Protein AF-A0A927CQB0-F1 (afdb_monomer_lite)

Radius of gyration: 54.29 Å; chains: 1; bounding box: 134×133×123 Å

Organism: NCBI:txid2772299

Structure (mmCIF, N/CA/C/O backbone):
data_AF-A0A927CQB0-F1
#
_entry.id   AF-A0A927CQB0-F1
#
loop_
_atom_site.group_PDB
_atom_site.id
_atom_site.type_symbol
_atom_site.label_atom_id
_atom_site.label_alt_id
_atom_site.label_comp_id
_atom_site.label_asym_id
_atom_site.label_entity_id
_atom_site.label_seq_id
_atom_site.pdbx_PDB_ins_code
_atom_site.Cartn_x
_atom_site.Cartn_y
_atom_site.Cartn_z
_atom_site.occupancy
_atom_site.B_iso_or_equiv
_atom_site.auth_seq_id
_atom_site.auth_comp_id
_atom_site.auth_asym_id
_atom_site.auth_atom_id
_atom_site.pdbx_PDB_model_num
ATOM 1 N N . MET A 1 1 ? -50.117 -0.043 -27.859 1.00 41.81 1 MET A N 1
ATOM 2 C CA . MET A 1 1 ? -50.189 -1.495 -27.556 1.00 41.81 1 MET A CA 1
ATOM 3 C C . MET A 1 1 ? -50.686 -1.580 -26.110 1.00 41.81 1 MET A C 1
ATOM 5 O O . MET A 1 1 ? -50.114 -0.863 -25.306 1.00 41.81 1 MET A O 1
ATOM 9 N N . LYS A 1 2 ? -51.873 -2.127 -25.770 1.00 30.69 2 LYS A N 1
ATOM 10 C CA . LYS A 1 2 ? -52.299 -3.558 -25.808 1.00 30.69 2 LYS A CA 1
ATOM 11 C C . LYS A 1 2 ? -51.261 -4.463 -25.104 1.00 30.69 2 LYS A C 1
ATOM 13 O O . LYS A 1 2 ? -50.102 -4.316 -25.465 1.00 30.69 2 LYS A O 1
ATOM 18 N N . SER A 1 3 ? -51.530 -5.424 -24.207 1.00 32.34 3 SER A N 1
ATOM 19 C CA . SER A 1 3 ? -52.736 -6.012 -23.545 1.00 32.34 3 SER A CA 1
ATOM 20 C C . SER A 1 3 ? -52.228 -7.163 -22.624 1.00 32.34 3 SER A C 1
ATOM 22 O O . SER A 1 3 ? -51.207 -7.735 -22.996 1.00 32.34 3 SER A O 1
ATOM 24 N N . ASN A 1 4 ? -52.801 -7.633 -21.500 1.00 30.69 4 ASN A N 1
ATOM 25 C CA . ASN A 1 4 ? -54.017 -7.365 -20.691 1.00 30.69 4 ASN A CA 1
ATOM 26 C C . ASN A 1 4 ? -53.744 -7.838 -19.212 1.00 30.69 4 ASN A C 1
ATOM 28 O O . ASN A 1 4 ? -52.660 -8.356 -18.957 1.00 30.69 4 ASN A O 1
ATOM 32 N N . ASP A 1 5 ? -54.532 -7.501 -18.173 1.00 34.25 5 ASP A N 1
ATOM 33 C CA . ASP A 1 5 ? -55.672 -8.247 -17.551 1.00 34.25 5 ASP A CA 1
ATOM 34 C C . ASP A 1 5 ? -55.641 -9.800 -17.632 1.00 34.25 5 ASP A C 1
ATOM 36 O O . ASP A 1 5 ? -55.231 -10.333 -18.658 1.00 34.25 5 ASP A O 1
ATOM 40 N N . ALA A 1 6 ? -56.155 -10.618 -16.690 1.00 37.09 6 ALA A N 1
ATOM 41 C CA . ALA A 1 6 ? -56.610 -10.472 -15.289 1.00 37.09 6 ALA A CA 1
ATOM 42 C C . ALA A 1 6 ? -56.985 -11.885 -14.714 1.00 37.09 6 ALA A C 1
ATOM 44 O O . ALA A 1 6 ? -56.812 -12.894 -15.390 1.00 37.09 6 ALA A O 1
ATOM 45 N N . ASP A 1 7 ? -57.582 -11.918 -13.511 1.00 33.53 7 ASP A N 1
ATOM 46 C CA . ASP A 1 7 ? -58.619 -12.872 -13.032 1.00 33.53 7 ASP A CA 1
ATOM 47 C C . ASP A 1 7 ? -58.328 -14.279 -12.417 1.00 33.53 7 ASP A C 1
ATOM 49 O O . ASP A 1 7 ? -58.134 -15.284 -13.087 1.00 33.53 7 ASP A O 1
ATOM 53 N N . THR A 1 8 ? -58.430 -14.317 -11.076 1.00 31.67 8 THR A N 1
ATOM 54 C CA . THR A 1 8 ? -59.401 -15.027 -10.184 1.00 31.67 8 THR A CA 1
ATOM 55 C C . THR A 1 8 ? -59.867 -16.514 -10.308 1.00 31.67 8 THR A C 1
ATOM 57 O O . THR A 1 8 ? -60.021 -17.097 -11.370 1.00 31.67 8 THR A O 1
ATOM 60 N N . LYS A 1 9 ? -60.291 -17.028 -9.122 1.00 31.08 9 LYS A N 1
ATOM 61 C CA . LYS A 1 9 ? -61.339 -18.052 -8.790 1.00 31.08 9 LYS A CA 1
ATOM 62 C C . LYS A 1 9 ? -61.014 -19.562 -8.667 1.00 31.08 9 LYS A C 1
ATOM 64 O O . LYS A 1 9 ? -61.158 -20.344 -9.594 1.00 31.08 9 LYS A O 1
ATOM 69 N N . ARG A 1 10 ? -60.842 -19.989 -7.404 1.00 35.50 10 ARG A N 1
ATOM 70 C CA . ARG A 1 10 ? -61.830 -20.728 -6.559 1.00 35.50 10 ARG A CA 1
ATOM 71 C C . ARG A 1 10 ? -62.835 -21.706 -7.230 1.00 35.50 10 ARG A C 1
ATOM 73 O O . ARG A 1 10 ? -63.804 -21.246 -7.829 1.00 35.50 10 ARG A O 1
ATOM 80 N N . LYS A 1 11 ? -62.705 -23.010 -6.919 1.00 29.75 11 LYS A N 1
ATOM 81 C CA . LYS A 1 11 ? -63.731 -24.080 -6.688 1.00 29.75 11 LYS A CA 1
ATOM 82 C C . LYS A 1 11 ? -62.970 -25.372 -6.298 1.00 29.75 11 LYS A C 1
ATOM 84 O O . LYS A 1 11 ? -61.846 -25.524 -6.754 1.00 29.75 11 LYS A O 1
ATOM 89 N N . GLU A 1 12 ? -63.378 -26.307 -5.435 1.00 30.95 12 GLU A N 1
ATOM 90 C CA . GLU A 1 12 ? -64.671 -26.731 -4.856 1.00 30.95 12 GLU A CA 1
ATOM 91 C C . GLU A 1 12 ? -65.643 -27.474 -5.808 1.00 30.95 12 GLU A C 1
ATOM 93 O O . GLU A 1 12 ? -66.454 -26.843 -6.483 1.00 30.95 12 GLU A O 1
ATOM 98 N N . SER A 1 13 ? -65.568 -28.819 -5.820 1.00 33.28 13 SER A N 1
ATOM 99 C CA . SER A 1 13 ? -66.705 -29.779 -5.733 1.00 33.28 13 SER A CA 1
ATOM 100 C C . SER A 1 13 ? -66.165 -31.232 -5.709 1.00 33.28 13 SER A C 1
ATOM 102 O O . SER A 1 13 ? -65.287 -31.527 -6.512 1.00 33.28 13 SER A O 1
ATOM 104 N N . THR A 1 14 ? -66.471 -32.150 -4.779 1.00 33.56 14 THR A N 1
ATOM 105 C CA . THR A 1 14 ? -67.750 -32.800 -4.373 1.00 33.56 14 THR A CA 1
ATOM 106 C C . THR A 1 14 ? -68.280 -33.880 -5.337 1.00 33.56 14 THR A C 1
ATOM 108 O O . THR A 1 14 ? -68.618 -33.559 -6.469 1.00 33.56 14 THR A O 1
ATOM 111 N N . ALA A 1 15 ? -68.437 -35.116 -4.832 1.00 32.91 15 ALA A N 1
ATOM 112 C CA . ALA A 1 15 ? -69.449 -36.139 -5.183 1.00 32.91 15 ALA A CA 1
ATOM 113 C C . ALA A 1 15 ? -69.378 -37.251 -4.095 1.00 32.91 15 ALA A C 1
ATOM 115 O O . ALA A 1 15 ? -68.298 -37.782 -3.866 1.00 32.91 15 ALA A O 1
ATOM 116 N N . GLU A 1 16 ? -70.354 -37.419 -3.188 1.00 33.06 16 GLU A N 1
ATOM 117 C CA . GLU A 1 16 ? -71.618 -38.196 -3.317 1.00 33.06 16 GLU A CA 1
ATOM 118 C C . GLU A 1 16 ? -71.406 -39.733 -3.224 1.00 33.06 16 GLU A C 1
ATOM 120 O O . GLU A 1 16 ? -70.414 -40.242 -3.722 1.00 33.06 16 GLU A O 1
ATOM 125 N N . SER A 1 17 ? -72.240 -40.559 -2.565 1.00 30.92 17 SER A N 1
ATOM 126 C CA . SER A 1 17 ? -73.660 -40.434 -2.178 1.00 30.92 17 SER A CA 1
ATOM 127 C C . SER A 1 17 ? -74.035 -41.253 -0.908 1.00 30.92 17 SER A C 1
ATOM 129 O O . SER A 1 17 ? -73.490 -42.328 -0.689 1.00 30.92 17 SER A O 1
ATOM 131 N N . ARG A 1 18 ? -75.009 -40.722 -0.131 1.00 31.36 18 ARG A N 1
ATOM 132 C CA . ARG A 1 18 ? -76.170 -41.335 0.602 1.00 31.36 18 ARG A CA 1
ATOM 133 C C . ARG A 1 18 ? -76.279 -42.880 0.717 1.00 31.36 18 ARG A C 1
ATOM 135 O O . ARG A 1 18 ? -75.943 -43.587 -0.219 1.00 31.36 18 ARG A O 1
ATOM 142 N N . VAL A 1 19 ? -76.877 -43.454 1.783 1.00 31.48 19 VAL A N 1
ATOM 143 C CA . VAL A 1 19 ? -78.317 -43.352 2.186 1.00 31.48 19 VAL A CA 1
ATOM 144 C C . VAL A 1 19 ? -78.573 -43.448 3.719 1.00 31.48 19 VAL A C 1
ATOM 146 O O . VAL A 1 19 ? -77.764 -43.963 4.478 1.00 31.48 19 VAL A O 1
ATOM 149 N N . GLN A 1 20 ? -79.729 -42.908 4.135 1.00 31.00 20 GLN A N 1
ATOM 150 C CA . GLN A 1 20 ? -80.322 -42.732 5.481 1.00 31.00 20 GLN A CA 1
ATOM 151 C C . GLN A 1 20 ? -80.580 -43.996 6.342 1.00 31.00 20 GLN A C 1
ATOM 153 O O . GLN A 1 20 ? -80.820 -45.079 5.818 1.00 31.00 20 GLN A O 1
ATOM 158 N N . GLY A 1 21 ? -80.732 -43.792 7.664 1.00 27.66 21 GLY A N 1
ATOM 159 C CA . GLY A 1 21 ? -81.397 -44.705 8.616 1.00 27.66 21 GLY A CA 1
ATOM 160 C C . GLY A 1 21 ? -81.596 -44.061 10.007 1.00 27.66 21 GLY A C 1
ATOM 161 O O . GLY A 1 21 ? -80.714 -43.346 10.471 1.00 27.66 21 GLY A O 1
ATOM 162 N N . ASN A 1 22 ? -82.756 -44.255 10.652 1.00 30.95 22 ASN A N 1
ATOM 163 C CA . ASN A 1 22 ? -83.163 -43.555 11.891 1.00 30.95 22 ASN A CA 1
ATOM 164 C C . ASN A 1 22 ? -82.718 -44.233 13.217 1.00 30.95 22 ASN A C 1
ATOM 166 O O . ASN A 1 22 ? -82.369 -45.407 13.246 1.00 30.95 22 ASN A O 1
ATOM 170 N N . GLN A 1 23 ? -82.803 -43.442 14.301 1.00 36.69 23 GLN A N 1
ATOM 171 C CA . GLN A 1 23 ? -82.763 -43.734 15.760 1.00 36.69 23 GLN A CA 1
ATOM 172 C C . GLN A 1 23 ? -83.275 -45.126 16.237 1.00 36.69 23 GLN A C 1
ATOM 174 O O . GLN A 1 23 ? -84.132 -45.683 15.552 1.00 36.69 23 GLN A O 1
ATOM 179 N N . PRO A 1 24 ? -82.879 -45.652 17.440 1.00 35.91 24 PRO A N 1
ATOM 180 C CA . PRO A 1 24 ? -82.713 -44.893 18.703 1.00 35.91 24 PRO A CA 1
ATOM 181 C C . PRO A 1 24 ? -81.568 -45.301 19.674 1.00 35.91 24 PRO A C 1
ATOM 183 O O . PRO A 1 24 ? -80.769 -46.196 19.419 1.00 35.91 24 PRO A O 1
ATOM 186 N N . ARG A 1 25 ? -81.514 -44.620 20.837 1.00 44.75 25 ARG A N 1
ATOM 187 C CA . ARG A 1 25 ? -80.695 -44.972 22.023 1.00 44.75 25 ARG A CA 1
ATOM 188 C C . ARG A 1 25 ? -80.995 -46.392 22.539 1.00 44.75 25 ARG A C 1
ATOM 190 O O . ARG A 1 25 ? -82.167 -46.754 22.622 1.00 44.75 25 ARG A O 1
ATOM 197 N N . PRO A 1 26 ? -79.988 -47.063 23.123 1.00 36.75 26 PRO A N 1
ATOM 198 C CA . PRO A 1 26 ? -80.207 -47.841 24.344 1.00 36.75 26 PRO A CA 1
ATOM 199 C C . PRO A 1 26 ? -79.287 -47.411 25.503 1.00 36.75 26 PRO A C 1
ATOM 201 O O . PRO A 1 26 ? -78.286 -46.718 25.324 1.00 36.75 26 PRO A O 1
ATOM 204 N N . ALA A 1 27 ? -79.675 -47.800 26.717 1.00 33.16 27 ALA A N 1
ATOM 205 C CA . ALA A 1 27 ? -78.996 -47.464 27.967 1.00 33.16 27 ALA A CA 1
ATOM 206 C C . ALA A 1 27 ? -77.934 -48.505 28.377 1.00 33.16 27 ALA A C 1
ATOM 208 O O . ALA A 1 27 ? -77.798 -49.558 27.758 1.00 33.16 27 ALA A O 1
ATOM 209 N N . ARG A 1 28 ? -77.229 -48.209 29.482 1.00 49.00 28 ARG A N 1
ATOM 210 C CA . ARG A 1 28 ? -76.448 -49.161 30.296 1.00 49.00 28 ARG A CA 1
ATOM 211 C C . ARG A 1 28 ? -77.087 -50.561 30.332 1.00 49.00 28 ARG A C 1
ATOM 213 O O . ARG A 1 28 ? -78.189 -50.707 30.853 1.00 49.00 28 ARG A O 1
ATOM 220 N N . ALA A 1 29 ? -76.330 -51.578 29.928 1.00 36.75 29 ALA A N 1
ATOM 221 C CA . ALA A 1 29 ? -76.554 -52.969 30.312 1.00 36.75 29 ALA A CA 1
ATOM 222 C C . ALA A 1 29 ? -75.372 -53.422 31.184 1.00 36.75 29 ALA A C 1
ATOM 224 O O . ALA A 1 29 ? -74.215 -53.241 30.807 1.00 36.75 29 ALA A O 1
ATOM 225 N N . GLY A 1 30 ? -75.653 -53.934 32.384 1.00 39.25 30 GLY A N 1
ATOM 226 C CA . GLY A 1 30 ? -74.619 -54.332 33.341 1.00 39.25 30 GLY A CA 1
ATOM 227 C C . GLY A 1 30 ? -74.041 -55.715 33.040 1.00 39.25 30 GLY A C 1
ATOM 228 O O . GLY A 1 30 ? -74.791 -56.656 32.788 1.00 39.25 30 GLY A O 1
ATOM 229 N N . LEU A 1 31 ? -72.718 -55.857 33.157 1.00 47.88 31 LEU A N 1
ATOM 230 C CA . LEU A 1 31 ? -71.977 -57.129 33.097 1.00 47.88 31 LEU A CA 1
ATOM 231 C C . LEU A 1 31 ? -72.183 -57.983 34.370 1.00 47.88 31 LEU A C 1
ATOM 233 O O . LEU A 1 31 ? -71.231 -58.400 35.018 1.00 47.88 31 LEU A O 1
ATOM 237 N N . GLY A 1 32 ? -73.443 -58.203 34.752 1.00 54.78 32 GLY A N 1
ATOM 238 C CA . GLY A 1 32 ? -73.833 -58.926 35.968 1.00 54.78 32 GLY A CA 1
ATOM 239 C C . GLY A 1 32 ? -75.016 -59.884 35.797 1.00 54.78 32 GLY A C 1
ATOM 240 O O . GLY A 1 32 ? -75.487 -60.431 36.790 1.00 54.78 32 GLY A O 1
ATOM 241 N N . SER A 1 33 ? -75.523 -60.090 34.574 1.00 53.56 33 SER A N 1
ATOM 242 C CA . SER A 1 33 ? -76.602 -61.050 34.309 1.00 53.56 33 SER A CA 1
ATOM 243 C C . SER A 1 33 ? -76.069 -62.437 33.925 1.00 53.56 33 SER A C 1
ATOM 245 O O . SER A 1 33 ? -75.049 -62.589 33.249 1.00 53.56 33 SER A O 1
ATOM 247 N N . TYR A 1 34 ? -76.808 -63.467 34.344 1.00 54.09 34 TYR A N 1
ATOM 248 C CA . TYR A 1 34 ? -76.459 -64.888 34.204 1.00 54.09 34 TYR A CA 1
ATOM 249 C C . TYR A 1 34 ? -76.246 -65.336 32.736 1.00 54.09 34 TYR A C 1
ATOM 251 O O . TYR A 1 34 ? -75.474 -66.255 32.463 1.00 54.09 34 TYR A O 1
ATOM 259 N N . GLU A 1 35 ? -76.874 -64.654 31.771 1.00 54.66 35 GLU A N 1
ATOM 260 C CA . GLU A 1 35 ? -76.739 -64.933 30.331 1.00 54.66 35 GLU A CA 1
ATOM 261 C C . GLU A 1 35 ? -75.366 -64.543 29.753 1.00 54.66 35 GLU A C 1
ATOM 263 O O . GLU A 1 35 ? -74.865 -65.206 28.838 1.00 54.66 35 GLU A O 1
ATOM 268 N N . GLY A 1 36 ? -74.703 -63.521 30.309 1.00 57.56 36 GLY A N 1
ATOM 269 C CA . GLY A 1 36 ? -73.346 -63.146 29.891 1.00 57.56 36 GLY A CA 1
ATOM 270 C C . GLY A 1 36 ? -72.320 -64.240 30.206 1.00 57.56 36 GLY A C 1
ATOM 271 O O . GLY A 1 36 ? -71.431 -64.524 29.401 1.00 57.56 36 GLY A O 1
ATOM 272 N N . ILE A 1 37 ? -72.498 -64.920 31.343 1.00 56.91 37 ILE A N 1
ATOM 273 C CA . ILE A 1 37 ? -71.632 -66.014 31.807 1.00 56.91 37 ILE A CA 1
ATOM 274 C C . ILE A 1 37 ? -71.811 -67.259 30.923 1.00 56.91 37 ILE A C 1
ATOM 276 O O . ILE A 1 37 ? -70.822 -67.833 30.462 1.00 56.91 37 ILE A O 1
ATOM 280 N N . MET A 1 38 ? -73.058 -67.617 30.595 1.00 57.53 38 MET A N 1
ATOM 281 C CA . MET A 1 38 ? -73.372 -68.702 29.650 1.00 57.53 38 MET A CA 1
ATOM 282 C C . MET A 1 38 ? -72.767 -68.467 28.256 1.00 57.53 38 MET A C 1
ATOM 284 O O . MET A 1 38 ? -72.274 -69.400 27.618 1.00 57.53 38 MET A O 1
ATOM 288 N N . THR A 1 39 ? -72.763 -67.217 27.786 1.00 57.56 39 THR A N 1
ATOM 289 C CA . THR A 1 39 ? -72.202 -66.857 26.474 1.00 57.56 39 THR A CA 1
ATOM 290 C C . THR A 1 39 ? -70.673 -66.998 26.454 1.00 57.56 39 THR A C 1
ATOM 292 O O . THR A 1 39 ? -70.114 -67.518 25.487 1.00 57.56 39 THR A O 1
ATOM 295 N N . LEU A 1 40 ? -69.992 -66.636 27.549 1.00 55.19 40 LEU A N 1
ATOM 296 C CA . LEU A 1 40 ? -68.546 -66.840 27.720 1.00 55.19 40 LEU A CA 1
ATOM 297 C C . LEU A 1 40 ? -68.156 -68.323 27.844 1.00 55.19 40 LEU A C 1
ATOM 299 O O . LEU A 1 40 ? -67.171 -68.744 27.230 1.00 55.19 40 LEU A O 1
ATOM 303 N N . GLN A 1 41 ? -68.941 -69.141 28.555 1.00 55.84 41 GLN A N 1
ATOM 304 C CA . GLN A 1 41 ? -68.707 -70.593 28.629 1.00 55.84 41 GLN A CA 1
ATOM 305 C C . GLN A 1 41 ? -68.802 -71.282 27.259 1.00 55.84 41 GLN A C 1
ATOM 307 O O . GLN A 1 41 ? -68.068 -72.240 27.012 1.00 55.84 41 GLN A O 1
ATOM 312 N N . ARG A 1 42 ? -69.647 -70.777 26.349 1.00 57.03 42 ARG A N 1
ATOM 313 C CA . ARG A 1 42 ? -69.805 -71.320 24.987 1.00 57.03 42 ARG A CA 1
ATOM 314 C C . ARG A 1 42 ? -68.654 -70.993 24.030 1.00 57.03 42 ARG A C 1
ATOM 316 O O . ARG A 1 42 ? -68.492 -71.713 23.051 1.00 57.03 42 ARG A O 1
ATOM 323 N N . LEU A 1 43 ? -67.890 -69.926 24.287 1.00 55.06 43 LEU A N 1
ATOM 324 C CA . LEU A 1 43 ? -66.869 -69.401 23.364 1.00 55.06 43 LEU A CA 1
ATOM 325 C C . LEU A 1 43 ? -65.419 -69.607 23.829 1.00 55.06 43 LEU A C 1
ATOM 327 O O . LEU A 1 43 ? -64.548 -69.785 22.983 1.00 55.06 43 LEU A O 1
ATOM 331 N N . ALA A 1 44 ? -65.143 -69.594 25.139 1.00 59.88 44 ALA A N 1
ATOM 332 C CA . ALA A 1 44 ? -63.770 -69.641 25.672 1.00 59.88 44 ALA A CA 1
ATOM 333 C C . ALA A 1 44 ? -63.415 -70.938 26.431 1.00 59.88 44 ALA A C 1
ATOM 335 O O . ALA A 1 44 ? -62.250 -71.173 26.752 1.00 59.88 44 ALA A O 1
ATOM 336 N N . GLY A 1 45 ? -64.406 -71.790 26.717 1.00 57.91 45 GLY A N 1
ATOM 337 C CA . GLY A 1 45 ? -64.226 -73.041 27.457 1.00 57.91 45 GLY A CA 1
ATOM 338 C C . GLY A 1 45 ? -63.927 -72.859 28.955 1.00 57.91 45 GLY A C 1
ATOM 339 O O . GLY A 1 45 ? -63.461 -71.821 29.426 1.00 57.91 45 GLY A O 1
ATOM 340 N N . ASN A 1 46 ? -64.177 -73.914 29.736 1.00 58.66 46 ASN A N 1
ATOM 341 C CA . ASN A 1 46 ? -64.186 -73.849 31.207 1.00 58.66 46 ASN A CA 1
ATOM 342 C C . ASN A 1 46 ? -62.842 -73.453 31.859 1.00 58.66 46 ASN A C 1
ATOM 344 O O . ASN A 1 46 ? -62.825 -73.058 33.023 1.00 58.66 46 ASN A O 1
ATOM 348 N N . ARG A 1 47 ? -61.715 -73.519 31.133 1.00 55.00 47 ARG A N 1
ATOM 349 C CA . ARG A 1 47 ? -60.389 -73.135 31.654 1.00 55.00 47 ARG A CA 1
ATOM 350 C C . ARG A 1 47 ? -60.202 -71.618 31.782 1.00 55.00 47 ARG A C 1
ATOM 352 O O . ARG A 1 47 ? -59.542 -71.186 32.722 1.00 55.00 47 ARG A O 1
ATOM 359 N N . ALA A 1 48 ? -60.804 -70.823 30.893 1.00 57.22 48 ALA A N 1
ATOM 360 C CA . ALA A 1 48 ? -60.691 -69.361 30.927 1.00 57.22 48 ALA A CA 1
ATOM 361 C C . ALA A 1 48 ? -61.501 -68.746 32.084 1.00 57.22 48 ALA A C 1
ATOM 363 O O . ALA A 1 48 ? -61.023 -67.849 32.777 1.00 57.22 48 ALA A O 1
ATOM 364 N N . VAL A 1 49 ? -62.699 -69.280 32.350 1.00 57.03 49 VAL A N 1
ATOM 365 C CA . VAL A 1 49 ? -63.567 -68.821 33.450 1.00 57.03 49 VAL A CA 1
ATOM 366 C C . VAL A 1 49 ? -62.914 -69.071 34.817 1.00 57.03 49 VAL A C 1
ATOM 368 O O . VAL A 1 49 ? -62.940 -68.193 35.676 1.00 57.03 49 VAL A O 1
ATOM 371 N N . ALA A 1 50 ? -62.246 -70.216 35.002 1.00 55.66 50 ALA A N 1
ATOM 372 C CA . ALA A 1 50 ? -61.534 -70.530 36.243 1.00 55.66 50 ALA A CA 1
ATOM 373 C C . ALA A 1 50 ? -60.373 -69.557 36.543 1.00 55.66 50 ALA A C 1
ATOM 375 O O . ALA A 1 50 ? -60.166 -69.182 37.696 1.00 55.66 50 ALA A O 1
ATOM 376 N N . GLN A 1 51 ? -59.639 -69.103 35.519 1.00 57.94 51 GLN A N 1
ATOM 377 C CA . GLN A 1 51 ? -58.566 -68.114 35.698 1.00 57.94 51 GLN A CA 1
ATOM 378 C C . GLN A 1 51 ? -59.111 -66.720 36.041 1.00 57.94 51 GLN A C 1
ATOM 380 O O . GLN A 1 51 ? -58.536 -66.032 36.883 1.00 57.94 51 GLN A O 1
ATOM 385 N N . LEU A 1 52 ? -60.250 -66.331 35.459 1.00 54.91 52 LEU A N 1
ATOM 386 C CA . LEU A 1 52 ? -60.914 -65.057 35.752 1.00 54.91 52 LEU A CA 1
ATOM 387 C C . LEU A 1 52 ? -61.511 -65.011 37.169 1.00 54.91 52 LEU A C 1
ATOM 389 O O . LEU A 1 52 ? -61.420 -63.978 37.827 1.00 54.91 52 LEU A O 1
ATOM 393 N N . MET A 1 53 ? -62.054 -66.123 37.679 1.00 54.25 53 MET A N 1
ATOM 394 C CA . MET A 1 53 ? -62.535 -66.181 39.068 1.00 54.25 53 MET A CA 1
ATOM 395 C C . MET A 1 53 ? -61.392 -66.219 40.094 1.00 54.25 53 MET A C 1
ATOM 397 O O . MET A 1 53 ? -61.499 -65.554 41.122 1.00 54.25 53 MET A O 1
ATOM 401 N N . ASN A 1 54 ? -60.267 -66.885 39.797 1.00 52.78 54 ASN A N 1
ATOM 402 C CA . ASN A 1 54 ? -59.065 -66.807 40.643 1.00 52.78 54 ASN A CA 1
ATOM 403 C C . ASN A 1 54 ? -58.489 -65.380 40.719 1.00 52.78 54 ASN A C 1
ATOM 405 O O . ASN A 1 54 ? -58.024 -64.972 41.779 1.00 52.78 54 ASN A O 1
ATOM 409 N N . ALA A 1 55 ? -58.548 -64.604 39.631 1.00 53.91 55 ALA A N 1
ATOM 410 C CA . ALA A 1 55 ? -58.097 -63.209 39.621 1.00 53.91 55 ALA A CA 1
ATOM 411 C C . ALA A 1 55 ? -59.021 -62.253 40.408 1.00 53.91 55 ALA A C 1
ATOM 413 O O . ALA A 1 55 ? -58.585 -61.177 40.810 1.00 53.91 55 ALA A O 1
ATOM 414 N N . ALA A 1 56 ? -60.281 -62.635 40.643 1.00 48.31 56 ALA A N 1
ATOM 415 C CA . ALA A 1 56 ? -61.252 -61.840 41.397 1.00 48.31 56 ALA A CA 1
ATOM 416 C C . ALA A 1 56 ? -61.275 -62.149 42.909 1.00 48.31 56 ALA A C 1
ATOM 418 O O . ALA A 1 56 ? -61.846 -61.377 43.674 1.00 48.31 56 ALA A O 1
ATOM 419 N N . GLN A 1 57 ? -60.671 -63.257 43.360 1.00 44.91 57 GLN A N 1
ATOM 420 C CA . GLN A 1 57 ? -60.740 -63.713 44.760 1.00 44.91 57 GLN A CA 1
ATOM 421 C C . GLN A 1 57 ? -59.600 -63.225 45.675 1.00 44.91 57 GLN A C 1
ATOM 423 O O . GLN A 1 57 ? -59.623 -63.510 46.868 1.00 44.91 57 GLN A O 1
ATOM 428 N N . THR A 1 58 ? -58.628 -62.458 45.172 1.00 43.88 58 THR A N 1
ATOM 429 C CA . THR A 1 58 ? -57.522 -61.901 45.983 1.00 43.88 58 THR A CA 1
ATOM 430 C C . THR A 1 58 ? -57.740 -60.451 46.433 1.00 43.88 58 THR A C 1
ATOM 432 O O . THR A 1 58 ? -56.791 -59.790 46.850 1.00 43.88 58 THR A O 1
ATOM 435 N N . ALA A 1 59 ? -58.971 -59.941 46.350 1.00 46.44 59 ALA A N 1
ATOM 436 C CA . ALA A 1 59 ? -59.321 -58.561 46.684 1.00 46.44 59 ALA A CA 1
ATOM 437 C C . ALA A 1 59 ? -60.408 -58.466 47.773 1.00 46.44 59 ALA A C 1
ATOM 439 O O . ALA A 1 59 ? -61.424 -57.823 47.548 1.00 46.44 59 ALA A O 1
ATOM 440 N N . ASP A 1 60 ? -60.191 -59.101 48.935 1.00 44.00 60 ASP A N 1
ATOM 441 C CA . ASP A 1 60 ? -60.692 -58.599 50.232 1.00 44.00 60 ASP A CA 1
ATOM 442 C C . ASP A 1 60 ? -60.130 -59.388 51.437 1.00 44.00 60 ASP A C 1
ATOM 444 O O . ASP A 1 60 ? -60.648 -60.432 51.832 1.00 44.00 60 ASP A O 1
ATOM 448 N N . ALA A 1 61 ? -59.072 -58.856 52.059 1.00 33.41 61 ALA A N 1
ATOM 449 C CA . ALA A 1 61 ? -58.721 -59.094 53.464 1.00 33.41 61 ALA A CA 1
ATOM 450 C C . ALA A 1 61 ? -57.829 -57.936 53.978 1.00 33.41 61 ALA A C 1
ATOM 452 O O . ALA A 1 61 ? -56.912 -57.522 53.265 1.00 33.41 61 ALA A O 1
ATOM 453 N N . PRO A 1 62 ? -58.078 -57.372 55.177 1.00 54.38 62 PRO A N 1
ATOM 454 C CA . PRO A 1 62 ? -57.336 -56.217 55.697 1.00 54.38 62 PRO A CA 1
ATOM 455 C C . PRO A 1 62 ? -56.018 -56.606 56.401 1.00 54.38 62 PRO A C 1
ATOM 457 O O . PRO A 1 62 ? -55.777 -57.783 56.646 1.00 54.38 62 PRO A O 1
ATOM 460 N N . ILE A 1 63 ? -55.250 -55.583 56.836 1.00 35.81 63 ILE A N 1
ATOM 461 C CA . ILE A 1 63 ? -53.909 -55.612 57.489 1.00 35.81 63 ILE A CA 1
ATOM 462 C C . ILE A 1 63 ? -52.783 -55.618 56.426 1.00 35.81 63 ILE A C 1
ATOM 464 O O . ILE A 1 63 ? -52.567 -56.613 55.760 1.00 35.81 63 ILE A O 1
ATOM 468 N N . GLN A 1 64 ? -52.024 -54.540 56.170 1.00 34.44 64 GLN A N 1
ATOM 469 C CA . GLN A 1 64 ? -51.197 -53.808 57.140 1.00 34.44 64 GLN A CA 1
ATOM 470 C C . GLN A 1 64 ? -50.794 -52.408 56.602 1.00 34.44 64 GLN A C 1
ATOM 472 O O . GLN A 1 64 ? -50.025 -52.285 55.648 1.00 34.44 64 GLN A O 1
ATOM 477 N N . ARG A 1 65 ? -51.261 -51.316 57.229 1.00 42.50 65 ARG A N 1
ATOM 478 C CA . ARG A 1 65 ? -50.758 -49.951 56.950 1.00 42.50 65 ARG A CA 1
ATOM 479 C C . ARG A 1 65 ? -49.427 -49.708 57.678 1.00 42.50 65 ARG A C 1
ATOM 481 O O . ARG A 1 65 ? -49.426 -49.004 58.680 1.00 42.50 65 ARG A O 1
ATOM 488 N N . GLN A 1 66 ? -48.319 -50.278 57.198 1.00 39.56 66 GLN A N 1
ATOM 489 C CA . GLN A 1 66 ? -46.946 -49.916 57.609 1.00 39.56 66 GLN A CA 1
ATOM 490 C C . GLN A 1 66 ? -45.903 -50.643 56.734 1.00 39.56 66 GLN A C 1
ATOM 492 O O . GLN A 1 66 ? -45.672 -51.828 56.947 1.00 39.56 66 GLN A O 1
ATOM 497 N N . SER A 1 67 ? -45.306 -49.946 55.746 1.00 43.56 67 SER A N 1
ATOM 498 C CA . SER A 1 67 ? -43.943 -50.172 55.169 1.00 43.56 67 SER A CA 1
ATOM 499 C C . SER A 1 67 ? -43.743 -49.629 53.736 1.00 43.56 67 SER A C 1
ATOM 501 O O . SER A 1 67 ? -42.611 -49.361 53.346 1.00 43.56 67 SER A O 1
ATOM 503 N N . GLY A 1 68 ? -44.805 -49.408 52.949 1.00 40.75 68 GLY A N 1
ATOM 504 C CA . GLY A 1 68 ? -44.691 -49.107 51.504 1.00 40.75 68 GLY A CA 1
ATOM 505 C C . GLY A 1 68 ? -44.144 -47.725 51.088 1.00 40.75 68 GLY A C 1
ATOM 506 O O . GLY A 1 68 ? -43.830 -47.526 49.915 1.00 40.75 68 GLY A O 1
ATOM 507 N N . LEU A 1 69 ? -44.005 -46.769 52.016 1.00 46.50 69 LEU A N 1
ATOM 508 C CA . LEU A 1 69 ? -43.630 -45.371 51.715 1.00 46.50 69 LEU A CA 1
ATOM 509 C C . LEU A 1 69 ? -42.167 -45.167 51.270 1.00 46.50 69 LEU A C 1
ATOM 511 O O . LEU A 1 69 ? -41.812 -44.068 50.859 1.00 46.50 69 LEU A O 1
ATOM 515 N N . ASN A 1 70 ? -41.340 -46.216 51.295 1.00 52.78 70 ASN A N 1
ATOM 516 C CA . ASN A 1 70 ? -39.933 -46.162 50.881 1.00 52.78 70 ASN A CA 1
ATOM 517 C C . ASN A 1 70 ? -39.679 -46.693 49.456 1.00 52.78 70 ASN A C 1
ATOM 519 O O . ASN A 1 70 ? -38.524 -46.878 49.074 1.00 52.78 70 ASN A O 1
ATOM 523 N N . SER A 1 71 ? -40.716 -46.959 48.650 1.00 71.25 71 SER A N 1
ATOM 524 C CA . SER A 1 71 ? -40.485 -47.296 47.238 1.00 71.25 71 SER A CA 1
ATOM 525 C C . SER A 1 71 ? -40.011 -46.059 46.462 1.00 71.25 71 SER A C 1
ATOM 527 O O . SER A 1 71 ? -40.631 -44.995 46.517 1.00 71.25 71 SER A O 1
ATOM 529 N N . LEU A 1 72 ? -38.918 -46.201 45.706 1.00 70.44 72 LEU A N 1
ATOM 530 C CA . LEU A 1 72 ? -38.332 -45.114 44.908 1.00 70.44 72 LEU A CA 1
ATOM 531 C C . LEU A 1 72 ? -39.331 -44.508 43.907 1.00 70.44 72 LEU A C 1
ATOM 533 O O . LEU A 1 72 ? -39.271 -43.313 43.628 1.00 70.44 72 LEU A O 1
ATOM 537 N N . GLY A 1 73 ? -40.283 -45.308 43.413 1.00 73.75 73 GLY A N 1
ATOM 538 C CA . GLY A 1 73 ? -41.382 -44.847 42.559 1.00 73.75 73 GLY A CA 1
ATOM 539 C C . GLY A 1 73 ? -42.368 -43.914 43.272 1.00 73.75 73 GLY A C 1
ATOM 540 O O . GLY A 1 73 ? -42.762 -42.905 42.700 1.00 73.75 73 GLY A O 1
ATOM 541 N N . ALA A 1 74 ? -42.725 -44.191 44.532 1.00 78.50 74 ALA A N 1
ATOM 542 C CA . ALA A 1 74 ? -43.598 -43.301 45.301 1.00 78.50 74 ALA A CA 1
ATOM 543 C C . ALA A 1 74 ? -42.907 -41.964 45.618 1.00 78.50 74 ALA A C 1
ATOM 545 O O . ALA A 1 74 ? -43.513 -40.910 45.457 1.00 78.50 74 ALA A O 1
ATOM 546 N N . ILE A 1 75 ? -41.626 -42.004 46.004 1.00 80.56 75 ILE A N 1
ATOM 547 C CA . ILE A 1 75 ? -40.837 -40.802 46.329 1.00 80.56 75 ILE A CA 1
ATOM 548 C C . ILE A 1 75 ? -40.618 -39.924 45.086 1.00 80.56 75 ILE A C 1
ATOM 550 O O . ILE A 1 75 ? -40.737 -38.705 45.164 1.00 80.56 75 ILE A O 1
ATOM 554 N N . SER A 1 76 ? -40.311 -40.524 43.933 1.00 83.50 76 SER A N 1
ATOM 555 C CA . SER A 1 76 ? -40.099 -39.767 42.690 1.00 83.50 76 SER A CA 1
ATOM 556 C C . SER A 1 76 ? -41.390 -39.170 42.121 1.00 83.50 76 SER A C 1
ATOM 558 O O . SER A 1 76 ? -41.350 -38.048 41.625 1.00 83.50 76 SER A O 1
ATOM 560 N N . LEU A 1 77 ? -42.532 -39.858 42.241 1.00 84.69 77 LEU A N 1
ATOM 561 C CA . LEU A 1 77 ? -43.833 -39.332 41.809 1.00 84.69 77 LEU A CA 1
ATOM 562 C C . LEU A 1 77 ? -44.342 -38.189 42.708 1.00 84.69 77 LEU A C 1
ATOM 564 O O . LEU A 1 77 ? -44.909 -37.224 42.198 1.00 84.69 77 LEU A O 1
ATOM 568 N N . ASP A 1 78 ? -44.094 -38.276 44.019 1.00 85.81 78 ASP A N 1
ATOM 569 C CA . ASP A 1 78 ? -44.361 -37.213 45.002 1.00 85.81 78 ASP A CA 1
ATOM 570 C C . ASP A 1 78 ? -43.550 -35.944 44.674 1.00 85.81 78 ASP A C 1
ATOM 572 O O . ASP A 1 78 ? -44.117 -34.872 44.463 1.00 85.81 78 ASP A O 1
ATOM 576 N N . LEU A 1 79 ? -42.231 -36.083 44.486 1.00 85.81 79 LEU A N 1
ATOM 577 C CA . LEU A 1 79 ? -41.338 -34.974 44.108 1.00 85.81 79 LEU A CA 1
ATOM 578 C C . LEU A 1 79 ? -41.608 -34.405 42.705 1.00 85.81 79 LEU A C 1
ATOM 580 O O . LEU A 1 79 ? -41.283 -33.251 42.427 1.00 85.81 79 LEU A O 1
ATOM 584 N N . ALA A 1 80 ? -42.211 -35.191 41.815 1.00 85.19 80 ALA A N 1
ATOM 585 C CA . ALA A 1 80 ? -42.643 -34.728 40.502 1.00 85.19 80 ALA A CA 1
ATOM 586 C C . ALA A 1 80 ? -43.987 -33.978 40.520 1.00 85.19 80 ALA A C 1
ATOM 588 O O . ALA A 1 80 ? -44.397 -33.463 39.480 1.00 85.19 80 ALA A O 1
ATOM 589 N N . GLY A 1 81 ? -44.696 -33.929 41.655 1.00 86.06 81 GLY A N 1
ATOM 590 C CA . GLY A 1 81 ? -46.047 -33.363 41.729 1.00 86.06 81 GLY A CA 1
ATOM 591 C C . GLY A 1 81 ? -47.090 -34.169 40.944 1.00 86.06 81 GLY A C 1
ATOM 592 O O . GLY A 1 81 ? -48.088 -33.610 40.496 1.00 86.06 81 GLY A O 1
ATOM 593 N N . GLY A 1 82 ? -46.853 -35.471 40.740 1.00 83.06 82 GLY A N 1
ATOM 594 C CA . GLY A 1 82 ? -47.712 -36.357 39.947 1.00 83.06 82 GLY A CA 1
ATOM 595 C C . GLY A 1 82 ? -47.392 -36.430 38.446 1.00 83.06 82 GLY A C 1
ATOM 596 O O . GLY A 1 82 ? -48.020 -37.224 37.746 1.00 83.06 82 GLY A O 1
ATOM 597 N N . ASP A 1 83 ? -46.416 -35.669 37.939 1.00 87.88 83 ASP A N 1
ATOM 598 C CA . ASP A 1 83 ? -45.940 -35.802 36.555 1.00 87.88 83 ASP A CA 1
ATOM 599 C C . ASP A 1 83 ? -45.101 -37.084 36.390 1.00 87.88 83 ASP A C 1
ATOM 601 O O . ASP A 1 83 ? -44.031 -37.239 36.976 1.00 87.88 83 ASP A O 1
ATOM 605 N N . VAL A 1 84 ? -45.587 -38.018 35.569 1.00 85.94 84 VAL A N 1
ATOM 606 C CA . VAL A 1 84 ? -44.955 -39.329 35.351 1.00 85.94 84 VAL A CA 1
ATOM 607 C C . VAL A 1 84 ? -43.619 -39.222 34.601 1.00 85.94 84 VAL A C 1
ATOM 609 O O . VAL A 1 84 ? -42.690 -39.970 34.905 1.00 85.94 84 VAL A O 1
ATOM 612 N N . ALA A 1 85 ? -43.486 -38.293 33.650 1.00 85.50 85 ALA A N 1
ATOM 613 C CA . ALA A 1 85 ? -42.254 -38.125 32.878 1.00 85.50 85 ALA A CA 1
ATOM 614 C C . ALA A 1 85 ? -41.147 -37.509 33.746 1.00 85.50 85 ALA A C 1
ATOM 616 O O . ALA A 1 85 ? -40.008 -37.983 33.751 1.00 85.50 85 ALA A O 1
ATOM 617 N N . LYS A 1 86 ? -41.509 -36.507 34.553 1.00 88.50 86 LYS A N 1
ATOM 618 C CA . LYS A 1 86 ? -40.623 -35.904 35.554 1.00 88.50 86 LYS A CA 1
ATOM 619 C C . LYS A 1 86 ? -40.266 -36.887 36.676 1.00 88.50 86 LYS A C 1
ATOM 621 O O . LYS A 1 86 ? -39.119 -36.908 37.119 1.00 88.50 86 LYS A O 1
ATOM 626 N N . ALA A 1 87 ? -41.197 -37.748 37.095 1.00 88.69 87 ALA A N 1
ATOM 627 C CA . ALA A 1 87 ? -40.926 -38.801 38.074 1.00 88.69 87 ALA A CA 1
ATOM 628 C C . ALA A 1 87 ? -39.849 -39.778 37.579 1.00 88.69 87 ALA A C 1
ATOM 630 O O . ALA A 1 87 ? -38.927 -40.098 38.327 1.00 88.69 87 ALA A O 1
ATOM 631 N N . ASP A 1 88 ? -39.894 -40.196 36.311 1.00 90.19 88 ASP A N 1
ATOM 632 C CA . ASP A 1 88 ? -38.855 -41.055 35.730 1.00 90.19 88 ASP A CA 1
ATOM 633 C C . ASP A 1 88 ? -37.478 -40.365 35.666 1.00 90.19 88 ASP A C 1
ATOM 635 O O . ASP A 1 88 ? -36.457 -41.018 35.905 1.00 90.19 88 ASP A O 1
ATOM 639 N N . VAL A 1 89 ? -37.423 -39.050 35.410 1.00 91.38 89 VAL A N 1
ATOM 640 C CA . VAL A 1 89 ? -36.181 -38.256 35.499 1.00 91.38 89 VAL A CA 1
ATOM 641 C C . VAL A 1 89 ? -35.654 -38.224 36.936 1.00 91.38 89 VAL A C 1
ATOM 643 O O . VAL A 1 89 ? -34.497 -38.579 37.175 1.00 91.38 89 VAL A O 1
ATOM 646 N N . ILE A 1 90 ? -36.501 -37.870 37.908 1.00 90.62 90 ILE A N 1
ATOM 647 C CA . ILE A 1 90 ? -36.138 -37.828 39.332 1.00 90.62 90 ILE A CA 1
ATOM 648 C C . ILE A 1 90 ? -35.666 -39.206 39.810 1.00 90.62 90 ILE A C 1
ATOM 650 O O . ILE A 1 90 ? -34.648 -39.292 40.493 1.00 90.62 90 ILE A O 1
ATOM 654 N N . ARG A 1 91 ? -36.334 -40.297 39.412 1.00 90.19 91 ARG A N 1
ATOM 655 C CA . ARG A 1 91 ? -35.941 -41.665 39.781 1.00 90.19 91 ARG A CA 1
ATOM 656 C C . ARG A 1 91 ? -34.538 -42.006 39.279 1.00 90.19 91 ARG A C 1
ATOM 658 O O . ARG A 1 91 ? -33.706 -42.426 40.076 1.00 90.19 91 ARG A O 1
ATOM 665 N N . ARG A 1 92 ? -34.245 -41.739 37.998 1.00 91.00 92 ARG A N 1
ATOM 666 C CA . ARG A 1 92 ? -32.902 -41.936 37.417 1.00 91.00 92 ARG A CA 1
ATOM 667 C C . ARG A 1 92 ? -31.836 -41.114 38.141 1.00 91.00 92 ARG A C 1
ATOM 669 O O . ARG A 1 92 ? -30.713 -41.582 38.300 1.00 91.00 92 ARG A O 1
ATOM 676 N N . MET A 1 93 ? -32.173 -39.903 38.589 1.00 93.25 93 MET A N 1
ATOM 677 C CA . MET A 1 93 ? -31.244 -39.083 39.368 1.00 93.25 93 MET A CA 1
ATOM 678 C C . MET A 1 93 ? -31.030 -39.646 40.772 1.00 93.25 93 MET A C 1
ATOM 680 O O . MET A 1 93 ? -29.888 -39.682 41.225 1.00 93.25 93 MET A O 1
ATOM 684 N N . ILE A 1 94 ? -32.081 -40.126 41.446 1.00 91.25 94 ILE A N 1
ATOM 685 C CA . ILE A 1 94 ? -31.967 -40.786 42.756 1.00 91.25 94 ILE A CA 1
ATOM 686 C C . ILE A 1 94 ? -31.062 -42.023 42.660 1.00 91.25 94 ILE A C 1
ATOM 688 O O . ILE A 1 94 ? -30.187 -42.189 43.510 1.00 91.25 94 ILE A O 1
ATOM 692 N N . ASP A 1 95 ? -31.226 -42.838 41.615 1.00 88.31 95 ASP A N 1
ATOM 693 C CA . ASP A 1 95 ? -30.404 -44.031 41.370 1.00 88.31 95 ASP A CA 1
ATOM 694 C C . ASP A 1 95 ? -28.908 -43.683 41.171 1.00 88.31 95 ASP A C 1
ATOM 696 O O . ASP A 1 95 ? -28.038 -44.488 41.503 1.00 88.31 95 ASP A O 1
ATOM 700 N N . LYS A 1 96 ? -28.599 -42.479 40.660 1.00 91.56 96 LYS A N 1
ATOM 701 C CA . LYS A 1 96 ? -27.239 -42.019 40.309 1.00 91.56 96 LYS A CA 1
ATOM 702 C C . LYS A 1 96 ? -26.539 -41.205 41.408 1.00 91.56 96 LYS A C 1
ATOM 704 O O . LYS A 1 96 ? -25.357 -41.420 41.658 1.00 91.56 96 LYS A O 1
ATOM 709 N N . TYR A 1 97 ? -27.251 -40.283 42.061 1.00 89.81 97 TYR A N 1
ATOM 710 C CA . TYR A 1 97 ? -26.702 -39.314 43.031 1.00 89.81 97 TYR A CA 1
ATOM 711 C C . TYR A 1 97 ? -27.204 -39.518 44.473 1.00 89.81 97 TYR A C 1
ATOM 713 O O . TYR A 1 97 ? -26.773 -38.820 45.396 1.00 89.81 97 TYR A O 1
ATOM 721 N N . GLY A 1 98 ? -28.107 -40.477 44.685 1.00 90.00 98 GLY A N 1
ATOM 722 C CA . GLY A 1 98 ? -28.668 -40.830 45.985 1.00 90.00 98 GLY A CA 1
ATOM 723 C C . GLY A 1 98 ? -29.922 -40.025 46.369 1.00 90.00 98 GLY A C 1
ATOM 724 O O . GLY A 1 98 ? -30.067 -38.851 46.012 1.00 90.00 98 GLY A O 1
ATOM 725 N N . PRO A 1 99 ? -30.841 -40.628 47.152 1.00 86.88 99 PRO A N 1
ATOM 726 C CA . PRO A 1 99 ? -32.171 -40.069 47.398 1.00 86.88 99 PRO A CA 1
ATOM 727 C C . PRO A 1 99 ? -32.159 -38.751 48.173 1.00 86.88 99 PRO A C 1
ATOM 729 O O . PRO A 1 99 ? -33.000 -37.899 47.916 1.00 86.88 99 PRO A O 1
ATOM 732 N N . ILE A 1 100 ? -31.220 -38.556 49.104 1.00 85.94 100 ILE A N 1
ATOM 733 C CA . ILE A 1 100 ? -31.191 -37.360 49.962 1.00 85.94 100 ILE A CA 1
ATOM 734 C C . ILE A 1 100 ? -30.829 -36.108 49.151 1.00 85.94 100 ILE A C 1
ATOM 736 O O . ILE A 1 100 ? -31.553 -35.116 49.220 1.00 85.94 100 ILE A O 1
ATOM 740 N N . LYS A 1 101 ? -29.752 -36.163 48.348 1.00 86.50 101 LYS A N 1
ATOM 741 C CA . LYS A 1 101 ? -29.309 -35.029 47.518 1.00 86.50 101 LYS A CA 1
ATOM 742 C C . LYS A 1 101 ? -30.392 -34.620 46.522 1.00 86.50 101 LYS A C 1
ATOM 744 O O . LYS A 1 101 ? -30.764 -33.452 46.453 1.00 86.50 101 LYS A O 1
ATOM 749 N N . VAL A 1 102 ? -30.919 -35.599 45.785 1.00 88.75 102 VAL A N 1
ATOM 750 C CA . VAL A 1 102 ? -31.923 -35.363 44.740 1.00 88.75 102 VAL A CA 1
ATOM 751 C C . VAL A 1 102 ? -33.245 -34.892 45.333 1.00 88.75 102 VAL A C 1
ATOM 753 O O . VAL A 1 102 ? -33.895 -34.044 44.737 1.00 88.75 102 VAL A O 1
ATOM 756 N N . ARG A 1 103 ? -33.626 -35.365 46.529 1.00 87.62 103 ARG A N 1
ATOM 757 C CA . ARG A 1 103 ? -34.818 -34.866 47.222 1.00 87.62 103 ARG A CA 1
ATOM 758 C C . ARG A 1 103 ? -34.707 -33.385 47.578 1.00 87.62 103 ARG A C 1
ATOM 760 O O . ARG A 1 103 ? -35.679 -32.678 47.352 1.00 87.62 103 ARG A O 1
ATOM 767 N N . SER A 1 104 ? -33.562 -32.918 48.089 1.00 87.06 104 SER A N 1
ATOM 768 C CA . SER A 1 104 ? -33.359 -31.477 48.326 1.00 87.06 104 SER A CA 1
ATOM 769 C C . SER A 1 104 ? -33.429 -30.715 47.006 1.00 87.06 104 SER A C 1
ATOM 771 O O . SER A 1 104 ? -34.302 -29.876 46.828 1.00 87.06 104 SER A O 1
ATOM 773 N N . ALA A 1 105 ? -32.609 -31.104 46.023 1.00 88.12 105 ALA A N 1
ATOM 774 C CA . ALA A 1 105 ? -32.553 -30.423 44.734 1.00 88.12 105 ALA A CA 1
ATOM 775 C C . ALA A 1 105 ? -33.916 -30.370 44.016 1.00 88.12 105 ALA A C 1
ATOM 777 O O . ALA A 1 105 ? -34.245 -29.346 43.437 1.00 88.12 105 ALA A O 1
ATOM 778 N N . ALA A 1 106 ? -34.734 -31.426 44.065 1.00 87.12 106 ALA A N 1
ATOM 779 C CA . ALA A 1 106 ? -36.053 -31.441 43.425 1.00 87.12 106 ALA A CA 1
ATOM 780 C C . ALA A 1 106 ? -37.108 -30.588 44.156 1.00 87.12 106 ALA A C 1
ATOM 782 O O . ALA A 1 106 ? -38.055 -30.130 43.517 1.00 87.12 106 ALA A O 1
ATOM 783 N N . ILE A 1 107 ? -36.948 -30.365 45.466 1.00 87.19 107 ILE A N 1
ATOM 784 C CA . ILE A 1 107 ? -37.776 -29.436 46.252 1.00 87.19 107 ILE A CA 1
ATOM 785 C C . ILE A 1 107 ? -37.348 -27.989 45.976 1.00 87.19 107 ILE A C 1
ATOM 787 O O . ILE A 1 107 ? -38.196 -27.139 45.713 1.00 87.19 107 ILE A O 1
ATOM 791 N N . ASP A 1 108 ? -36.041 -27.726 46.004 1.00 85.31 108 ASP A N 1
ATOM 792 C CA . ASP A 1 108 ? -35.465 -26.382 45.884 1.00 85.31 108 ASP A CA 1
ATOM 793 C C . ASP A 1 108 ? -35.469 -25.868 44.425 1.00 85.31 108 ASP A C 1
ATOM 795 O O . ASP A 1 108 ? -35.551 -24.664 44.179 1.00 85.31 108 ASP A O 1
ATOM 799 N N . LEU A 1 109 ? -35.389 -26.778 43.444 1.00 87.81 109 LEU A N 1
ATOM 800 C CA . LEU A 1 109 ? -35.243 -26.505 42.007 1.00 87.81 109 LEU A CA 1
ATOM 801 C C . LEU A 1 109 ? -36.196 -27.381 41.168 1.00 87.81 109 LEU A C 1
ATOM 803 O O . LEU A 1 109 ? -35.748 -28.221 40.382 1.00 87.81 109 LEU A O 1
ATOM 807 N N . PRO A 1 110 ? -37.525 -27.220 41.288 1.00 82.81 110 PRO A N 1
ATOM 808 C CA . PRO A 1 110 ? -38.474 -28.132 40.656 1.00 82.81 110 PRO A CA 1
ATOM 809 C C . PRO A 1 110 ? -38.322 -28.218 39.129 1.00 82.81 110 PRO A C 1
ATOM 811 O O . PRO A 1 110 ? -38.452 -29.316 38.587 1.00 82.81 110 PRO A O 1
ATOM 814 N N . ASP A 1 111 ? -38.025 -27.125 38.419 1.00 84.25 111 ASP A N 1
ATOM 815 C CA . ASP A 1 111 ? -37.911 -27.145 36.948 1.00 84.25 111 ASP A CA 1
ATOM 816 C C . ASP A 1 111 ? -36.529 -27.596 36.452 1.00 84.25 111 ASP A C 1
ATOM 818 O O . ASP A 1 111 ? -36.379 -27.904 35.271 1.00 84.25 111 ASP A O 1
ATOM 822 N N . ALA A 1 112 ? -35.525 -27.720 37.330 1.00 84.81 112 ALA A N 1
ATOM 823 C CA . ALA A 1 112 ? -34.257 -28.362 36.976 1.00 84.81 112 ALA A CA 1
ATOM 824 C C . ALA A 1 112 ? -34.455 -29.823 36.532 1.00 84.81 112 ALA A C 1
ATOM 826 O O . ALA A 1 112 ? -33.689 -30.333 35.723 1.00 84.81 112 ALA A O 1
ATOM 827 N N . PHE A 1 113 ? -35.526 -30.472 37.000 1.00 88.75 113 PHE A N 1
ATOM 828 C CA . PHE A 1 113 ? -35.885 -31.850 36.659 1.00 88.75 113 PHE A CA 1
ATOM 829 C C . PHE A 1 113 ? -36.859 -31.961 35.470 1.00 88.75 113 PHE A C 1
ATOM 831 O O . PHE A 1 113 ? -37.412 -33.032 35.236 1.00 88.75 113 PHE A O 1
ATOM 838 N N . ALA A 1 114 ? -37.083 -30.877 34.713 1.00 85.44 114 ALA A N 1
ATOM 839 C CA . ALA A 1 114 ? -37.969 -30.877 33.543 1.00 85.44 114 ALA A CA 1
ATOM 840 C C . ALA A 1 114 ? -37.449 -31.733 32.368 1.00 85.44 114 ALA A C 1
ATOM 842 O O . ALA A 1 114 ? -38.244 -32.237 31.576 1.00 85.44 114 ALA A O 1
ATOM 843 N N . SER A 1 115 ? -36.131 -31.928 32.262 1.00 87.69 115 SER A N 1
ATOM 844 C CA . SER A 1 115 ? -35.500 -32.840 31.302 1.00 87.69 115 SER A CA 1
ATOM 845 C C . SER A 1 115 ? -34.415 -33.669 31.997 1.00 87.69 115 SER A C 1
ATOM 847 O O . SER A 1 115 ? -33.882 -33.272 33.036 1.00 87.69 115 SER A O 1
ATOM 849 N N . LEU A 1 116 ? -34.087 -34.843 31.441 1.00 86.38 116 LEU A N 1
ATOM 850 C CA . LEU A 1 116 ? -33.036 -35.703 31.997 1.00 86.38 116 LEU A CA 1
ATOM 851 C C . LEU A 1 116 ? -31.669 -35.013 31.963 1.00 86.38 116 LEU A C 1
ATOM 853 O O . LEU A 1 116 ? -30.923 -35.076 32.934 1.00 86.38 116 LEU A O 1
ATOM 857 N N . GLU A 1 117 ? -31.374 -34.343 30.852 1.00 85.62 117 GLU A N 1
ATOM 858 C CA . GLU A 1 117 ? -30.133 -33.607 30.634 1.00 85.62 117 GLU A CA 1
ATOM 859 C C . GLU A 1 117 ? -30.005 -32.457 31.636 1.00 85.62 117 GLU A C 1
ATOM 861 O O . GLU A 1 117 ? -29.005 -32.369 32.346 1.00 85.62 117 GLU A O 1
ATOM 866 N N . ARG A 1 118 ? -31.058 -31.647 31.806 1.00 87.19 118 ARG A N 1
ATOM 867 C CA . ARG A 1 118 ? -31.082 -30.564 32.796 1.00 87.19 118 ARG A CA 1
ATOM 868 C C . ARG A 1 118 ? -30.885 -31.071 34.218 1.00 87.19 118 ARG A C 1
ATOM 870 O O . ARG A 1 118 ? -30.061 -30.514 34.940 1.00 87.19 118 ARG A O 1
ATOM 877 N N . ALA A 1 119 ? -31.548 -32.167 34.582 1.00 88.56 119 ALA A N 1
ATOM 878 C CA . ALA A 1 119 ? -31.401 -32.776 35.896 1.00 88.56 119 ALA A CA 1
ATOM 879 C C . ALA A 1 119 ? -29.964 -33.268 36.134 1.00 88.56 119 ALA A C 1
ATOM 881 O O . ALA A 1 119 ? -29.388 -33.017 37.193 1.00 88.56 119 ALA A O 1
ATOM 882 N N . GLU A 1 120 ? -29.347 -33.916 35.140 1.00 88.06 120 GLU A N 1
ATOM 883 C CA . GLU A 1 120 ? -27.949 -34.339 35.227 1.00 88.06 120 GLU A CA 1
ATOM 884 C C . GLU A 1 120 ? -26.989 -33.154 35.353 1.00 88.06 120 GLU A C 1
ATOM 886 O O . GLU A 1 120 ? -26.081 -33.219 36.182 1.00 88.06 120 GLU A O 1
ATOM 891 N N . MET A 1 121 ? -27.206 -32.074 34.598 1.00 85.88 121 MET A N 1
ATOM 892 C CA . MET A 1 121 ? -26.393 -30.855 34.657 1.00 85.88 121 MET A CA 1
ATOM 893 C C . MET A 1 121 ? -26.508 -30.152 36.014 1.00 85.88 121 MET A C 1
ATOM 895 O O . MET A 1 121 ? -25.488 -29.788 36.598 1.00 85.88 121 MET A O 1
ATOM 899 N N . THR A 1 122 ? -27.719 -30.010 36.564 1.00 89.19 122 THR A N 1
ATOM 900 C CA . THR A 1 122 ? -27.927 -29.440 37.904 1.00 89.19 122 THR A CA 1
ATOM 901 C C . THR A 1 122 ? -27.265 -30.294 38.979 1.00 89.19 122 THR A C 1
ATOM 903 O O . THR A 1 122 ? -26.579 -29.753 39.842 1.00 89.19 122 THR A O 1
ATOM 906 N N . MET A 1 123 ? -27.411 -31.621 38.925 1.00 90.19 123 MET A N 1
ATOM 907 C CA . MET A 1 123 ? -26.782 -32.502 39.911 1.00 90.19 123 MET A CA 1
ATOM 908 C C . MET A 1 123 ? -25.248 -32.474 39.816 1.00 90.19 123 MET A C 1
ATOM 910 O O . MET A 1 123 ? -24.596 -32.376 40.851 1.00 90.19 123 MET A O 1
ATOM 914 N N . GLN A 1 124 ? -24.666 -32.465 38.609 1.00 85.94 124 GLN A N 1
ATOM 915 C CA . GLN A 1 124 ? -23.214 -32.299 38.419 1.00 85.94 124 GLN A CA 1
ATOM 916 C C . GLN A 1 124 ? -22.708 -30.939 38.910 1.00 85.94 124 GLN A C 1
ATOM 918 O O . GLN A 1 124 ? -21.621 -30.860 39.483 1.00 85.94 124 GLN A O 1
ATOM 923 N N . PHE A 1 125 ? -23.485 -29.872 38.696 1.00 87.38 125 PHE A N 1
ATOM 924 C CA . PHE A 1 125 ? -23.175 -28.540 39.206 1.00 87.38 125 PHE A CA 1
ATOM 925 C C . PHE A 1 125 ? -23.175 -28.524 40.736 1.00 87.38 125 PHE A C 1
ATOM 927 O O . PHE A 1 125 ? -22.196 -28.081 41.320 1.00 87.38 125 PHE A O 1
ATOM 934 N N . LEU A 1 126 ? -24.207 -29.069 41.390 1.00 88.69 126 LEU A N 1
ATOM 935 C CA . LEU A 1 126 ? -24.321 -29.119 42.856 1.00 88.69 126 LEU A CA 1
ATOM 936 C C . LEU A 1 126 ? -23.245 -29.982 43.546 1.00 88.69 126 LEU A C 1
ATOM 938 O O . LEU A 1 126 ? -23.095 -29.905 44.764 1.00 88.69 126 LEU A O 1
ATOM 942 N N . GLU A 1 127 ? -22.488 -30.792 42.802 1.00 86.12 127 GLU A N 1
ATOM 943 C CA . GLU A 1 127 ? -21.311 -31.506 43.317 1.00 86.12 127 GLU A CA 1
ATOM 944 C C . GLU A 1 127 ? -20.003 -30.696 43.220 1.00 86.12 127 GLU A C 1
ATOM 946 O O . GLU A 1 127 ? -18.989 -31.113 43.782 1.00 86.12 127 GLU A O 1
ATOM 951 N N . GLN A 1 128 ? -20.007 -29.529 42.565 1.00 81.25 128 GLN A N 1
ATOM 952 C CA . GLN A 1 128 ? -18.835 -28.655 42.478 1.00 81.25 128 GLN A CA 1
ATOM 953 C C . GLN A 1 128 ? -18.604 -27.871 43.783 1.00 81.25 128 GLN A C 1
ATOM 955 O O . GLN A 1 128 ? -19.556 -27.359 44.379 1.00 81.25 128 GLN A O 1
ATOM 960 N N . PRO A 1 129 ? -17.344 -27.687 44.226 1.00 75.94 129 PRO A N 1
ATOM 961 C CA . PRO A 1 129 ? -17.032 -26.851 45.381 1.00 75.94 129 PRO A CA 1
ATOM 962 C C . PRO A 1 129 ? -17.567 -25.422 45.220 1.00 75.94 129 PRO A C 1
ATOM 964 O O . PRO A 1 129 ? -17.233 -24.720 44.269 1.00 75.94 129 PRO A O 1
ATOM 967 N N . GLY A 1 130 ? -18.390 -24.983 46.174 1.00 73.62 130 GLY A N 1
ATOM 968 C CA . GLY A 1 130 ? -19.003 -23.653 46.163 1.00 73.62 130 GLY A CA 1
ATOM 969 C C . GLY A 1 130 ? -20.287 -23.535 45.335 1.00 73.62 130 GLY A C 1
ATOM 970 O O . GLY A 1 130 ? -20.925 -22.484 45.401 1.00 73.62 130 GLY A O 1
ATOM 971 N N . ALA A 1 131 ? -20.715 -24.573 44.614 1.00 81.12 131 ALA A N 1
ATOM 972 C CA . ALA A 1 131 ? -22.061 -24.610 44.054 1.00 81.12 131 ALA A CA 1
ATOM 973 C C . ALA A 1 131 ? -23.125 -24.749 45.156 1.00 81.12 131 ALA A C 1
ATOM 975 O O . ALA A 1 131 ? -22.853 -25.263 46.242 1.00 81.12 131 ALA A O 1
ATOM 976 N N . GLY A 1 132 ? -24.344 -24.302 44.862 1.00 84.75 132 GLY A N 1
ATOM 977 C CA . GLY A 1 132 ? -25.479 -24.382 45.777 1.00 84.75 132 GLY A CA 1
ATOM 978 C C . GLY A 1 132 ? -26.814 -24.179 45.051 1.00 84.75 132 GLY A C 1
ATOM 979 O O . GLY A 1 132 ? -26.816 -23.674 43.916 1.00 84.75 132 GLY A O 1
ATOM 980 N N . PRO A 1 133 ? -27.948 -24.594 45.653 1.00 84.44 133 PRO A N 1
ATOM 981 C CA . PRO A 1 133 ? -29.269 -24.462 45.040 1.00 84.44 133 PRO A CA 1
ATOM 982 C C . PRO A 1 133 ? -29.602 -23.016 44.661 1.00 84.44 133 PRO A C 1
ATOM 984 O O . PRO A 1 133 ? -30.201 -22.774 43.618 1.00 84.44 133 PRO A O 1
ATOM 987 N N . GLU A 1 134 ? -29.142 -22.043 45.446 1.00 83.19 134 GLU A N 1
ATOM 988 C CA . GLU A 1 134 ? -29.356 -20.617 45.211 1.00 83.19 134 GLU A CA 1
ATOM 989 C C . GLU A 1 134 ? -28.813 -20.147 43.851 1.00 83.19 134 GLU A C 1
ATOM 991 O O . GLU A 1 134 ? -29.501 -19.426 43.128 1.00 83.19 134 GLU A O 1
ATOM 996 N N . LEU A 1 135 ? -27.631 -20.621 43.441 1.00 83.50 135 LEU A N 1
ATOM 997 C CA . LEU A 1 135 ? -27.044 -20.290 42.138 1.00 83.50 135 LEU A CA 1
ATOM 998 C C . LEU A 1 135 ? -27.835 -20.944 40.999 1.00 83.50 135 LEU A C 1
ATOM 1000 O O . LEU A 1 135 ? -28.184 -20.302 40.007 1.00 83.50 135 LEU A O 1
ATOM 1004 N N . ALA A 1 136 ? -28.172 -22.224 41.164 1.00 86.50 136 ALA A N 1
ATOM 1005 C CA . ALA A 1 136 ? -28.927 -22.974 40.169 1.00 86.50 136 ALA A CA 1
ATOM 1006 C C . ALA A 1 136 ? -30.349 -22.412 39.964 1.00 86.50 136 ALA A C 1
ATOM 1008 O O . ALA A 1 136 ? -30.848 -22.438 38.836 1.00 86.50 136 ALA A O 1
ATOM 1009 N N . ALA A 1 137 ? -30.962 -21.829 41.002 1.00 86.56 137 ALA A N 1
ATOM 1010 C CA . ALA A 1 137 ? -32.242 -21.127 40.919 1.00 86.56 137 ALA A CA 1
ATOM 1011 C C . ALA A 1 137 ? -32.140 -19.834 40.090 1.00 86.56 137 ALA A C 1
ATOM 1013 O O . ALA A 1 137 ? -32.999 -19.568 39.244 1.00 86.56 137 ALA A O 1
ATOM 1014 N N . VAL A 1 138 ? -31.066 -19.047 40.264 1.00 86.44 138 VAL A 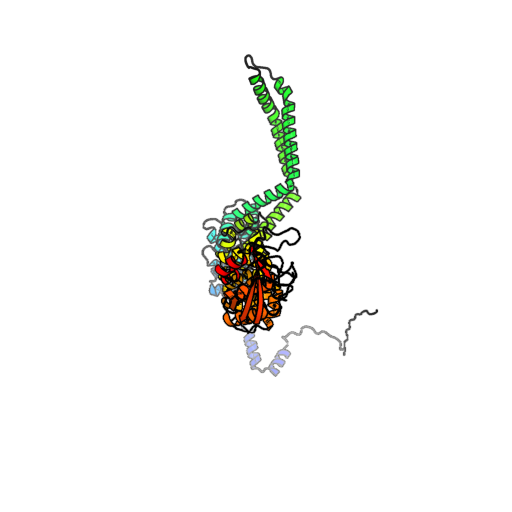N 1
ATOM 1015 C CA . VAL A 1 138 ? -30.804 -17.868 39.416 1.00 86.44 138 VAL A CA 1
ATOM 1016 C C . VAL A 1 138 ? -30.622 -18.300 37.958 1.00 86.44 138 VAL A C 1
ATOM 1018 O O . VAL A 1 138 ? -31.245 -17.712 37.073 1.00 86.44 138 VAL A O 1
ATOM 1021 N N . ALA A 1 139 ? -29.856 -19.365 37.696 1.00 88.00 139 ALA A N 1
ATOM 1022 C CA . ALA A 1 139 ? -29.652 -19.874 36.338 1.00 88.00 139 ALA A CA 1
ATOM 1023 C C . ALA A 1 139 ? -30.963 -20.373 35.707 1.00 88.00 139 ALA A C 1
ATOM 1025 O O . ALA A 1 139 ? -31.220 -20.108 34.534 1.00 88.00 139 ALA A O 1
ATOM 1026 N N . GLN A 1 140 ? -31.823 -21.046 36.479 1.00 86.00 140 GLN A N 1
ATOM 1027 C CA . GLN A 1 140 ? -33.114 -21.575 36.022 1.00 86.00 140 GLN A CA 1
ATOM 1028 C C . GLN A 1 140 ? -34.058 -20.439 35.614 1.00 86.00 140 GLN A C 1
ATOM 1030 O O . GLN A 1 140 ? -34.614 -20.467 34.515 1.00 86.00 140 GLN A O 1
ATOM 1035 N N . ARG A 1 141 ? -34.158 -19.402 36.454 1.00 87.06 141 ARG A N 1
ATOM 1036 C CA . ARG A 1 141 ? -34.949 -18.189 36.206 1.00 87.06 141 ARG A CA 1
ATOM 1037 C C . ARG A 1 141 ? -34.480 -17.411 34.970 1.00 87.06 141 ARG A C 1
ATOM 1039 O O . ARG A 1 141 ? -35.318 -16.909 34.229 1.00 87.06 141 ARG A O 1
ATOM 1046 N N . LEU A 1 142 ? -33.169 -17.320 34.731 1.00 86.25 142 LEU A N 1
ATOM 1047 C CA . LEU A 1 142 ? -32.598 -16.564 33.604 1.00 86.25 142 LEU A CA 1
ATOM 1048 C C . LEU A 1 142 ? -32.544 -17.353 32.282 1.00 86.25 142 LEU A C 1
ATOM 1050 O O . LEU A 1 142 ? -32.640 -16.760 31.206 1.00 86.25 142 LEU A O 1
ATOM 1054 N N . ALA A 1 143 ? -32.400 -18.680 32.337 1.00 85.88 143 ALA A N 1
ATOM 1055 C CA . ALA A 1 143 ? -32.410 -19.535 31.150 1.00 85.88 143 ALA A CA 1
ATOM 1056 C C . ALA A 1 143 ? -33.826 -19.857 30.645 1.00 85.88 143 ALA A C 1
ATOM 1058 O O . ALA A 1 143 ? -34.012 -20.109 29.452 1.00 85.88 143 ALA A O 1
ATOM 1059 N N . GLY A 1 144 ? -34.821 -19.876 31.539 1.00 82.38 144 GLY A N 1
ATOM 1060 C CA . GLY A 1 144 ? -36.165 -20.355 31.224 1.00 82.38 144 GLY A CA 1
ATOM 1061 C C . GLY A 1 144 ? -36.136 -21.821 30.778 1.00 82.38 144 GLY A C 1
ATOM 1062 O O . GLY A 1 144 ? -35.484 -22.659 31.405 1.00 82.38 144 GLY A O 1
ATOM 1063 N N . ALA A 1 145 ? -36.811 -22.132 29.671 1.00 79.06 145 ALA A N 1
ATOM 1064 C CA . ALA A 1 145 ? -36.906 -23.486 29.116 1.00 79.06 145 ALA A CA 1
ATOM 1065 C C . ALA A 1 145 ? -35.722 -23.907 28.209 1.00 79.06 145 ALA A C 1
ATOM 1067 O O . ALA A 1 145 ? -35.764 -24.991 27.639 1.00 79.06 145 ALA A O 1
ATOM 1068 N N . ALA A 1 146 ? -34.689 -23.072 28.035 1.00 83.06 146 ALA A N 1
ATOM 1069 C CA . ALA A 1 146 ? -33.569 -23.364 27.133 1.00 83.06 146 ALA A CA 1
ATOM 1070 C C . ALA A 1 146 ? -32.395 -24.041 27.866 1.00 83.06 146 ALA A C 1
ATOM 1072 O O . ALA A 1 146 ? -31.602 -23.369 28.532 1.00 83.06 146 ALA A O 1
ATOM 1073 N N . ASP A 1 147 ? -32.259 -25.360 27.710 1.00 81.81 147 ASP A N 1
ATOM 1074 C CA . ASP A 1 147 ? -31.270 -26.169 28.439 1.00 81.81 147 ASP A CA 1
ATOM 1075 C C . ASP A 1 147 ? -29.805 -25.804 28.086 1.00 81.81 147 ASP A C 1
ATOM 1077 O O . ASP A 1 147 ? -28.984 -25.654 28.993 1.00 81.81 147 ASP A O 1
ATOM 1081 N N . ASP A 1 148 ? -29.490 -25.488 26.820 1.00 83.62 148 ASP A N 1
ATOM 1082 C CA . ASP A 1 148 ? -28.167 -24.966 26.405 1.00 83.62 148 ASP A CA 1
ATOM 1083 C C . ASP A 1 148 ? -27.773 -23.677 27.148 1.00 83.62 148 ASP A C 1
ATOM 1085 O O . ASP A 1 148 ? -26.621 -23.475 27.549 1.00 83.62 148 ASP A O 1
ATOM 1089 N N . ARG A 1 149 ? -28.741 -22.765 27.327 1.00 85.81 149 ARG A N 1
ATOM 1090 C CA . ARG A 1 149 ? -28.521 -21.498 28.037 1.00 85.81 149 ARG A CA 1
ATOM 1091 C C . ARG A 1 149 ? -28.344 -21.752 29.529 1.00 85.81 149 ARG A C 1
ATOM 1093 O O . ARG A 1 149 ? -27.510 -21.105 30.156 1.00 85.81 149 ARG A O 1
ATOM 1100 N N . TYR A 1 150 ? -29.084 -22.711 30.080 1.00 88.06 150 TYR A N 1
ATOM 1101 C CA . TYR A 1 150 ? -28.965 -23.117 31.475 1.00 88.06 150 TYR A CA 1
ATOM 1102 C C . TYR A 1 150 ? -27.562 -23.659 31.792 1.00 88.06 150 TYR A C 1
ATOM 1104 O O . TYR A 1 150 ? -26.943 -23.177 32.740 1.00 88.06 150 TYR A O 1
ATOM 1112 N N . LEU A 1 151 ? -27.001 -24.545 30.957 1.00 82.81 151 LEU A N 1
ATOM 1113 C CA . LEU A 1 151 ? -25.619 -25.028 31.115 1.00 82.81 151 LEU A CA 1
ATOM 1114 C C . LEU A 1 151 ? -24.592 -23.888 31.073 1.00 82.81 151 LEU A C 1
ATOM 1116 O O . LEU A 1 151 ? -23.726 -23.803 31.948 1.00 82.81 151 LEU A O 1
ATOM 1120 N N . LYS A 1 152 ? -24.694 -22.990 30.081 1.00 87.38 152 LYS A N 1
ATOM 1121 C CA . LYS A 1 152 ? -23.792 -21.831 29.967 1.00 87.38 152 LYS A CA 1
ATOM 1122 C C . LYS A 1 152 ? -23.824 -20.962 31.225 1.00 87.38 152 LYS A C 1
ATOM 1124 O O . LYS A 1 152 ? -22.765 -20.586 31.722 1.00 87.38 152 LYS A O 1
ATOM 1129 N N . LEU A 1 153 ? -25.016 -20.683 31.759 1.00 91.00 153 LEU A N 1
ATOM 1130 C CA . LEU A 1 153 ? -25.175 -19.884 32.975 1.00 91.00 153 LEU A CA 1
ATOM 1131 C C . LEU A 1 153 ? -24.643 -20.598 34.224 1.00 91.00 153 LEU A C 1
ATOM 1133 O O . LEU A 1 153 ? -23.943 -19.962 35.005 1.00 91.00 153 LEU A O 1
ATOM 1137 N N . LEU A 1 154 ? -24.890 -21.902 34.400 1.00 89.06 154 LEU A N 1
ATOM 1138 C CA . LEU A 1 154 ? -24.325 -22.665 35.523 1.00 89.06 154 LEU A CA 1
ATOM 1139 C C . LEU A 1 154 ? -22.787 -22.625 35.528 1.00 89.06 154 LEU A C 1
ATOM 1141 O O . LEU A 1 154 ? -22.182 -22.339 36.563 1.00 89.06 154 LEU A O 1
ATOM 1145 N N . LYS A 1 155 ? -22.150 -22.851 34.369 1.00 87.44 155 LYS A N 1
ATOM 1146 C CA . LYS A 1 155 ? -20.686 -22.760 34.219 1.00 87.44 155 LYS A CA 1
ATOM 1147 C C . LYS A 1 155 ? -20.184 -21.347 34.543 1.00 87.44 155 LYS A C 1
ATOM 1149 O O . LYS A 1 155 ? -19.288 -21.194 35.368 1.00 87.44 155 LYS A O 1
ATOM 1154 N N . LEU A 1 156 ? -20.815 -20.322 33.961 1.00 91.00 156 LEU A N 1
ATOM 1155 C CA . LEU A 1 156 ? -20.472 -18.915 34.191 1.00 91.00 156 LEU A CA 1
ATOM 1156 C C . LEU A 1 156 ? -20.586 -18.518 35.670 1.00 91.00 156 LEU A C 1
ATOM 1158 O O . LEU A 1 156 ? -19.714 -17.818 36.172 1.00 91.00 156 LEU A O 1
ATOM 1162 N N . MET A 1 157 ? -21.627 -18.964 36.380 1.00 90.19 157 MET A N 1
ATOM 1163 C CA . MET A 1 157 ? -21.812 -18.674 37.807 1.00 90.19 157 MET A CA 1
ATOM 1164 C C . MET A 1 157 ? -20.761 -19.350 38.688 1.00 90.19 157 MET A C 1
ATOM 1166 O O . MET A 1 157 ? -20.307 -18.744 39.660 1.00 90.19 157 MET A O 1
ATOM 1170 N N . LEU A 1 158 ? -20.348 -20.577 38.353 1.00 86.88 158 LEU A N 1
ATOM 1171 C CA . LEU A 1 158 ? -19.269 -21.264 39.063 1.00 86.88 158 LEU A CA 1
ATOM 1172 C C . LEU A 1 158 ? -17.938 -20.520 38.885 1.00 86.88 158 LEU A C 1
ATOM 1174 O O . LEU A 1 158 ? -17.269 -20.201 39.870 1.00 86.88 158 LEU A O 1
ATOM 1178 N N . ASP A 1 159 ? -17.603 -20.171 37.640 1.00 89.44 159 ASP A N 1
ATOM 1179 C CA . ASP A 1 159 ? -16.407 -19.391 37.316 1.00 89.44 159 ASP A CA 1
ATOM 1180 C C . ASP A 1 159 ? -16.468 -17.981 37.949 1.00 89.44 159 ASP A C 1
ATOM 1182 O O . ASP A 1 159 ? -15.454 -17.470 38.430 1.00 89.44 159 ASP A O 1
ATOM 1186 N N . ALA A 1 160 ? -17.653 -17.361 38.025 1.00 90.00 160 ALA A N 1
ATOM 1187 C CA . ALA A 1 160 ? -17.866 -16.069 38.678 1.00 90.00 160 ALA A CA 1
ATOM 1188 C C . ALA A 1 160 ? -17.630 -16.136 40.194 1.00 90.00 160 ALA A C 1
ATOM 1190 O O . ALA A 1 160 ? -16.950 -15.270 40.748 1.00 90.00 160 ALA A O 1
ATOM 1191 N N . LYS A 1 161 ? -18.134 -17.180 40.864 1.00 86.56 161 LYS A N 1
ATOM 1192 C CA . LYS A 1 161 ? -17.913 -17.407 42.301 1.00 86.56 161 LYS A CA 1
ATOM 1193 C C . LYS A 1 161 ? -16.441 -17.686 42.603 1.00 86.56 161 LYS A C 1
ATOM 1195 O O . LYS A 1 161 ? -15.892 -17.113 43.541 1.00 86.56 161 LYS A O 1
ATOM 1200 N N . ALA A 1 162 ? -15.764 -18.454 41.748 1.00 87.19 162 ALA A N 1
ATOM 1201 C CA . ALA A 1 162 ? -14.315 -18.628 41.821 1.00 87.19 162 ALA A CA 1
ATOM 1202 C C . ALA A 1 162 ? -13.549 -17.299 41.630 1.00 87.19 162 ALA A C 1
ATOM 1204 O O . ALA A 1 162 ? -12.568 -17.054 42.332 1.00 87.19 162 ALA A O 1
ATOM 1205 N N . ALA A 1 163 ? -14.005 -16.419 40.730 1.00 88.56 163 ALA A N 1
ATOM 1206 C CA . ALA A 1 163 ? -13.399 -15.106 40.490 1.00 88.56 163 ALA A CA 1
ATOM 1207 C C . ALA A 1 163 ? -13.654 -14.077 41.614 1.00 88.56 1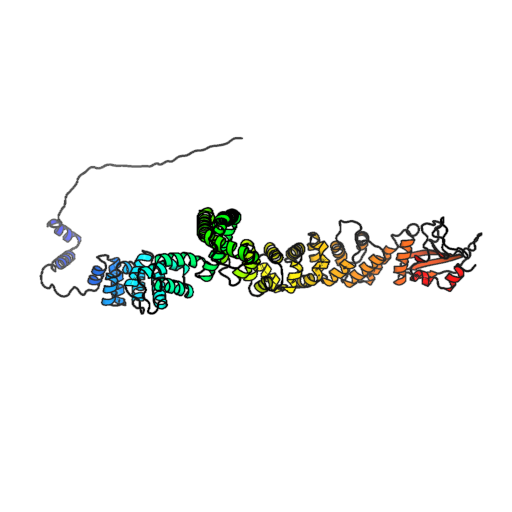63 ALA A C 1
ATOM 1209 O O . ALA A 1 163 ? -12.813 -13.202 41.832 1.00 88.56 163 ALA A O 1
ATOM 1210 N N . ALA A 1 164 ? -14.776 -14.178 42.338 1.00 87.25 164 ALA A N 1
ATOM 1211 C CA . ALA A 1 164 ? -15.075 -13.354 43.516 1.00 87.25 164 ALA A CA 1
ATOM 1212 C C . ALA A 1 164 ? -14.265 -13.774 44.758 1.00 87.25 164 ALA A C 1
ATOM 1214 O O . ALA A 1 164 ? -13.972 -12.949 45.630 1.00 87.25 164 ALA A O 1
ATOM 1215 N N . GLY A 1 165 ? -13.863 -15.046 44.834 1.00 85.06 165 GLY A N 1
ATOM 1216 C CA . GLY A 1 165 ? -13.048 -15.581 45.921 1.00 85.06 165 GLY A CA 1
ATOM 1217 C C . GLY A 1 165 ? -13.816 -15.619 47.243 1.00 85.06 165 GLY A C 1
ATOM 1218 O O . GLY A 1 165 ? -14.755 -16.391 47.394 1.00 85.06 165 GLY A O 1
ATOM 1219 N N . SER A 1 166 ? -13.398 -14.807 48.218 1.00 82.06 166 SER A N 1
ATOM 1220 C CA . SER A 1 166 ? -14.053 -14.703 49.532 1.00 82.06 166 SER A CA 1
ATOM 1221 C C . SER A 1 166 ? -15.120 -13.605 49.611 1.00 82.06 166 SER A C 1
ATOM 1223 O O . SER A 1 166 ? -15.619 -13.327 50.698 1.00 82.06 166 SER A O 1
ATOM 1225 N N . MET A 1 167 ? -15.394 -12.909 48.507 1.00 83.00 167 MET A N 1
ATOM 1226 C CA . MET A 1 167 ? -16.395 -11.847 48.449 1.00 83.00 167 MET A CA 1
ATOM 1227 C C . MET A 1 167 ? -17.747 -12.427 48.024 1.00 83.00 167 MET A C 1
ATOM 1229 O O . MET A 1 167 ? -17.792 -13.323 47.182 1.00 83.00 167 MET A O 1
ATOM 1233 N N . ASP A 1 168 ? -18.837 -11.920 48.597 1.00 79.94 168 ASP A N 1
ATOM 1234 C CA . ASP A 1 168 ? -20.165 -12.485 48.361 1.00 79.94 168 ASP A CA 1
ATOM 1235 C C . ASP A 1 168 ? -20.748 -12.083 46.992 1.00 79.94 168 ASP A C 1
ATOM 1237 O O . ASP A 1 168 ? -20.539 -10.972 46.495 1.00 79.94 168 ASP A O 1
ATOM 1241 N N . LEU A 1 169 ? -21.490 -13.010 46.388 1.00 84.94 169 LEU A N 1
ATOM 1242 C CA . LEU A 1 169 ? -22.172 -12.866 45.103 1.00 84.94 169 LEU A CA 1
ATOM 1243 C C . LEU A 1 169 ? -23.641 -13.243 45.302 1.00 84.94 169 LEU A C 1
ATOM 1245 O O . LEU A 1 169 ? -24.056 -14.373 45.046 1.00 84.94 169 LEU A O 1
ATOM 1249 N N . ASP A 1 170 ? -24.424 -12.273 45.769 1.00 86.06 170 ASP A N 1
ATOM 1250 C CA . ASP A 1 170 ? -25.873 -12.416 45.875 1.00 86.06 170 ASP A CA 1
ATOM 1251 C C . ASP A 1 170 ? -26.556 -12.561 44.499 1.00 86.06 170 ASP A C 1
ATOM 1253 O O . ASP A 1 170 ? -25.967 -12.348 43.432 1.00 86.06 170 ASP A O 1
ATOM 1257 N N . ALA A 1 171 ? -27.843 -12.911 44.528 1.00 83.88 171 ALA A N 1
ATOM 1258 C CA . ALA A 1 171 ? -28.639 -13.130 43.326 1.00 83.88 171 ALA A CA 1
ATOM 1259 C C . ALA A 1 171 ? -28.705 -11.902 42.394 1.00 83.88 171 ALA A C 1
ATOM 1261 O O . ALA A 1 171 ? -28.682 -12.082 41.178 1.00 83.88 171 ALA A O 1
ATOM 1262 N N . ALA A 1 172 ? -28.742 -10.676 42.927 1.00 86.62 172 ALA A N 1
ATOM 1263 C CA . ALA A 1 172 ? -28.838 -9.455 42.124 1.00 86.62 172 ALA A CA 1
ATOM 1264 C C . ALA A 1 172 ? -27.508 -9.131 41.421 1.00 86.62 172 ALA A C 1
ATOM 1266 O O . ALA A 1 172 ? -27.490 -8.737 40.253 1.00 86.62 172 ALA A O 1
ATOM 1267 N N . ARG A 1 173 ? -26.375 -9.366 42.092 1.00 90.50 173 ARG A N 1
ATOM 1268 C CA . ARG A 1 173 ? -25.041 -9.271 41.482 1.00 90.50 173 ARG A CA 1
ATOM 1269 C C . ARG A 1 173 ? -24.857 -10.328 40.394 1.00 90.50 173 ARG A C 1
ATOM 1271 O O . ARG A 1 173 ? -24.382 -10.001 39.307 1.00 90.50 173 ARG A O 1
ATOM 1278 N N . LEU A 1 174 ? -25.285 -11.567 40.644 1.00 89.50 174 LEU A N 1
ATOM 1279 C CA . LEU A 1 174 ? -25.236 -12.660 39.664 1.00 89.50 174 LEU A CA 1
ATOM 1280 C C . LEU A 1 174 ? -26.130 -12.414 38.443 1.00 89.50 174 LEU A C 1
ATOM 1282 O O . LEU A 1 174 ? -25.722 -12.756 37.334 1.00 89.50 174 LEU A O 1
ATOM 1286 N N . GLU A 1 175 ? -27.301 -11.794 38.613 1.00 89.94 175 GLU A N 1
ATOM 1287 C CA . GLU A 1 175 ? -28.151 -11.362 37.495 1.00 89.94 175 GLU A CA 1
ATOM 1288 C C . GLU A 1 175 ? -27.393 -10.441 36.529 1.00 89.94 175 GLU A C 1
ATOM 1290 O O . GLU A 1 175 ? -27.446 -10.665 35.321 1.00 89.94 175 GLU A O 1
ATOM 1295 N N . ILE A 1 176 ? -26.615 -9.477 37.038 1.00 92.06 176 ILE A N 1
ATOM 1296 C CA . ILE A 1 176 ? -25.807 -8.570 36.202 1.00 92.06 176 ILE A CA 1
ATOM 1297 C C . ILE A 1 176 ? -24.677 -9.322 35.482 1.00 92.06 176 ILE A C 1
ATOM 1299 O O . ILE A 1 176 ? -24.460 -9.091 34.293 1.00 92.06 176 ILE A O 1
ATOM 1303 N N . VAL A 1 177 ? -23.979 -10.250 36.155 1.00 93.06 177 VAL A N 1
ATOM 1304 C CA . VAL A 1 177 ? -22.948 -11.087 35.501 1.00 93.06 177 VAL A CA 1
ATOM 1305 C C . VAL A 1 177 ? -23.565 -11.907 34.361 1.00 93.06 177 VAL A C 1
ATOM 1307 O O . VAL A 1 177 ? -23.008 -11.987 33.269 1.00 93.06 177 VAL A O 1
ATOM 1310 N N . CYS A 1 178 ? -24.740 -12.491 34.597 1.00 91.56 178 CYS A N 1
ATOM 1311 C CA . CYS A 1 178 ? -25.412 -13.381 33.652 1.00 91.56 178 CYS A CA 1
ATOM 1312 C C . CYS A 1 178 ? -26.138 -12.648 32.518 1.00 91.56 178 CYS A C 1
ATOM 1314 O O . CYS A 1 178 ? -26.325 -13.224 31.446 1.00 91.56 178 CYS A O 1
ATOM 1316 N N . ALA A 1 179 ? -26.504 -11.380 32.714 1.00 91.12 179 ALA A N 1
ATOM 1317 C CA . ALA A 1 179 ? -26.995 -10.506 31.650 1.00 91.12 179 ALA A CA 1
ATOM 1318 C C . ALA A 1 179 ? -25.921 -10.195 30.589 1.00 91.12 179 ALA A C 1
ATOM 1320 O O . ALA A 1 179 ? -26.273 -9.824 29.475 1.00 91.12 179 ALA A O 1
ATOM 1321 N N . LEU A 1 180 ? -24.637 -10.379 30.927 1.00 92.94 180 LEU A N 1
ATOM 1322 C CA . LEU A 1 180 ? -23.471 -10.156 30.063 1.00 92.94 180 LEU A CA 1
ATOM 1323 C C . LEU A 1 180 ? -22.800 -11.473 29.623 1.00 92.94 180 LEU A C 1
ATOM 1325 O O . LEU A 1 180 ? -21.635 -11.483 29.223 1.00 92.94 180 LEU A O 1
ATOM 1329 N N . ALA A 1 181 ? -23.500 -12.606 29.750 1.00 90.38 181 ALA A N 1
ATOM 1330 C CA . ALA A 1 181 ? -22.933 -13.937 29.528 1.00 90.38 181 ALA A CA 1
ATOM 1331 C C . ALA A 1 181 ? -22.358 -14.128 28.113 1.00 90.38 181 ALA A C 1
ATOM 1333 O O . ALA A 1 181 ? -21.298 -14.740 27.961 1.00 90.38 181 ALA A O 1
ATOM 1334 N N . ASP A 1 182 ? -23.033 -13.595 27.093 1.00 89.50 182 ASP A N 1
ATOM 1335 C CA . ASP A 1 182 ? -22.616 -13.739 25.697 1.00 89.50 182 ASP A CA 1
ATOM 1336 C C . ASP A 1 182 ? -21.410 -12.832 25.366 1.00 89.50 182 ASP A C 1
ATOM 1338 O O . ASP A 1 182 ? -20.522 -13.248 24.622 1.00 89.50 182 ASP A O 1
ATOM 1342 N N . GLU A 1 183 ? -21.310 -11.637 25.966 1.00 90.94 183 GLU A N 1
ATOM 1343 C CA . GLU A 1 183 ? -20.158 -10.730 25.816 1.00 90.94 183 GLU A CA 1
ATOM 1344 C C . GLU A 1 183 ? -18.927 -11.149 26.650 1.00 90.94 183 GLU A C 1
ATOM 1346 O O . GLU A 1 183 ? -17.781 -10.865 26.279 1.00 90.94 183 GLU A O 1
ATOM 1351 N N . ILE A 1 184 ? -19.132 -11.827 27.785 1.00 91.81 184 ILE A N 1
ATOM 1352 C CA . ILE A 1 184 ? -18.049 -12.441 28.570 1.00 91.81 184 ILE A CA 1
ATOM 1353 C C . ILE A 1 184 ? -17.488 -13.661 27.826 1.00 91.81 184 ILE A C 1
ATOM 1355 O O . ILE A 1 184 ? -16.265 -13.800 27.699 1.00 91.81 184 ILE A O 1
ATOM 1359 N N . GLY A 1 185 ? -18.367 -14.538 27.328 1.00 88.69 185 GLY A N 1
ATOM 1360 C CA . GLY A 1 185 ? -17.990 -15.784 26.664 1.00 88.69 185 GLY A CA 1
ATOM 1361 C C . GLY A 1 185 ? -17.066 -16.640 27.535 1.00 88.69 185 GLY A C 1
ATOM 1362 O O . GLY A 1 185 ? -17.340 -16.883 28.707 1.00 88.69 185 GLY A O 1
ATOM 1363 N N . GLU A 1 186 ? -15.937 -17.079 26.974 1.00 87.31 186 GLU A N 1
ATOM 1364 C CA . GLU A 1 186 ? -14.898 -17.821 27.711 1.00 87.31 186 GLU A CA 1
ATOM 1365 C C . GLU A 1 186 ? -13.731 -16.927 28.189 1.00 87.31 186 GLU A C 1
ATOM 1367 O O . GLU A 1 186 ? -12.706 -17.420 28.673 1.00 87.31 186 GLU A O 1
ATOM 1372 N N . ASN A 1 187 ? -13.847 -15.598 28.063 1.00 90.50 187 ASN A N 1
ATOM 1373 C CA . ASN A 1 187 ? -12.765 -14.682 28.411 1.00 90.50 187 ASN A CA 1
ATOM 1374 C C . ASN A 1 187 ? -12.710 -14.428 29.927 1.00 90.50 187 ASN A C 1
ATOM 1376 O O . ASN A 1 187 ? -13.405 -13.569 30.474 1.00 90.50 187 ASN A O 1
ATOM 1380 N N . LYS A 1 188 ? -11.793 -15.132 30.603 1.00 91.25 188 LYS A N 1
ATOM 1381 C CA . LYS A 1 188 ? -11.538 -14.990 32.048 1.00 91.25 188 LYS A CA 1
ATOM 1382 C C . LYS A 1 188 ? -11.237 -13.551 32.489 1.00 91.25 188 LYS A C 1
ATOM 1384 O O . LYS A 1 188 ? -11.589 -13.185 33.605 1.00 91.25 188 LYS A O 1
ATOM 1389 N N . GLY A 1 189 ? -10.622 -12.733 31.631 1.00 91.75 189 GLY A N 1
ATOM 1390 C CA . GLY A 1 189 ? -10.355 -11.321 31.918 1.00 91.75 189 GLY A CA 1
ATOM 1391 C C . GLY A 1 189 ? -11.628 -10.470 31.934 1.00 91.75 189 GLY A C 1
ATOM 1392 O O . GLY A 1 189 ? -11.794 -9.645 32.831 1.00 91.75 189 GLY A O 1
ATOM 1393 N N . HIS A 1 190 ? -12.554 -10.712 30.996 1.00 93.31 190 HIS A N 1
ATOM 1394 C CA . HIS A 1 190 ? -13.873 -10.062 30.990 1.00 93.31 190 HIS A CA 1
ATOM 1395 C C . HIS A 1 190 ? -14.663 -10.456 32.239 1.00 93.31 190 HIS A C 1
ATOM 1397 O O . HIS A 1 190 ? -15.139 -9.585 32.966 1.00 93.31 190 HIS A O 1
ATOM 1403 N N . LEU A 1 191 ? -14.726 -11.760 32.533 1.00 94.06 191 LEU A N 1
ATOM 1404 C CA . LEU A 1 191 ? -15.411 -12.282 33.714 1.00 94.06 191 LEU A CA 1
ATOM 1405 C C . LEU A 1 191 ? -14.872 -11.654 35.004 1.00 94.06 191 LEU A C 1
ATOM 1407 O O . LEU A 1 191 ? -15.645 -11.152 35.816 1.00 94.06 191 LEU A O 1
ATOM 1411 N N . GLN A 1 192 ? -13.548 -11.632 35.178 1.00 93.06 192 GLN A N 1
ATOM 1412 C CA . GLN A 1 192 ? -12.922 -11.060 36.366 1.00 93.06 192 GLN A CA 1
ATOM 1413 C C . GLN A 1 192 ? -13.210 -9.556 36.503 1.00 93.06 192 GLN A C 1
ATOM 1415 O O . GLN A 1 192 ? -13.476 -9.094 37.612 1.00 93.06 192 GLN A O 1
ATOM 1420 N N . TYR A 1 193 ? -13.205 -8.791 35.405 1.00 93.75 193 TYR A N 1
ATOM 1421 C CA . TYR A 1 193 ? -13.569 -7.369 35.434 1.00 93.75 193 TYR A CA 1
ATOM 1422 C C . TYR A 1 193 ? -15.039 -7.156 35.825 1.00 93.75 193 TYR A C 1
ATOM 1424 O O . TYR A 1 193 ? -15.327 -6.333 36.697 1.00 93.75 193 TYR A O 1
ATOM 1432 N N . VAL A 1 194 ? -15.964 -7.916 35.228 1.00 94.50 194 VAL A N 1
ATOM 1433 C CA . VAL A 1 194 ? -17.405 -7.842 35.524 1.00 94.50 194 VAL A CA 1
ATOM 1434 C C . VAL A 1 194 ? -17.678 -8.201 36.987 1.00 94.50 194 VAL A C 1
ATOM 1436 O O . VAL A 1 194 ? -18.298 -7.412 37.701 1.00 94.50 194 VAL A O 1
ATOM 1439 N N . VAL A 1 195 ? -17.152 -9.335 37.462 1.00 94.12 195 VAL A N 1
ATOM 1440 C CA . VAL A 1 195 ? -17.323 -9.810 38.845 1.00 94.12 195 VAL A CA 1
ATOM 1441 C C . VAL A 1 195 ? -16.765 -8.805 39.849 1.00 94.12 195 VAL A C 1
ATOM 1443 O O . VAL A 1 195 ? -17.485 -8.383 40.750 1.00 94.12 195 VAL A O 1
ATOM 1446 N N . LEU A 1 196 ? -15.520 -8.345 39.675 1.00 92.81 196 LEU A N 1
ATOM 1447 C CA . LEU A 1 196 ? -14.934 -7.352 40.581 1.00 92.81 196 LEU A CA 1
ATOM 1448 C C . LEU A 1 196 ? -15.683 -6.013 40.558 1.00 92.81 196 LEU A C 1
ATOM 1450 O O . LEU A 1 196 ? -15.660 -5.308 41.565 1.00 92.81 196 LEU A O 1
ATOM 1454 N N . SER A 1 197 ? -16.348 -5.665 39.451 1.00 92.94 197 SER A N 1
ATOM 1455 C CA . SER A 1 197 ? -17.164 -4.450 39.358 1.00 92.94 197 SER A CA 1
ATOM 1456 C C . SER A 1 197 ? -18.464 -4.565 40.157 1.00 92.94 197 SER A C 1
ATOM 1458 O O . SER A 1 197 ? -18.765 -3.658 40.927 1.00 92.94 197 SER A O 1
ATOM 1460 N N . VAL A 1 198 ? -19.218 -5.666 40.033 1.00 94.19 198 VAL A N 1
ATOM 1461 C CA . VAL A 1 198 ? -20.495 -5.839 40.766 1.00 94.19 198 VAL A CA 1
ATOM 1462 C C . VAL A 1 198 ? -20.295 -6.127 42.252 1.00 94.19 198 VAL A C 1
ATOM 1464 O O . VAL A 1 198 ? -21.051 -5.639 43.089 1.00 94.19 198 VAL A O 1
ATOM 1467 N N . VAL A 1 199 ? -19.253 -6.881 42.602 1.00 92.31 199 VAL A N 1
ATOM 1468 C CA . VAL A 1 199 ? -18.962 -7.273 43.988 1.00 92.31 199 VAL A CA 1
ATOM 1469 C C . VAL A 1 199 ? -18.476 -6.090 44.831 1.00 92.31 199 VAL A C 1
ATOM 1471 O O . VAL A 1 199 ? -18.815 -5.996 46.005 1.00 92.31 199 VAL A O 1
ATOM 1474 N N . ARG A 1 200 ? -17.704 -5.165 44.247 1.00 89.69 200 ARG A N 1
ATOM 1475 C CA . ARG A 1 200 ? -17.143 -4.000 44.961 1.00 89.69 200 ARG A CA 1
ATOM 1476 C C . ARG A 1 200 ? -18.040 -2.763 44.954 1.00 89.69 200 ARG A C 1
ATOM 1478 O O . ARG A 1 200 ? -17.588 -1.710 45.393 1.00 89.69 200 ARG A O 1
ATOM 1485 N N . SER A 1 201 ? -19.246 -2.858 44.401 1.00 89.81 201 SER A N 1
ATOM 1486 C CA . SER A 1 201 ? -20.124 -1.704 44.242 1.00 89.81 201 SER A CA 1
ATOM 1487 C C . SER A 1 201 ? -21.279 -1.707 45.229 1.00 89.81 201 SER A C 1
ATOM 1489 O O . SER A 1 201 ? -21.948 -2.728 45.412 1.00 89.81 201 SER A O 1
ATOM 1491 N N . ASP A 1 202 ? -21.532 -0.529 45.794 1.00 88.88 202 ASP A N 1
ATOM 1492 C CA . ASP A 1 202 ? -22.691 -0.218 46.630 1.00 88.88 202 ASP A CA 1
ATOM 1493 C C . ASP A 1 202 ? -23.927 0.174 45.789 1.00 88.88 202 ASP A C 1
ATOM 1495 O O . ASP A 1 202 ? -25.047 0.147 46.292 1.00 88.88 202 ASP A O 1
ATOM 1499 N N . ASP A 1 203 ? -23.743 0.497 44.499 1.00 92.69 203 ASP A N 1
ATOM 1500 C CA . ASP A 1 203 ? -24.810 0.850 43.551 1.00 92.69 203 ASP A CA 1
ATOM 1501 C C . ASP A 1 203 ? -24.776 -0.083 42.331 1.00 92.69 203 ASP A C 1
ATOM 1503 O O . ASP A 1 203 ? -24.006 0.091 41.375 1.00 92.69 203 ASP A O 1
ATOM 1507 N N . LEU A 1 204 ? -25.635 -1.100 42.359 1.00 90.94 204 LEU A N 1
ATOM 1508 C CA . LEU A 1 204 ? -25.740 -2.093 41.293 1.00 90.94 204 LEU A CA 1
ATOM 1509 C C . LEU A 1 204 ? -26.337 -1.524 39.995 1.00 90.94 204 LEU A C 1
ATOM 1511 O O . LEU A 1 204 ? -25.973 -1.997 38.919 1.00 90.94 204 LEU A O 1
ATOM 1515 N N . GLU A 1 205 ? -27.182 -0.490 40.055 1.00 92.12 205 GLU A N 1
ATOM 1516 C CA . GLU A 1 205 ? -27.798 0.103 38.862 1.00 92.12 205 GLU A CA 1
ATOM 1517 C C . GLU A 1 205 ? -26.780 0.950 38.086 1.00 92.12 205 GLU A C 1
ATOM 1519 O O . GLU A 1 205 ? -26.612 0.783 36.871 1.00 92.12 205 GLU A O 1
ATOM 1524 N N . ALA A 1 206 ? -26.025 1.804 38.785 1.00 90.31 206 ALA A N 1
ATOM 1525 C CA . ALA A 1 206 ? -24.910 2.540 38.196 1.00 90.31 206 ALA A CA 1
ATOM 1526 C C . ALA A 1 206 ? -23.826 1.593 37.657 1.00 90.31 206 ALA A C 1
ATOM 1528 O O . ALA A 1 206 ? -23.222 1.867 36.615 1.00 90.31 206 ALA A O 1
ATOM 1529 N N . THR A 1 207 ? -23.614 0.452 38.320 1.00 92.81 207 THR A N 1
ATOM 1530 C CA . THR A 1 207 ? -22.650 -0.569 37.880 1.00 92.81 207 THR A CA 1
ATOM 1531 C C . THR A 1 207 ? -23.111 -1.291 36.624 1.00 92.81 207 THR A C 1
ATOM 1533 O O . THR A 1 207 ? -22.327 -1.398 35.683 1.00 92.81 207 THR A O 1
ATOM 1536 N N . ALA A 1 208 ? -24.374 -1.718 36.553 1.00 91.69 208 ALA A N 1
ATOM 1537 C CA . ALA A 1 208 ? -24.948 -2.304 35.344 1.00 91.69 208 ALA A CA 1
ATOM 1538 C C . ALA A 1 208 ? -24.838 -1.328 34.159 1.00 91.69 208 ALA A C 1
ATOM 1540 O O . ALA A 1 208 ? -24.315 -1.692 33.107 1.00 91.69 208 ALA A O 1
ATOM 1541 N N . LYS A 1 209 ? -25.199 -0.052 34.361 1.00 90.56 209 LYS A N 1
ATOM 1542 C CA . LYS A 1 209 ? -25.040 1.018 33.357 1.00 90.56 209 LYS A CA 1
ATOM 1543 C C . LYS A 1 209 ? -23.581 1.246 32.942 1.00 90.56 209 LYS A C 1
ATOM 1545 O O . LYS A 1 209 ? -23.314 1.516 31.774 1.00 90.56 209 LYS A O 1
ATOM 1550 N N . LYS A 1 210 ? -22.620 1.153 33.870 1.00 90.75 210 LYS A N 1
ATOM 1551 C CA . LYS A 1 210 ? -21.183 1.247 33.557 1.00 90.75 210 LYS A CA 1
ATOM 1552 C C . LYS A 1 210 ? -20.721 0.054 32.720 1.00 90.75 210 LYS A C 1
ATOM 1554 O O . LYS A 1 210 ? -20.052 0.253 31.710 1.00 90.75 210 LYS A O 1
ATOM 1559 N N . LEU A 1 211 ? -21.078 -1.164 33.122 1.00 93.19 211 LEU A N 1
ATOM 1560 C CA . LEU A 1 211 ? -20.712 -2.387 32.410 1.00 93.19 211 LEU A CA 1
ATOM 1561 C C . LEU A 1 211 ? -21.320 -2.428 31.004 1.00 93.19 211 LEU A C 1
ATOM 1563 O O . LEU A 1 211 ? -20.624 -2.813 30.070 1.00 93.19 211 LEU A O 1
ATOM 1567 N N . ASP A 1 212 ? -22.552 -1.950 30.827 1.00 90.12 212 ASP A N 1
ATOM 1568 C CA . ASP A 1 212 ? -23.205 -1.872 29.517 1.00 90.12 212 ASP A CA 1
ATOM 1569 C C . ASP A 1 212 ? -22.507 -0.895 28.549 1.00 90.12 212 ASP A C 1
ATOM 1571 O O . ASP A 1 212 ? -22.346 -1.191 27.364 1.00 90.12 212 ASP A O 1
ATOM 1575 N N . ARG A 1 213 ? -21.956 0.221 29.050 1.00 87.44 213 ARG A N 1
ATOM 1576 C CA . ARG A 1 213 ? -21.063 1.075 28.242 1.00 87.44 213 ARG A CA 1
ATOM 1577 C C . ARG A 1 213 ? -19.732 0.387 27.939 1.00 87.44 213 ARG A C 1
ATOM 1579 O O . ARG A 1 213 ? -19.288 0.354 26.793 1.00 87.44 213 ARG A O 1
ATOM 1586 N N . VAL A 1 214 ? -19.094 -0.180 28.962 1.00 92.00 214 VAL A N 1
ATOM 1587 C CA . VAL A 1 214 ? -17.720 -0.703 28.895 1.00 92.00 214 VAL A CA 1
ATOM 1588 C C . VAL A 1 214 ? -17.623 -2.023 28.105 1.00 92.00 214 VAL A C 1
ATOM 1590 O O . VAL A 1 214 ? -16.600 -2.255 27.457 1.00 92.00 214 VAL A O 1
ATOM 1593 N N . LYS A 1 215 ? -18.686 -2.844 28.028 1.00 92.69 215 LYS A N 1
ATOM 1594 C CA . LYS A 1 215 ? -18.732 -4.051 27.169 1.00 92.69 215 LYS A CA 1
ATOM 1595 C C . LYS A 1 215 ? -18.547 -3.715 25.686 1.00 92.69 215 LYS A C 1
ATOM 1597 O O . LYS A 1 215 ? -17.842 -4.427 24.976 1.00 92.69 215 LYS A O 1
ATOM 1602 N N . THR A 1 216 ? -19.089 -2.576 25.243 1.00 90.94 216 THR A N 1
ATOM 1603 C CA . THR A 1 216 ? -18.979 -2.074 23.862 1.00 90.94 216 THR A CA 1
ATOM 1604 C C . THR A 1 216 ? -17.518 -1.853 23.450 1.00 90.94 216 THR A C 1
ATOM 1606 O O . THR A 1 216 ? -17.174 -1.994 22.276 1.00 90.94 216 THR A O 1
ATOM 1609 N N . PHE A 1 217 ? -16.651 -1.586 24.435 1.00 91.88 217 PHE A N 1
ATOM 1610 C CA . PHE A 1 217 ? -15.205 -1.417 24.297 1.00 91.88 217 PHE A CA 1
ATOM 1611 C C . PHE A 1 217 ? -14.408 -2.633 24.808 1.00 91.88 217 PHE A C 1
ATOM 1613 O O . PHE A 1 217 ? -13.302 -2.480 25.328 1.00 91.88 217 PHE A O 1
ATOM 1620 N N . ASN A 1 218 ? -14.972 -3.842 24.682 1.00 90.88 218 ASN A N 1
ATOM 1621 C CA . ASN A 1 218 ? -14.354 -5.116 25.074 1.00 90.88 218 ASN A CA 1
ATOM 1622 C C . ASN A 1 218 ? -13.852 -5.109 26.532 1.00 90.88 218 ASN A C 1
ATOM 1624 O O . ASN A 1 218 ? -12.709 -5.453 26.837 1.00 90.88 218 ASN A O 1
ATOM 1628 N N . PHE A 1 219 ? -14.712 -4.618 27.425 1.00 91.94 219 PHE A N 1
ATOM 1629 C CA . PHE A 1 219 ? -14.469 -4.439 28.857 1.00 91.94 219 PHE A CA 1
ATOM 1630 C C . PHE A 1 219 ? -13.246 -3.572 29.230 1.00 91.94 219 PHE A C 1
ATOM 1632 O O . PHE A 1 219 ? -12.789 -3.579 30.374 1.00 91.94 219 PHE A O 1
ATOM 1639 N N . ASN A 1 220 ? -12.724 -2.768 28.296 1.00 90.56 220 ASN A N 1
ATOM 1640 C CA . ASN A 1 220 ? -11.600 -1.870 28.543 1.00 90.56 220 ASN A CA 1
ATOM 1641 C C . ASN A 1 220 ? -12.079 -0.483 29.003 1.00 90.56 220 ASN A C 1
ATOM 1643 O O . ASN A 1 220 ? -12.297 0.426 28.204 1.00 90.56 220 ASN A O 1
ATOM 1647 N N . GLU A 1 221 ? -12.183 -0.299 30.319 1.00 90.00 221 GLU A N 1
ATOM 1648 C CA . GLU A 1 221 ? -12.588 0.973 30.934 1.00 90.00 221 GLU A CA 1
ATOM 1649 C C . GLU A 1 221 ? -11.703 2.166 30.538 1.00 90.00 221 GLU A C 1
ATOM 1651 O O . GLU A 1 221 ? -12.210 3.263 30.322 1.00 90.00 221 GLU A O 1
ATOM 1656 N N . LYS A 1 222 ? -10.385 1.971 30.382 1.00 91.06 222 LYS A N 1
ATOM 1657 C CA . LYS A 1 222 ? -9.485 3.059 29.959 1.00 91.06 222 LYS A CA 1
ATOM 1658 C C . LYS A 1 222 ? -9.783 3.512 28.530 1.00 91.06 222 LYS A C 1
ATOM 1660 O O . LYS A 1 222 ? -9.607 4.687 28.213 1.00 91.06 222 LYS A O 1
ATOM 1665 N N . LEU A 1 223 ? -10.221 2.586 27.676 1.00 90.38 223 LEU A N 1
ATOM 1666 C CA . LEU A 1 223 ? -10.636 2.890 26.312 1.00 90.38 223 LEU A CA 1
ATOM 1667 C C . LEU A 1 223 ? -11.984 3.620 26.290 1.00 90.38 223 LEU A C 1
ATOM 1669 O O . LEU A 1 223 ? -12.094 4.627 25.598 1.00 90.38 223 LEU A O 1
ATOM 1673 N N . GLU A 1 224 ? -12.964 3.177 27.083 1.00 92.56 224 GLU A N 1
ATOM 1674 C CA . GLU A 1 224 ? -14.267 3.855 27.215 1.00 92.56 224 GLU A CA 1
ATOM 1675 C C . GLU A 1 224 ? -14.103 5.300 27.711 1.00 92.56 224 GLU A C 1
ATOM 1677 O O . GLU A 1 224 ? -14.579 6.223 27.052 1.00 92.56 224 GLU A O 1
ATOM 1682 N N . GLN A 1 225 ? -13.318 5.522 28.772 1.00 91.94 225 GLN A N 1
ATOM 1683 C CA . GLN A 1 225 ? -13.029 6.861 29.306 1.00 91.94 225 GLN A CA 1
ATOM 1684 C C . GLN A 1 225 ? -12.318 7.765 28.286 1.00 91.94 225 GLN A C 1
ATOM 1686 O O . GLN A 1 225 ? -12.619 8.956 28.175 1.00 91.94 225 GLN A O 1
ATOM 1691 N N . LYS A 1 226 ? -11.375 7.209 27.511 1.00 90.75 226 LYS A N 1
ATOM 1692 C CA . LYS A 1 226 ? -10.692 7.934 26.431 1.00 90.75 226 LYS A CA 1
ATOM 1693 C C . LYS A 1 226 ? -11.675 8.327 25.325 1.00 90.75 226 LYS A C 1
ATOM 1695 O O . LYS A 1 226 ? -11.669 9.476 24.890 1.00 90.75 226 LYS A O 1
ATOM 1700 N N . VAL A 1 227 ? -12.518 7.393 24.885 1.00 92.69 227 VAL A N 1
ATOM 1701 C CA . VAL A 1 227 ? -13.532 7.631 23.848 1.00 92.69 227 VAL A CA 1
ATOM 1702 C C . VAL A 1 227 ? -14.572 8.649 24.316 1.00 92.69 227 VAL A C 1
ATOM 1704 O O . VAL A 1 227 ? -14.929 9.528 23.539 1.00 92.69 227 VAL A O 1
ATOM 1707 N N . ASP A 1 228 ? -15.005 8.602 25.576 1.00 91.06 228 ASP A N 1
ATOM 1708 C CA . ASP A 1 228 ? -15.891 9.609 26.169 1.00 91.06 228 ASP A CA 1
ATOM 1709 C C . ASP A 1 228 ? -15.248 11.007 26.174 1.00 91.06 228 ASP A C 1
ATOM 1711 O O . ASP A 1 228 ? -15.889 11.978 25.771 1.00 91.06 228 ASP A O 1
ATOM 1715 N N . SER A 1 229 ? -13.960 11.116 26.525 1.00 92.25 229 SER A N 1
ATOM 1716 C CA . SER A 1 229 ? -13.221 12.385 26.468 1.00 92.25 229 SER A CA 1
ATOM 1717 C C . SER A 1 229 ? -13.098 12.940 25.041 1.00 92.25 229 SER A C 1
ATOM 1719 O O . SER A 1 229 ? -13.361 14.122 24.819 1.00 92.25 229 SER A O 1
ATOM 1721 N N . GLU A 1 230 ? -12.739 12.111 24.055 1.00 90.62 230 GLU A N 1
ATOM 1722 C CA . GLU A 1 230 ? -12.630 12.543 22.652 1.00 90.62 230 GLU A CA 1
ATOM 1723 C C . GLU A 1 230 ? -14.000 12.848 22.019 1.00 90.62 230 GLU A C 1
ATOM 1725 O O . GLU A 1 230 ? -14.128 13.804 21.250 1.00 90.62 230 GLU A O 1
ATOM 1730 N N . ALA A 1 231 ? -15.048 12.098 22.373 1.00 91.81 231 ALA A N 1
ATOM 1731 C CA . ALA A 1 231 ? -16.416 12.376 21.937 1.00 91.81 231 ALA A CA 1
ATOM 1732 C C . ALA A 1 231 ? -16.939 13.704 22.503 1.00 91.81 231 ALA A C 1
ATOM 1734 O O . ALA A 1 231 ? -17.517 14.491 21.754 1.00 91.81 231 ALA A O 1
ATOM 1735 N N . LYS A 1 232 ? -16.661 14.004 23.781 1.00 90.62 232 LYS A N 1
ATOM 1736 C CA . LYS A 1 232 ? -16.977 15.303 24.398 1.00 90.62 232 LYS A CA 1
ATOM 1737 C C . LYS A 1 232 ? -16.274 16.457 23.693 1.00 90.62 232 LYS A C 1
ATOM 1739 O O . LYS A 1 232 ? -16.950 17.398 23.300 1.00 90.62 232 LYS A O 1
ATOM 1744 N N . LYS A 1 233 ? -14.966 16.352 23.417 1.00 89.12 233 LYS A N 1
ATOM 1745 C CA . LYS A 1 233 ? -14.223 17.371 22.641 1.00 89.12 233 LYS A CA 1
ATOM 1746 C C . LYS A 1 233 ? -14.837 17.616 21.259 1.00 89.12 233 LYS A C 1
ATOM 1748 O O . LYS A 1 233 ? -14.900 18.758 20.815 1.00 89.12 233 LYS A O 1
ATOM 1753 N N . PHE A 1 234 ? -15.284 16.560 20.577 1.00 88.75 234 PHE A N 1
ATOM 1754 C CA . PHE A 1 234 ? -15.947 16.670 19.275 1.00 88.75 234 PHE A CA 1
ATOM 1755 C C . PHE A 1 234 ? -17.322 17.353 19.378 1.00 88.75 234 PHE A C 1
ATOM 1757 O O . PHE A 1 234 ? -17.623 18.250 18.592 1.00 88.75 234 PHE A O 1
ATOM 1764 N N . ALA A 1 235 ? -18.136 16.984 20.369 1.00 88.31 235 ALA A N 1
ATOM 1765 C CA . ALA A 1 235 ? -19.434 17.609 20.606 1.00 88.31 235 ALA A CA 1
ATOM 1766 C C . ALA A 1 235 ? -19.295 19.080 21.063 1.00 88.31 235 ALA A C 1
ATOM 1768 O O . ALA A 1 235 ? -20.034 19.944 20.595 1.00 88.31 235 ALA A O 1
ATOM 1769 N N . ASP A 1 236 ? -18.294 19.396 21.894 1.00 87.12 236 ASP A N 1
ATOM 1770 C CA . ASP A 1 236 ? -17.954 20.769 22.298 1.00 87.12 236 ASP A CA 1
ATOM 1771 C C . ASP A 1 236 ? -17.490 21.599 21.082 1.00 87.12 236 ASP A C 1
ATOM 1773 O O . ASP A 1 236 ? -17.850 22.768 20.953 1.00 87.12 236 ASP A O 1
ATOM 1777 N N . TRP A 1 237 ? -16.749 20.994 20.140 1.00 85.50 237 TRP A N 1
ATOM 1778 C CA . TRP A 1 237 ? -16.350 21.642 18.884 1.00 85.50 237 TRP A CA 1
ATOM 1779 C C . TRP A 1 237 ? -17.549 21.962 17.975 1.00 85.50 237 TRP A C 1
ATOM 1781 O O . TRP A 1 237 ? -17.588 23.047 17.398 1.00 85.50 237 TRP A O 1
ATOM 1791 N N . ASN A 1 238 ? -18.567 21.095 17.909 1.00 84.62 238 ASN A N 1
ATOM 1792 C CA . ASN A 1 238 ? -19.817 21.397 17.192 1.00 84.62 238 ASN A CA 1
ATOM 1793 C C . ASN A 1 238 ? -20.589 22.579 17.814 1.00 84.62 238 ASN A C 1
ATOM 1795 O O . ASN A 1 238 ? -21.319 23.276 17.112 1.00 84.62 238 ASN A O 1
ATOM 1799 N N . LEU A 1 239 ? -20.420 22.838 19.117 1.00 86.62 239 LEU A N 1
ATOM 1800 C CA . LEU A 1 239 ? -21.001 23.994 19.810 1.00 86.62 239 LEU A CA 1
ATOM 1801 C C . LEU A 1 239 ? -20.085 25.228 19.836 1.00 86.62 239 LEU A C 1
ATOM 1803 O O . LEU A 1 239 ? -20.460 26.232 20.443 1.00 86.62 239 LEU A O 1
ATOM 1807 N N . LYS A 1 240 ? -18.907 25.191 19.197 1.00 87.25 240 LYS A N 1
ATOM 1808 C CA . LYS A 1 240 ? -17.845 26.198 19.367 1.00 87.25 240 LYS A CA 1
ATOM 1809 C C . LYS A 1 240 ? -18.323 27.644 19.222 1.00 87.25 240 LYS A C 1
ATOM 1811 O O . LYS A 1 240 ? -17.937 28.473 20.038 1.00 87.25 240 LYS A O 1
ATOM 1816 N N . ASP A 1 241 ? -19.171 27.948 18.242 1.00 84.69 241 ASP A N 1
ATOM 1817 C CA . ASP A 1 241 ? -19.659 29.317 18.024 1.00 84.69 241 ASP A CA 1
ATOM 1818 C C . ASP A 1 241 ? -20.653 29.766 19.113 1.00 84.69 241 ASP A C 1
ATOM 1820 O O . ASP A 1 241 ? -20.607 30.915 19.554 1.00 84.69 241 ASP A O 1
ATOM 1824 N N . LYS A 1 242 ? -21.502 28.849 19.612 1.00 84.50 242 LYS A N 1
ATOM 1825 C CA . LYS A 1 242 ? -22.405 29.096 20.754 1.00 84.50 242 LYS A CA 1
ATOM 1826 C C . LYS A 1 242 ? -21.594 29.305 22.044 1.00 84.50 242 LYS A C 1
ATOM 1828 O O . LYS A 1 242 ? -21.845 30.260 22.773 1.00 84.50 242 LYS A O 1
ATOM 1833 N N . LEU A 1 243 ? -20.590 28.460 22.296 1.00 86.25 243 LEU A N 1
ATOM 1834 C CA . LEU A 1 243 ? -19.697 28.572 23.458 1.00 86.25 243 LEU A CA 1
ATOM 1835 C C . LEU A 1 243 ? -18.857 29.859 23.407 1.00 86.25 243 LEU A C 1
ATOM 1837 O O . LEU A 1 243 ? -18.797 30.585 24.392 1.00 86.25 243 LEU A O 1
ATOM 1841 N N . PHE A 1 244 ? -18.304 30.209 22.243 1.00 88.12 244 PHE A N 1
ATOM 1842 C CA . PHE A 1 244 ? -17.562 31.457 22.047 1.00 88.12 244 PHE A CA 1
ATOM 1843 C C . PHE A 1 244 ? -18.434 32.703 22.267 1.00 88.12 244 PHE A C 1
ATOM 1845 O O . PHE A 1 244 ? -17.957 33.697 22.815 1.00 88.12 244 PHE A O 1
ATOM 1852 N N . ALA A 1 245 ? -19.714 32.663 21.880 1.00 88.56 245 ALA A N 1
ATOM 1853 C CA . ALA A 1 245 ? -20.653 33.742 22.178 1.00 88.56 245 ALA A CA 1
ATOM 1854 C C . ALA A 1 245 ? -20.885 33.904 23.693 1.00 88.56 245 ALA A C 1
ATOM 1856 O O . ALA A 1 245 ? -20.881 35.036 24.176 1.00 88.56 245 ALA A O 1
ATOM 1857 N N . ILE A 1 246 ? -21.012 32.798 24.438 1.00 89.44 246 ILE A N 1
ATOM 1858 C CA . ILE A 1 246 ? -21.139 32.805 25.907 1.00 89.44 246 ILE A CA 1
ATOM 1859 C C . ILE A 1 246 ? -19.857 33.338 26.561 1.00 89.44 246 ILE A C 1
ATOM 1861 O O . ILE A 1 246 ? -19.934 34.234 27.396 1.00 89.44 246 ILE A O 1
ATOM 1865 N N . ASP A 1 247 ? -18.678 32.863 26.152 1.00 89.69 247 ASP A N 1
ATOM 1866 C CA . ASP A 1 247 ? -17.388 33.309 26.704 1.00 89.69 247 ASP A CA 1
ATOM 1867 C C . ASP A 1 247 ? -17.131 34.804 26.429 1.00 89.69 247 ASP A C 1
ATOM 1869 O O . ASP A 1 247 ? -16.578 35.530 27.266 1.00 89.69 247 ASP A O 1
ATOM 1873 N N . LYS A 1 248 ? -17.563 35.293 25.258 1.00 92.44 248 LYS A N 1
ATOM 1874 C CA . LYS A 1 248 ? -17.529 36.716 24.909 1.00 92.44 248 LYS A CA 1
ATOM 1875 C C . LYS A 1 248 ? -18.491 37.527 25.781 1.00 92.44 248 LYS A C 1
ATOM 1877 O O . LYS A 1 248 ? -18.075 38.552 26.319 1.00 92.44 248 LYS A O 1
ATOM 1882 N N . GLU A 1 249 ? -19.735 37.072 25.949 1.00 91.00 249 GLU A N 1
ATOM 1883 C CA . GLU A 1 249 ? -20.723 37.722 26.820 1.00 91.00 249 GLU A CA 1
ATOM 1884 C C . GLU A 1 249 ? -20.223 37.771 28.275 1.00 91.00 249 GLU A C 1
ATOM 1886 O O . GLU A 1 249 ? -20.225 38.837 28.885 1.00 91.00 249 GLU A O 1
ATOM 1891 N N . GLU A 1 250 ? -19.706 36.657 28.806 1.00 93.06 250 GLU A N 1
ATOM 1892 C CA . GLU A 1 250 ? -19.100 36.568 30.140 1.00 93.06 250 GLU A CA 1
ATOM 1893 C C . GLU A 1 250 ? -17.970 37.594 30.303 1.00 93.06 250 GLU A C 1
ATOM 1895 O O . GLU A 1 250 ? -17.909 38.313 31.301 1.00 93.06 250 GLU A O 1
ATOM 1900 N N . SER A 1 251 ? -17.087 37.700 29.307 1.00 91.38 251 SER A N 1
ATOM 1901 C CA . SER A 1 251 ? -15.950 38.625 29.322 1.00 91.38 251 SER A CA 1
ATOM 1902 C C . SER A 1 251 ? -16.390 40.093 29.284 1.00 91.38 251 SER A C 1
ATOM 1904 O O . SER A 1 251 ? -15.877 40.917 30.047 1.00 91.38 251 SER A O 1
ATOM 1906 N N . GLU A 1 252 ? -17.362 40.432 28.433 1.00 92.81 252 GLU A N 1
ATOM 1907 C CA . GLU A 1 252 ? -17.933 41.780 28.336 1.00 92.81 252 GLU A CA 1
ATOM 1908 C C . GLU A 1 252 ? -18.684 42.163 29.621 1.00 92.81 252 GLU A C 1
ATOM 1910 O O . GLU A 1 252 ? -18.477 43.258 30.153 1.00 92.81 252 GLU A O 1
ATOM 1915 N N . GLN A 1 253 ? -19.476 41.246 30.187 1.00 91.00 253 GLN A N 1
ATOM 1916 C CA . GLN A 1 253 ? -20.181 41.455 31.451 1.00 91.00 253 GLN A CA 1
ATOM 1917 C C . GLN A 1 253 ? -19.224 41.563 32.646 1.00 91.00 253 GLN A C 1
ATOM 1919 O O . GLN A 1 253 ? -19.385 42.472 33.459 1.00 91.00 253 GLN A O 1
ATOM 1924 N N . LYS A 1 254 ? -18.196 40.707 32.759 1.00 91.06 254 LYS A N 1
ATOM 1925 C CA . LYS A 1 254 ? -17.187 40.796 33.835 1.00 91.06 254 LYS A CA 1
ATOM 1926 C C . LYS A 1 254 ? -16.388 42.090 33.769 1.00 91.06 254 LYS A C 1
ATOM 1928 O O . LYS A 1 254 ? -16.071 42.653 34.820 1.00 91.06 254 LYS A O 1
ATOM 1933 N N . LYS A 1 255 ? -16.070 42.565 32.560 1.00 91.75 255 LYS A N 1
ATOM 1934 C CA . LYS A 1 255 ? -15.420 43.863 32.354 1.00 91.75 255 LYS A CA 1
ATOM 1935 C C . LYS A 1 255 ? -16.346 45.006 32.763 1.00 91.75 255 LYS A C 1
ATOM 1937 O O . LYS A 1 255 ? -15.926 45.861 33.534 1.00 91.75 255 LYS A O 1
ATOM 1942 N N . LYS A 1 256 ? -17.611 44.985 32.336 1.00 91.25 256 LYS A N 1
ATOM 1943 C CA . LYS A 1 256 ? -18.603 45.983 32.750 1.00 91.25 256 LYS A CA 1
ATOM 1944 C C . LYS A 1 256 ? -18.789 46.001 34.273 1.00 91.25 256 LYS A C 1
ATOM 1946 O O . LYS A 1 256 ? -18.680 47.056 34.877 1.00 91.25 256 LYS A O 1
ATOM 1951 N N . ALA A 1 257 ? -18.960 44.842 34.908 1.00 89.12 257 ALA A N 1
ATOM 1952 C CA . ALA A 1 257 ? -19.081 44.726 36.363 1.00 89.12 257 ALA A CA 1
ATOM 1953 C C . ALA A 1 257 ? -17.825 45.205 37.117 1.00 89.12 257 ALA A C 1
ATOM 1955 O O . ALA A 1 257 ? -17.931 45.656 38.255 1.00 89.12 257 ALA A O 1
ATOM 1956 N N . PHE A 1 258 ? -16.642 45.131 36.497 1.00 89.81 258 PHE A N 1
ATOM 1957 C CA . PHE A 1 258 ? -15.431 45.763 37.015 1.00 89.81 258 PHE A CA 1
ATOM 1958 C C . PHE A 1 258 ? -15.489 47.287 36.874 1.00 89.81 258 PHE A C 1
ATOM 1960 O O . PHE A 1 258 ? -15.313 47.998 37.864 1.00 89.81 258 PHE A O 1
ATOM 1967 N N . ASP A 1 259 ? -15.761 47.793 35.671 1.00 88.12 259 ASP A N 1
ATOM 1968 C CA . ASP A 1 259 ? -15.808 49.225 35.360 1.00 88.12 259 ASP A CA 1
ATOM 1969 C C . ASP A 1 259 ? -16.902 49.966 36.162 1.00 88.12 259 ASP A C 1
ATOM 1971 O O . ASP A 1 259 ? -16.637 51.044 36.695 1.00 88.12 259 ASP A O 1
ATOM 1975 N N . ASP A 1 260 ? -18.074 49.354 36.367 1.00 88.50 260 ASP A N 1
ATOM 1976 C CA . ASP A 1 260 ? -19.189 49.884 37.172 1.00 88.50 260 ASP A CA 1
ATOM 1977 C C . ASP A 1 260 ? -18.797 50.098 38.655 1.00 88.50 260 ASP A C 1
ATOM 1979 O O . ASP A 1 260 ? -19.326 50.983 39.327 1.00 88.50 260 ASP A O 1
ATOM 1983 N N . GLN A 1 261 ? -17.829 49.337 39.188 1.00 86.81 261 GLN A N 1
ATOM 1984 C CA . GLN A 1 261 ? -17.339 49.499 40.569 1.00 86.81 261 GLN A CA 1
ATOM 1985 C C . GLN A 1 261 ? -16.269 50.589 40.726 1.00 86.81 261 GLN A C 1
ATOM 1987 O O . GLN A 1 261 ? -15.863 50.893 41.851 1.00 86.81 261 GLN A O 1
ATOM 1992 N N . ARG A 1 262 ? -15.812 51.210 39.630 1.00 84.25 262 ARG A N 1
ATOM 1993 C CA . ARG A 1 262 ? -14.739 52.219 39.641 1.00 84.25 262 ARG A CA 1
ATOM 1994 C C . ARG A 1 262 ? -15.085 53.445 40.485 1.00 84.25 262 ARG A C 1
ATOM 1996 O O . ARG A 1 262 ? -14.237 53.934 41.233 1.00 84.25 262 ARG A O 1
ATOM 2003 N N . GLU A 1 263 ? -16.318 53.939 40.379 1.00 75.62 263 GLU A N 1
ATOM 2004 C CA . GLU A 1 263 ? -16.765 55.105 41.145 1.00 75.62 263 GLU A CA 1
ATOM 2005 C C . GLU A 1 263 ? -16.899 54.761 42.636 1.00 75.62 263 GLU A C 1
ATOM 2007 O O . GLU A 1 263 ? -16.309 55.441 43.477 1.00 75.62 263 GLU A O 1
ATOM 2012 N N . ALA A 1 264 ? -17.560 53.648 42.967 1.00 75.69 264 ALA A N 1
ATOM 2013 C CA . ALA A 1 264 ? -17.719 53.174 44.344 1.00 75.69 264 ALA A CA 1
ATOM 2014 C C . ALA A 1 264 ? -16.371 52.889 45.039 1.00 75.69 264 ALA A C 1
ATOM 2016 O O . ALA A 1 264 ? -16.190 53.235 46.208 1.00 75.69 264 ALA A O 1
ATOM 2017 N N . ALA A 1 265 ? -15.394 52.319 44.324 1.00 74.75 265 ALA A N 1
ATOM 2018 C CA . ALA A 1 265 ? -14.035 52.120 44.830 1.00 74.75 265 ALA A CA 1
ATOM 2019 C C . ALA A 1 265 ? -13.290 53.451 45.065 1.00 74.75 265 ALA A C 1
ATOM 2021 O O . ALA A 1 265 ? -12.473 53.551 45.980 1.00 74.75 265 ALA A O 1
ATOM 2022 N N . SER A 1 266 ? -13.594 54.499 44.288 1.00 71.44 266 SER A N 1
ATOM 2023 C CA . SER A 1 266 ? -12.976 55.825 44.443 1.00 71.44 266 SER A CA 1
ATOM 2024 C C . SER A 1 266 ? -13.463 56.606 45.673 1.00 71.44 266 SER A C 1
ATOM 2026 O O . SER A 1 266 ? -12.748 57.489 46.152 1.00 71.44 266 SER A O 1
ATOM 2028 N N . GLN A 1 267 ? -14.643 56.261 46.204 1.00 70.94 267 GLN A N 1
ATOM 2029 C CA . GLN A 1 267 ? -15.276 56.920 47.355 1.00 70.94 267 GLN A CA 1
ATOM 2030 C C . GLN A 1 267 ? -14.849 56.343 48.721 1.00 70.94 267 GLN A C 1
ATOM 2032 O O . GLN A 1 267 ? -15.227 56.884 49.761 1.00 70.94 267 GLN A O 1
ATOM 2037 N N . VAL A 1 268 ? -14.052 55.267 48.759 1.00 63.09 268 VAL A N 1
ATOM 2038 C CA . VAL A 1 268 ? -13.625 54.641 50.023 1.00 63.09 268 VAL A CA 1
ATOM 2039 C C . VAL A 1 268 ? -12.743 55.606 50.842 1.00 63.09 268 VAL A C 1
ATOM 2041 O O . VAL A 1 268 ? -11.725 56.087 50.330 1.00 63.09 268 VAL A O 1
ATOM 2044 N N . PRO A 1 269 ? -13.081 55.902 52.118 1.00 54.22 269 PRO A N 1
ATOM 2045 C CA . PRO A 1 269 ? -12.333 56.866 52.922 1.00 54.22 269 PRO A CA 1
ATOM 2046 C C . PRO A 1 269 ? -10.867 56.467 53.111 1.00 54.22 269 PRO A C 1
ATOM 2048 O O . PRO A 1 269 ? -10.546 55.409 53.653 1.00 54.22 269 PRO A O 1
ATOM 2051 N N . LYS A 1 270 ? -9.953 57.355 52.708 1.00 55.34 270 LYS A N 1
ATOM 2052 C CA . LYS A 1 270 ? -8.511 57.153 52.887 1.00 55.34 270 LYS A CA 1
ATOM 2053 C C . LYS A 1 270 ? -8.152 57.185 54.373 1.00 55.34 270 LYS A C 1
ATOM 2055 O O . LYS A 1 270 ? -8.149 58.253 54.988 1.00 55.34 270 LYS A O 1
ATOM 2060 N N . VAL A 1 271 ? -7.766 56.037 54.926 1.00 44.41 271 VAL A N 1
ATOM 2061 C CA . VAL A 1 271 ? -7.058 55.985 56.213 1.00 44.41 271 VAL A CA 1
ATOM 2062 C C . VAL A 1 271 ? -5.760 56.804 56.096 1.00 44.41 271 VAL A C 1
ATOM 2064 O O . VAL A 1 271 ? -5.147 56.877 55.030 1.00 44.41 271 VAL A O 1
ATOM 2067 N N . LYS A 1 272 ? -5.410 57.523 57.169 1.00 49.56 272 LYS A N 1
ATOM 2068 C CA . LYS A 1 272 ? -4.483 58.665 57.133 1.00 49.56 272 LYS A CA 1
ATOM 2069 C C . LYS A 1 272 ? -3.063 58.331 56.647 1.00 49.56 272 LYS A C 1
ATOM 2071 O O . LYS A 1 272 ? -2.446 57.385 57.117 1.00 49.56 272 LYS A O 1
ATOM 2076 N N . LYS A 1 273 ? -2.536 59.308 55.895 1.00 52.19 273 LYS A N 1
ATOM 2077 C CA . LYS A 1 273 ? -1.141 59.559 55.484 1.00 52.19 273 LYS A CA 1
ATOM 2078 C C . LYS A 1 273 ? -0.494 58.573 54.504 1.00 52.19 273 LYS A C 1
ATOM 2080 O O . LYS A 1 273 ? -0.601 57.365 54.616 1.00 52.19 273 LYS A O 1
ATOM 2085 N N . GLU A 1 274 ? 0.238 59.205 53.584 1.00 49.44 274 GLU A N 1
ATOM 2086 C CA . GLU A 1 274 ? 1.194 58.645 52.624 1.00 49.44 274 GLU A CA 1
ATOM 2087 C C . GLU A 1 274 ? 0.654 57.625 51.617 1.00 49.44 274 GLU A C 1
ATOM 2089 O O . GLU A 1 274 ? 0.339 56.487 51.947 1.00 49.44 274 GLU A O 1
ATOM 2094 N N . LYS A 1 275 ? 0.660 58.030 50.338 1.00 46.22 275 LYS A N 1
ATOM 2095 C CA . LYS A 1 275 ? 1.061 57.208 49.182 1.00 46.22 275 LYS A CA 1
ATOM 2096 C C . LYS A 1 275 ? 1.078 58.068 47.914 1.00 46.22 275 LYS A C 1
ATOM 2098 O O . LYS A 1 275 ? 0.156 58.846 47.676 1.00 46.22 275 LYS A O 1
ATOM 2103 N N . SER A 1 276 ? 2.140 57.927 47.121 1.00 54.72 276 SER A N 1
ATOM 2104 C CA . SER A 1 276 ? 2.286 58.554 45.802 1.00 54.72 276 SER A CA 1
ATOM 2105 C C . SER A 1 276 ? 1.186 58.099 44.837 1.00 54.72 276 SER A C 1
ATOM 2107 O O . SER A 1 276 ? 0.577 57.043 45.030 1.00 54.72 276 SER A O 1
ATOM 2109 N N . GLU A 1 277 ? 0.946 58.869 43.772 1.00 53.25 277 GLU A N 1
ATOM 2110 C CA . GLU A 1 277 ? -0.129 58.606 42.799 1.00 53.25 277 GLU A CA 1
ATOM 2111 C C . GLU A 1 277 ? -0.079 57.183 42.217 1.00 53.25 277 GLU A C 1
ATOM 2113 O O . GLU A 1 277 ? -1.115 56.534 42.077 1.00 53.25 277 GLU A O 1
ATOM 2118 N N . PHE A 1 278 ? 1.127 56.644 42.018 1.00 47.06 278 PHE A N 1
ATOM 2119 C CA . PHE A 1 278 ? 1.361 55.265 41.585 1.00 47.06 278 PHE A CA 1
ATOM 2120 C C . PHE A 1 278 ? 0.716 54.217 42.515 1.00 47.06 278 PHE A C 1
ATOM 2122 O O . PHE A 1 278 ? 0.012 53.315 42.063 1.00 47.06 278 PHE A O 1
ATOM 2129 N N . LYS A 1 279 ? 0.875 54.371 43.839 1.00 58.53 279 LYS A N 1
ATOM 2130 C CA . LYS A 1 279 ? 0.270 53.467 44.835 1.00 58.53 279 LYS A CA 1
ATOM 2131 C C . LYS A 1 279 ? -1.231 53.726 45.036 1.00 58.53 279 LYS A C 1
ATOM 2133 O O . LYS A 1 279 ? -1.932 52.845 45.524 1.00 58.53 279 LYS A O 1
ATOM 2138 N N . LYS A 1 280 ? -1.742 54.903 44.651 1.00 60.69 280 LYS A N 1
ATOM 2139 C CA . LYS A 1 280 ? -3.184 55.215 44.651 1.00 60.69 280 LYS A CA 1
ATOM 2140 C C . LYS A 1 280 ? -3.918 54.482 43.519 1.00 60.69 280 LYS A C 1
ATOM 2142 O O . LYS A 1 280 ? -5.022 54.003 43.747 1.00 60.69 280 LYS A O 1
ATOM 2147 N N . GLY A 1 281 ? -3.300 54.357 42.340 1.00 63.16 281 GLY A N 1
ATOM 2148 C CA . GLY A 1 281 ? -3.842 53.574 41.222 1.00 63.16 281 GLY A CA 1
ATOM 2149 C C . GLY A 1 281 ? -3.945 52.077 41.534 1.00 63.16 281 GLY A C 1
ATOM 2150 O O . GLY A 1 281 ? -4.990 51.479 41.297 1.00 63.16 281 GLY A O 1
ATOM 2151 N N . GLN A 1 282 ? -2.906 51.493 42.145 1.00 68.94 282 GLN A N 1
ATOM 2152 C CA . GLN A 1 282 ? -2.922 50.086 42.574 1.00 68.94 282 GLN A CA 1
ATOM 2153 C C . GLN A 1 282 ? -4.006 49.805 43.625 1.00 68.94 282 GLN A C 1
ATOM 2155 O O . GLN A 1 282 ? -4.818 48.909 43.425 1.00 68.94 282 GLN A O 1
ATOM 2160 N N . LEU A 1 283 ? -4.084 50.612 44.692 1.00 69.06 283 LEU A N 1
ATOM 2161 C CA . LEU A 1 283 ? -5.109 50.448 45.735 1.00 69.06 283 LEU A CA 1
ATOM 2162 C C . LEU A 1 283 ? -6.541 50.612 45.197 1.00 69.06 283 LEU A C 1
ATOM 2164 O O . LEU A 1 283 ? -7.446 49.919 45.655 1.00 69.06 283 LEU A O 1
ATOM 2168 N N . LEU A 1 284 ? -6.750 51.507 44.222 1.00 75.50 284 LEU A N 1
ATOM 2169 C CA . LEU A 1 284 ? -8.040 51.639 43.545 1.00 75.50 284 LEU A CA 1
ATOM 2170 C C . LEU A 1 284 ? -8.384 50.361 42.769 1.00 75.50 284 LEU A C 1
ATOM 2172 O O . LEU A 1 284 ? -9.501 49.875 42.894 1.00 75.50 284 LEU A O 1
ATOM 2176 N N . GLY A 1 285 ? -7.428 49.799 42.020 1.00 79.12 285 GLY A N 1
ATOM 2177 C CA . GLY A 1 285 ? -7.615 48.547 41.281 1.00 79.12 285 GLY A CA 1
ATOM 2178 C C . GLY A 1 285 ? -7.883 47.339 42.184 1.00 79.12 285 GLY A C 1
ATOM 2179 O O . GLY A 1 285 ? -8.759 46.537 41.876 1.00 79.12 285 GLY A O 1
ATOM 2180 N N . GLU A 1 286 ? -7.193 47.230 43.323 1.00 82.19 286 GLU A N 1
ATOM 2181 C CA . GLU A 1 286 ? -7.417 46.170 44.319 1.00 82.19 286 GLU A CA 1
ATOM 2182 C C . GLU A 1 286 ? -8.820 46.249 44.944 1.00 82.19 286 GLU A C 1
ATOM 2184 O O . GLU A 1 286 ? -9.528 45.243 45.009 1.00 82.19 286 GLU A O 1
ATOM 2189 N N . GLU A 1 287 ? -9.258 47.438 45.366 1.00 80.06 287 GLU A N 1
ATOM 2190 C CA . GLU A 1 287 ? -10.584 47.637 45.968 1.00 80.06 287 GLU A CA 1
ATOM 2191 C C . GLU A 1 287 ? -11.712 47.532 44.921 1.00 80.06 287 GLU A C 1
ATOM 2193 O O . GLU A 1 287 ? -12.766 46.965 45.211 1.00 80.06 287 GLU A O 1
ATOM 2198 N N . GLN A 1 288 ? -11.479 47.987 43.684 1.00 84.88 288 GLN A N 1
ATOM 2199 C CA . GLN A 1 288 ? -12.383 47.791 42.544 1.00 84.88 288 GLN A CA 1
ATOM 2200 C C . GLN A 1 288 ? -12.530 46.300 42.213 1.00 84.88 288 GLN A C 1
ATOM 2202 O O . GLN A 1 288 ? -13.655 45.813 42.123 1.00 84.88 288 GLN A O 1
ATOM 2207 N N . GLN A 1 289 ? -11.428 45.544 42.138 1.00 87.00 289 GLN A N 1
ATOM 2208 C CA . GLN A 1 289 ? -11.459 44.093 41.922 1.00 87.00 289 GLN A CA 1
ATOM 2209 C C . GLN A 1 289 ? -12.180 43.369 43.064 1.00 87.00 289 GLN A C 1
ATOM 2211 O O . GLN A 1 289 ? -12.992 42.481 42.818 1.00 87.00 289 GLN A O 1
ATOM 2216 N N . LYS A 1 290 ? -11.930 43.760 44.317 1.00 86.50 290 LYS A N 1
ATOM 2217 C CA . LYS A 1 290 ? -12.578 43.178 45.500 1.00 86.50 290 LYS A CA 1
ATOM 2218 C C . LYS A 1 290 ? -14.093 43.418 45.522 1.00 86.50 290 LYS A C 1
ATOM 2220 O O . LYS A 1 290 ? -14.831 42.528 45.936 1.00 86.50 290 LYS A O 1
ATOM 2225 N N . ARG A 1 291 ? -14.553 44.587 45.063 1.00 83.19 291 ARG A N 1
ATOM 2226 C CA . ARG A 1 291 ? -15.982 44.938 44.938 1.00 83.19 291 ARG A CA 1
ATOM 2227 C C . ARG A 1 291 ? -16.652 44.305 43.725 1.00 83.19 291 ARG A C 1
ATOM 2229 O O . ARG A 1 291 ? -17.808 43.908 43.815 1.00 83.19 291 ARG A O 1
ATOM 2236 N N . ALA A 1 292 ? -15.933 44.183 42.613 1.00 87.44 292 ALA A N 1
ATOM 2237 C CA . ALA A 1 292 ? -16.428 43.542 41.400 1.00 87.44 292 ALA A CA 1
ATOM 2238 C C . ALA A 1 292 ? -16.516 42.018 41.544 1.00 87.44 292 ALA A C 1
ATOM 2240 O O . ALA A 1 292 ? -17.424 41.410 40.980 1.00 87.44 292 ALA A O 1
ATOM 2241 N N . LYS A 1 293 ? -15.608 41.403 42.317 1.00 88.75 293 LYS A N 1
ATOM 2242 C CA . LYS A 1 293 ? -15.468 39.947 42.419 1.00 88.75 293 LYS A CA 1
ATOM 2243 C C . LYS A 1 293 ? -16.785 39.199 42.694 1.00 88.75 293 LYS A C 1
ATOM 2245 O O . LYS A 1 293 ? -17.078 38.318 41.899 1.00 88.75 293 LYS A O 1
ATOM 2250 N N . PRO A 1 294 ? -17.629 39.552 43.687 1.00 90.56 294 PRO A N 1
ATOM 2251 C CA . PRO A 1 294 ? -18.898 38.849 43.903 1.00 90.56 294 PRO A CA 1
ATOM 2252 C C . PRO A 1 294 ? -19.808 38.835 42.667 1.00 90.56 294 PRO A C 1
ATOM 2254 O O . PRO A 1 294 ? -20.435 37.819 42.381 1.00 90.56 294 PRO A O 1
ATOM 2257 N N . LYS A 1 295 ? -19.843 39.932 41.894 1.00 88.06 295 LYS A N 1
ATOM 2258 C CA . LYS A 1 295 ? -20.639 40.004 40.663 1.00 88.06 295 LYS A CA 1
ATOM 2259 C C . LYS A 1 295 ? -19.963 39.288 39.494 1.00 88.06 295 LYS A C 1
ATOM 2261 O O . LYS A 1 295 ? -20.652 38.683 38.685 1.00 88.06 295 LYS A O 1
ATOM 2266 N N . GLN A 1 296 ? -18.633 39.310 39.414 1.00 88.69 296 GLN A N 1
ATOM 2267 C CA . GLN A 1 296 ? -17.878 38.527 38.430 1.00 88.69 296 GLN A CA 1
ATOM 2268 C C . GLN A 1 296 ? -17.995 37.015 38.674 1.00 88.69 296 GLN A C 1
ATOM 2270 O O . GLN A 1 296 ? -18.066 36.264 37.705 1.00 88.69 296 GLN A O 1
ATOM 2275 N N . ASP A 1 297 ? -18.047 36.581 39.934 1.00 90.25 297 ASP A N 1
ATOM 2276 C CA . ASP A 1 297 ? -18.274 35.188 40.329 1.00 90.25 297 ASP A CA 1
ATOM 2277 C C . ASP A 1 297 ? -19.723 34.765 39.987 1.00 90.25 297 ASP A C 1
ATOM 2279 O O . ASP A 1 297 ? -19.929 33.693 39.424 1.00 90.25 297 ASP A O 1
ATOM 2283 N N . GLU A 1 298 ? -20.722 35.632 40.212 1.00 90.00 298 GLU A N 1
ATOM 2284 C CA . GLU A 1 298 ? -22.117 35.416 39.775 1.00 90.00 298 GLU A CA 1
ATOM 2285 C C . GLU A 1 298 ? -22.237 35.306 38.241 1.00 90.00 298 GLU A C 1
ATOM 2287 O O . GLU A 1 298 ? -22.869 34.381 37.738 1.00 90.00 298 GLU A O 1
ATOM 2292 N N . ILE A 1 299 ? -21.578 36.202 37.492 1.00 89.81 299 ILE A N 1
ATOM 2293 C CA . ILE A 1 299 ? -21.526 36.171 36.017 1.00 89.81 299 ILE A CA 1
ATOM 2294 C C . ILE A 1 299 ? -20.838 34.893 35.514 1.00 89.81 299 ILE A C 1
ATOM 2296 O O . ILE A 1 299 ? -21.283 34.315 34.528 1.00 89.81 299 ILE A O 1
ATOM 2300 N N . ALA A 1 300 ? -19.782 34.424 36.186 1.00 90.06 300 ALA A N 1
ATOM 2301 C CA . ALA A 1 300 ? -19.128 33.161 35.839 1.00 90.06 300 ALA A CA 1
ATOM 2302 C C . ALA A 1 300 ? -20.061 31.955 36.030 1.00 90.06 300 ALA A C 1
ATOM 2304 O O . ALA A 1 300 ? -20.031 31.016 35.239 1.00 90.06 300 ALA A O 1
ATOM 2305 N N . LEU A 1 301 ? -20.899 31.991 37.069 1.00 91.62 301 LEU A N 1
ATOM 2306 C CA . LEU A 1 301 ? -21.846 30.927 37.394 1.00 91.62 301 LEU A CA 1
ATOM 2307 C C . LEU A 1 301 ? -23.053 30.930 36.434 1.00 91.62 301 LEU A C 1
ATOM 2309 O O . LEU A 1 301 ? -23.480 29.861 36.002 1.00 91.62 301 LEU A O 1
ATOM 2313 N N . ASP A 1 302 ? -23.544 32.106 36.020 1.00 90.06 302 ASP A N 1
ATOM 2314 C CA . ASP A 1 302 ? -24.541 32.237 34.941 1.00 90.06 302 ASP A CA 1
ATOM 2315 C C . ASP A 1 302 ? -23.978 31.796 33.580 1.00 90.06 302 ASP A C 1
ATOM 2317 O O . ASP A 1 302 ? -24.634 31.052 32.855 1.00 90.06 302 ASP A O 1
ATOM 2321 N N . ALA A 1 303 ? -22.739 32.177 33.251 1.00 87.38 303 ALA A N 1
ATOM 2322 C CA . ALA A 1 303 ? -22.064 31.727 32.036 1.00 87.38 303 ALA A CA 1
ATOM 2323 C C . ALA A 1 303 ? -21.875 30.203 32.019 1.00 87.38 303 ALA A C 1
ATOM 2325 O O . ALA A 1 303 ? -22.169 29.563 31.013 1.00 87.38 303 ALA A O 1
ATOM 2326 N N . GLU A 1 304 ? -21.461 29.596 33.135 1.00 88.38 304 GLU A N 1
ATOM 2327 C CA . GLU A 1 304 ? -21.348 28.140 33.244 1.00 88.38 304 GLU A CA 1
ATOM 2328 C C . GLU A 1 304 ? -22.709 27.447 33.110 1.00 88.38 304 GLU A C 1
ATOM 2330 O O . GLU A 1 304 ? -22.829 26.450 32.396 1.00 88.38 304 GLU A O 1
ATOM 2335 N N . LYS A 1 305 ? -23.766 28.018 33.699 1.00 89.50 305 LYS A N 1
ATOM 2336 C CA . LYS A 1 305 ? -25.129 27.529 33.488 1.00 89.50 305 LYS A CA 1
ATOM 2337 C C . LYS A 1 305 ? -25.540 27.631 32.015 1.00 89.50 305 LYS A C 1
ATOM 2339 O O . LYS A 1 305 ? -26.007 26.644 31.462 1.00 89.50 305 LYS A O 1
ATOM 2344 N N . LYS A 1 306 ? -25.283 28.758 31.341 1.00 86.81 306 LYS A N 1
ATOM 2345 C CA . LYS A 1 306 ? -25.513 28.923 29.894 1.00 86.81 306 LYS A CA 1
ATOM 2346 C C . LYS A 1 306 ? -24.723 27.913 29.056 1.00 86.81 306 LYS A C 1
ATOM 2348 O O . LYS A 1 306 ? -25.251 27.431 28.057 1.00 86.81 306 LYS A O 1
ATOM 2353 N N . ARG A 1 307 ? -23.490 27.552 29.444 1.00 85.75 307 ARG A N 1
ATOM 2354 C CA . ARG A 1 307 ? -22.717 26.479 28.782 1.00 85.75 307 ARG A CA 1
ATOM 2355 C C . ARG A 1 307 ? -23.387 25.114 28.943 1.00 85.75 307 ARG A C 1
ATOM 2357 O O . ARG A 1 307 ? -23.378 24.341 27.990 1.00 85.75 307 ARG A O 1
ATOM 2364 N N . GLN A 1 308 ? -23.972 24.820 30.106 1.00 84.19 308 GLN A N 1
ATOM 2365 C CA . GLN A 1 308 ? -24.733 23.584 30.330 1.00 84.19 308 GLN A CA 1
ATOM 2366 C C . GLN A 1 308 ? -26.077 23.594 29.587 1.00 84.19 308 GLN A C 1
ATOM 2368 O O . GLN A 1 308 ? -26.374 22.638 28.881 1.00 84.19 308 GLN A O 1
ATOM 2373 N N . ASP A 1 309 ? -26.832 24.694 29.634 1.00 84.94 309 ASP A N 1
ATOM 2374 C CA . ASP A 1 309 ? -28.092 24.861 28.896 1.00 84.94 309 ASP A CA 1
ATOM 2375 C C . ASP A 1 309 ? -27.871 24.803 27.363 1.00 84.94 309 ASP A C 1
ATOM 2377 O O . ASP A 1 309 ? -28.737 24.347 26.614 1.00 84.94 309 ASP A O 1
ATOM 2381 N N . ALA A 1 310 ? -26.688 25.204 26.873 1.00 83.69 310 ALA A N 1
ATOM 2382 C CA . ALA A 1 310 ? -26.286 25.051 25.471 1.00 83.69 310 ALA A CA 1
ATOM 2383 C C . ALA A 1 310 ? -26.002 23.591 25.060 1.00 83.69 310 ALA A C 1
ATOM 2385 O O . ALA A 1 310 ? -26.064 23.278 23.866 1.00 83.69 310 ALA A O 1
ATOM 2386 N N . LYS A 1 311 ? -25.738 22.687 26.016 1.00 84.56 311 LYS A N 1
ATOM 2387 C CA . LYS A 1 311 ? -25.603 21.234 25.799 1.00 84.56 311 LYS A CA 1
ATOM 2388 C C . LYS A 1 311 ? -26.979 20.564 25.761 1.00 84.56 311 LYS A C 1
ATOM 2390 O O . LYS A 1 311 ? -27.305 19.686 26.552 1.00 84.56 311 LYS A O 1
ATOM 2395 N N . GLY A 1 312 ? -27.802 21.020 24.817 1.00 83.06 312 GLY A N 1
ATOM 2396 C CA . GLY A 1 312 ? -29.119 20.452 24.533 1.00 83.06 312 GLY A CA 1
ATOM 2397 C C . GLY A 1 312 ? -29.056 19.132 23.744 1.00 83.06 312 GLY A C 1
ATOM 2398 O O . GLY A 1 312 ? -27.976 18.584 23.527 1.00 83.06 312 GLY A O 1
ATOM 2399 N N . PRO A 1 313 ? -30.198 18.639 23.227 1.00 85.00 313 PRO A N 1
ATOM 2400 C CA . PRO A 1 313 ? -30.282 17.344 22.536 1.00 85.00 313 PRO A CA 1
ATOM 2401 C C . PRO A 1 313 ? -29.319 17.168 21.348 1.00 85.00 313 PRO A C 1
ATOM 2403 O O . PRO A 1 313 ? -28.868 16.057 21.088 1.00 85.00 313 PRO A O 1
ATOM 2406 N N . GLU A 1 314 ? -28.967 18.254 20.649 1.00 82.00 314 GLU A N 1
ATOM 2407 C CA . GLU A 1 314 ? -27.973 18.251 19.560 1.00 82.00 314 GLU A CA 1
ATOM 2408 C C . GLU A 1 314 ? -26.568 17.834 20.040 1.00 82.00 314 GLU A C 1
ATOM 2410 O O . GLU A 1 314 ? -25.821 17.200 19.295 1.00 82.00 314 GLU A O 1
ATOM 2415 N N . TYR A 1 315 ? -26.207 18.182 21.281 1.00 88.31 315 TYR A N 1
ATOM 2416 C CA . TYR A 1 315 ? -24.917 17.849 21.887 1.00 88.31 315 TYR A CA 1
ATOM 2417 C C . TYR A 1 315 ? -24.828 16.364 22.224 1.00 88.31 315 TYR A C 1
ATOM 2419 O O . TYR A 1 315 ? -23.882 15.699 21.806 1.00 88.31 315 TYR A O 1
ATOM 2427 N N . GLU A 1 316 ? -25.835 15.846 22.930 1.00 87.81 316 GLU A N 1
ATOM 2428 C CA . GLU A 1 316 ? -25.911 14.430 23.302 1.00 87.81 316 GLU A CA 1
ATOM 2429 C C . GLU A 1 316 ? -25.978 13.541 22.052 1.00 87.81 316 GLU A C 1
ATOM 2431 O O . GLU A 1 316 ? -25.231 12.573 21.952 1.00 87.81 316 GLU A O 1
ATOM 2436 N N . LEU A 1 317 ? -26.751 13.932 21.027 1.00 88.06 317 LEU A N 1
ATOM 2437 C CA . LEU A 1 317 ? -26.776 13.227 19.741 1.00 88.06 317 LEU A CA 1
ATOM 2438 C C . LEU A 1 317 ? -25.389 13.188 19.074 1.00 88.06 317 LEU A C 1
ATOM 2440 O O . LEU A 1 317 ? -24.946 12.128 18.635 1.00 88.06 317 LEU A O 1
ATOM 2444 N N . ALA A 1 318 ? -24.677 14.319 19.013 1.00 88.00 318 ALA A N 1
ATOM 2445 C CA . ALA A 1 318 ? -23.335 14.373 18.430 1.00 88.00 318 ALA A CA 1
ATOM 2446 C C . ALA A 1 318 ? -22.303 13.558 19.233 1.00 88.00 318 ALA A C 1
ATOM 2448 O O . ALA A 1 318 ? -21.390 12.965 18.649 1.00 88.00 318 ALA A O 1
ATOM 2449 N N . LEU A 1 319 ? -22.446 13.523 20.559 1.00 90.81 319 LEU A N 1
ATOM 2450 C CA . LEU A 1 319 ? -21.617 12.749 21.477 1.00 90.81 319 LEU A CA 1
ATOM 2451 C C . LEU A 1 319 ? -21.853 11.241 21.299 1.00 90.81 319 LEU A C 1
ATOM 2453 O O . LEU A 1 319 ? -20.885 10.497 21.119 1.00 90.81 319 LEU A O 1
ATOM 2457 N N . ASP A 1 320 ? -23.110 10.798 21.261 1.00 89.94 320 ASP A N 1
ATOM 2458 C CA . ASP A 1 320 ? -23.483 9.393 21.073 1.00 89.94 320 ASP A CA 1
ATOM 2459 C C . ASP A 1 320 ? -23.157 8.887 19.663 1.00 89.94 320 ASP A C 1
ATOM 2461 O O . ASP A 1 320 ? -22.567 7.814 19.518 1.00 89.94 320 ASP A O 1
ATOM 2465 N N . GLU A 1 321 ? -23.411 9.678 18.614 1.00 91.75 321 GLU A N 1
ATOM 2466 C CA . GLU A 1 321 ? -22.948 9.359 17.257 1.00 91.75 321 GLU A CA 1
ATOM 2467 C C . GLU A 1 321 ? -21.429 9.163 17.204 1.00 91.75 321 GLU A C 1
ATOM 2469 O O . GLU A 1 321 ? -20.924 8.255 16.531 1.00 91.75 321 GLU A O 1
ATOM 2474 N N . ARG A 1 322 ? -20.672 10.033 17.886 1.00 93.25 322 ARG A N 1
ATOM 2475 C CA . ARG A 1 322 ? -19.211 9.962 17.886 1.00 93.25 322 ARG A CA 1
ATOM 2476 C C . ARG A 1 322 ? -18.727 8.733 18.654 1.00 93.25 322 ARG A C 1
ATOM 2478 O O . ARG A 1 322 ? -17.854 8.032 18.139 1.00 93.25 322 ARG A O 1
ATOM 2485 N N . LYS A 1 323 ? -19.319 8.425 19.814 1.00 93.12 323 LYS A N 1
ATOM 2486 C CA . LYS A 1 323 ? -19.072 7.179 20.565 1.00 93.12 323 LYS A CA 1
ATOM 2487 C C . LYS A 1 323 ? -19.379 5.942 19.725 1.00 93.12 323 LYS A C 1
ATOM 2489 O O . LYS A 1 323 ? -18.546 5.039 19.669 1.00 93.12 323 LYS A O 1
ATOM 2494 N N . GLY A 1 324 ? -20.508 5.930 19.015 1.00 92.69 324 GLY A N 1
ATOM 2495 C CA . GLY A 1 324 ? -20.897 4.853 18.104 1.00 92.69 324 GLY A CA 1
ATOM 2496 C C . GLY A 1 324 ? -19.862 4.606 17.003 1.00 92.69 324 GLY A C 1
ATOM 2497 O O . GLY A 1 324 ? -19.479 3.462 16.768 1.00 92.69 324 GLY A O 1
ATOM 2498 N N . LYS A 1 325 ? -19.323 5.670 16.391 1.00 94.88 325 LYS A N 1
ATOM 2499 C CA . LYS A 1 325 ? -18.254 5.565 15.379 1.00 94.88 325 LYS A CA 1
ATOM 2500 C C . LYS A 1 325 ? -16.939 5.017 15.962 1.00 94.88 325 LYS A C 1
ATOM 2502 O O . LYS A 1 325 ? -16.310 4.170 15.331 1.00 94.88 325 LYS A O 1
ATOM 2507 N N . TYR A 1 326 ? -16.548 5.420 17.178 1.00 95.56 326 TYR A N 1
ATOM 2508 C CA . TYR A 1 326 ? -15.403 4.812 17.878 1.00 95.56 326 TYR A CA 1
ATOM 2509 C C . TYR A 1 326 ? -15.640 3.323 18.182 1.00 95.56 326 TYR A C 1
ATOM 2511 O O . TYR A 1 326 ? -14.761 2.506 17.917 1.00 95.56 326 TYR A O 1
ATOM 2519 N N . ALA A 1 327 ? -16.817 2.957 18.698 1.00 93.44 327 ALA A N 1
ATOM 2520 C CA . ALA A 1 327 ? -17.182 1.569 18.985 1.00 93.44 327 ALA A CA 1
ATOM 2521 C C . ALA A 1 327 ? -17.104 0.683 17.732 1.00 93.44 327 ALA A C 1
ATOM 2523 O O . ALA A 1 327 ? -16.392 -0.320 17.735 1.00 93.44 327 ALA A O 1
ATOM 2524 N N . GLN A 1 328 ? -17.756 1.102 16.641 1.00 95.31 328 GLN A N 1
ATOM 2525 C CA . GLN A 1 328 ? -17.716 0.414 15.346 1.00 95.31 328 GLN A CA 1
ATOM 2526 C C . GLN A 1 328 ? -16.281 0.238 14.836 1.00 95.31 328 GLN A C 1
ATOM 2528 O O . GLN A 1 328 ? -15.922 -0.846 14.381 1.00 95.31 328 GLN A O 1
ATOM 2533 N N . TYR A 1 329 ? -15.441 1.273 14.954 1.00 96.75 329 TYR A N 1
ATOM 2534 C CA . TYR A 1 329 ? -14.035 1.204 14.561 1.00 96.75 329 TYR A CA 1
ATOM 2535 C C . TYR A 1 329 ? -13.249 0.154 15.358 1.00 96.75 329 TYR A C 1
ATOM 2537 O O . TYR A 1 329 ? -12.641 -0.729 14.753 1.00 96.75 329 TYR A O 1
ATOM 2545 N N . TYR A 1 330 ? -13.270 0.208 16.696 1.00 95.69 330 TYR A N 1
ATOM 2546 C CA . TYR A 1 330 ? -12.503 -0.741 17.512 1.00 95.69 330 TYR A CA 1
ATOM 2547 C C . TYR A 1 330 ? -13.009 -2.183 17.367 1.00 95.69 330 TYR A C 1
ATOM 2549 O O . TYR A 1 330 ? -12.192 -3.103 17.342 1.00 95.69 330 TYR A O 1
ATOM 2557 N N . GLN A 1 331 ? -14.321 -2.381 17.200 1.00 93.62 331 GLN A N 1
ATOM 2558 C CA . GLN A 1 331 ? -14.911 -3.692 16.915 1.00 93.62 331 GLN A CA 1
ATOM 2559 C C . GLN A 1 331 ? -14.458 -4.237 15.553 1.00 93.62 331 GLN A C 1
ATOM 2561 O O . GLN A 1 331 ? -14.006 -5.378 15.477 1.00 93.62 331 GLN A O 1
ATOM 2566 N N . ALA A 1 332 ? -14.498 -3.418 14.495 1.00 95.06 332 ALA A N 1
ATOM 2567 C CA . ALA A 1 332 ? -14.083 -3.818 13.148 1.00 95.06 332 ALA A CA 1
ATOM 2568 C C . ALA A 1 332 ? -12.605 -4.244 13.067 1.00 95.06 332 ALA A C 1
ATOM 2570 O O . ALA A 1 332 ? -12.257 -5.098 12.254 1.00 95.06 332 ALA A O 1
ATOM 2571 N N . VAL A 1 333 ? -11.744 -3.688 13.927 1.00 95.69 333 VAL A N 1
ATOM 2572 C CA . VAL A 1 333 ? -10.311 -4.035 14.005 1.00 95.69 333 VAL A CA 1
ATOM 2573 C C . VAL A 1 333 ? -9.982 -4.993 15.156 1.00 95.69 333 VAL A C 1
ATOM 2575 O O . VAL A 1 333 ? -8.815 -5.137 15.521 1.00 95.69 333 VAL A O 1
ATOM 2578 N N . GLY A 1 334 ? -10.990 -5.629 15.765 1.00 93.06 334 GLY A N 1
ATOM 2579 C CA . GLY A 1 334 ? -10.811 -6.629 16.824 1.00 93.06 334 GLY A CA 1
ATOM 2580 C C . GLY A 1 334 ? -10.029 -6.123 18.042 1.00 93.06 334 GLY A C 1
ATOM 2581 O O . GLY A 1 334 ? -9.267 -6.881 18.635 1.00 93.06 334 GLY A O 1
ATOM 2582 N N . PHE A 1 335 ? -10.163 -4.835 18.380 1.00 92.25 335 PHE A N 1
ATOM 2583 C CA . PHE A 1 335 ? -9.441 -4.165 19.470 1.00 92.25 335 PHE A CA 1
ATOM 2584 C C . PHE A 1 335 ? -7.902 -4.260 19.366 1.00 92.25 335 PHE A C 1
ATOM 2586 O O . PHE A 1 335 ? -7.200 -4.259 20.378 1.00 92.25 335 PHE A O 1
ATOM 2593 N N . HIS A 1 336 ? -7.363 -4.318 18.138 1.00 94.50 336 HIS A N 1
ATOM 2594 C CA . HIS A 1 336 ? -5.924 -4.444 17.884 1.00 94.50 336 HIS A CA 1
ATOM 2595 C C . HIS A 1 336 ? -5.085 -3.372 18.620 1.00 94.50 336 HIS A C 1
ATOM 2597 O O . HIS A 1 336 ? -5.449 -2.193 18.578 1.00 94.50 336 HIS A O 1
ATOM 2603 N N . PRO A 1 337 ? -3.911 -3.705 19.203 1.00 93.06 337 PRO A N 1
ATOM 2604 C CA . PRO A 1 337 ? -3.098 -2.755 19.978 1.00 93.06 337 PRO A CA 1
ATOM 2605 C C . PRO A 1 337 ? -2.705 -1.466 19.238 1.00 93.06 337 PRO A C 1
ATOM 2607 O O . PRO A 1 337 ? -2.551 -0.417 19.856 1.00 93.06 337 PRO A O 1
ATOM 2610 N N . GLN A 1 338 ? -2.572 -1.529 17.910 1.00 96.00 338 GLN A N 1
ATOM 2611 C CA . GLN A 1 338 ? -2.237 -0.374 17.062 1.00 96.00 338 GLN A CA 1
ATOM 2612 C C . GLN A 1 338 ? -3.448 0.454 16.596 1.00 96.00 338 GLN A C 1
ATOM 2614 O O . GLN A 1 338 ? -3.261 1.433 15.874 1.00 96.00 338 GLN A O 1
ATOM 2619 N N . ALA A 1 339 ? -4.680 0.092 16.974 1.00 95.62 339 ALA A N 1
ATOM 2620 C CA . ALA A 1 339 ? -5.887 0.797 16.536 1.00 95.62 339 ALA A CA 1
ATOM 2621 C C . ALA A 1 339 ? -5.847 2.292 16.902 1.00 95.62 339 ALA A C 1
ATOM 2623 O O . ALA A 1 339 ? -6.251 3.140 16.107 1.00 95.62 339 ALA A O 1
ATOM 2624 N N . ASP A 1 340 ? -5.282 2.620 18.065 1.00 93.81 340 ASP A N 1
ATOM 2625 C CA . ASP A 1 340 ? -5.023 3.995 18.497 1.00 93.81 340 ASP A CA 1
ATOM 2626 C C . ASP A 1 340 ? -4.020 4.728 17.595 1.00 93.81 340 ASP A C 1
ATOM 2628 O O . ASP A 1 340 ? -4.246 5.882 17.233 1.00 93.81 340 ASP A O 1
ATOM 2632 N N . ALA A 1 341 ? -2.925 4.065 17.211 1.00 95.44 341 ALA A N 1
ATOM 2633 C CA . ALA A 1 341 ? -1.881 4.649 16.372 1.00 95.44 341 ALA A CA 1
ATOM 2634 C C . ALA A 1 341 ? -2.377 4.897 14.938 1.00 95.44 341 ALA A C 1
ATOM 2636 O O . ALA A 1 341 ? -2.121 5.961 14.375 1.00 95.44 341 ALA A O 1
ATOM 2637 N N . ALA A 1 342 ? -3.141 3.958 14.369 1.00 96.94 342 ALA A N 1
ATOM 2638 C CA . ALA A 1 342 ? -3.770 4.123 13.059 1.00 96.94 342 ALA A CA 1
ATOM 2639 C C . ALA A 1 342 ? -4.812 5.254 13.059 1.00 96.94 342 ALA A C 1
ATOM 2641 O O . ALA A 1 342 ? -4.850 6.055 12.125 1.00 96.94 342 ALA A O 1
ATOM 2642 N N . LEU A 1 343 ? -5.619 5.370 14.120 1.00 95.62 343 LEU A N 1
ATOM 2643 C CA . LEU A 1 343 ? -6.632 6.419 14.224 1.00 95.62 343 LEU A CA 1
ATOM 2644 C C . LEU A 1 343 ? -6.020 7.808 14.457 1.00 95.62 343 LEU A C 1
ATOM 2646 O O . LEU A 1 343 ? -6.489 8.784 13.873 1.00 95.62 343 LEU A O 1
ATOM 2650 N N . ALA A 1 344 ? -4.942 7.894 15.243 1.00 94.12 344 ALA A N 1
ATOM 2651 C CA . ALA A 1 344 ? -4.169 9.122 15.418 1.00 94.12 344 ALA A CA 1
ATOM 2652 C C . ALA A 1 344 ? -3.479 9.555 14.113 1.00 94.12 344 ALA A C 1
ATOM 2654 O O . ALA A 1 344 ? -3.572 10.722 13.735 1.00 94.12 344 ALA A O 1
ATOM 2655 N N . MET A 1 345 ? -2.861 8.618 13.381 1.00 94.88 345 MET A N 1
ATOM 2656 C CA . MET A 1 345 ? -2.291 8.869 12.049 1.00 94.88 345 MET A CA 1
ATOM 2657 C C . MET A 1 345 ? -3.354 9.396 11.074 1.00 94.88 345 MET A C 1
ATOM 2659 O O . MET A 1 345 ? -3.107 10.354 10.347 1.00 94.88 345 MET A O 1
ATOM 2663 N N . ALA A 1 346 ? -4.558 8.822 11.114 1.00 95.50 346 ALA A N 1
ATOM 2664 C CA . ALA A 1 346 ? -5.721 9.254 10.342 1.00 95.50 346 ALA A CA 1
ATOM 2665 C C . ALA A 1 346 ? -6.417 10.520 10.876 1.00 95.50 346 ALA A C 1
ATOM 2667 O O . ALA A 1 346 ? -7.515 10.836 10.426 1.00 95.50 346 ALA A O 1
ATOM 2668 N N . SER A 1 347 ? -5.846 11.243 11.848 1.00 92.69 347 SER A N 1
ATOM 2669 C CA . SER A 1 347 ? -6.464 12.442 12.449 1.00 92.69 347 SER A CA 1
ATOM 2670 C C . SER A 1 347 ? -7.917 12.223 12.917 1.00 92.69 347 SER A C 1
ATOM 2672 O O . SER A 1 347 ? -8.768 13.104 12.806 1.00 92.69 347 SER A O 1
ATOM 2674 N N . ASN A 1 348 ? -8.215 11.026 13.433 1.00 90.44 348 ASN A N 1
ATOM 2675 C CA . ASN A 1 348 ? -9.546 10.537 13.805 1.00 90.44 348 ASN A CA 1
ATOM 2676 C C . ASN A 1 348 ? -10.577 10.391 12.654 1.00 90.44 348 ASN A C 1
ATOM 2678 O O . ASN A 1 348 ? -11.789 10.442 12.906 1.00 90.44 348 ASN A O 1
ATOM 2682 N N . TRP A 1 349 ? -10.125 10.174 11.413 1.00 94.44 349 TRP A N 1
ATOM 2683 C CA . TRP A 1 349 ? -10.956 9.763 10.271 1.00 94.44 349 TRP A CA 1
ATOM 2684 C C . TRP A 1 349 ? -11.058 8.231 10.216 1.00 94.44 349 TRP A C 1
ATOM 2686 O O . TRP A 1 349 ? -10.140 7.550 9.755 1.00 94.44 349 TRP A O 1
ATOM 2696 N N . PHE A 1 350 ? -12.181 7.676 10.678 1.00 95.69 350 PHE A N 1
ATOM 2697 C CA . PHE A 1 350 ? -12.352 6.228 10.860 1.00 95.69 350 PHE A CA 1
ATOM 2698 C C . PHE A 1 350 ? -12.140 5.405 9.576 1.00 95.69 350 PHE A C 1
ATOM 2700 O O . PHE A 1 350 ? -11.387 4.438 9.605 1.00 95.69 350 PHE A O 1
ATOM 2707 N N . ASP A 1 351 ? -12.694 5.820 8.432 1.00 95.62 351 ASP A N 1
ATOM 2708 C CA . ASP A 1 351 ? -12.542 5.092 7.156 1.00 95.62 351 ASP A CA 1
ATOM 2709 C C . ASP A 1 351 ? -11.088 5.032 6.664 1.00 95.62 351 ASP A C 1
ATOM 2711 O O . ASP A 1 351 ? -10.673 4.077 6.002 1.00 95.62 351 ASP A O 1
ATOM 2715 N N . GLN A 1 352 ? -10.299 6.063 6.974 1.00 96.88 352 GLN A N 1
ATOM 2716 C CA . GLN A 1 352 ? -8.868 6.083 6.683 1.00 96.88 352 GLN A CA 1
ATOM 2717 C C . GLN A 1 352 ? -8.114 5.178 7.660 1.00 96.88 352 GLN A C 1
ATOM 2719 O O . GLN A 1 352 ? -7.296 4.366 7.231 1.00 96.88 352 GLN A O 1
ATOM 2724 N N . ALA A 1 353 ? -8.440 5.253 8.953 1.00 97.50 353 ALA A N 1
ATOM 2725 C 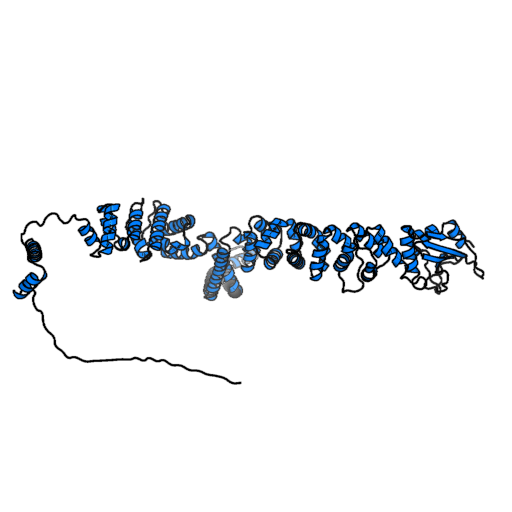CA . ALA A 1 353 ? -7.859 4.402 9.986 1.00 97.50 353 ALA A CA 1
ATOM 2726 C C . ALA A 1 353 ? -8.097 2.909 9.706 1.00 97.50 353 ALA A C 1
ATOM 2728 O O . ALA A 1 353 ? -7.160 2.124 9.812 1.00 97.50 353 ALA A O 1
ATOM 2729 N N . LEU A 1 354 ? -9.297 2.520 9.254 1.00 97.38 354 LEU A N 1
ATOM 2730 C CA . LEU A 1 354 ? -9.607 1.150 8.822 1.00 97.38 354 LEU A CA 1
ATOM 2731 C C . LEU A 1 354 ? -8.702 0.692 7.668 1.00 97.38 354 LEU A C 1
ATOM 2733 O O . LEU A 1 354 ? -8.155 -0.405 7.716 1.00 97.38 354 LEU A O 1
ATOM 2737 N N . LYS A 1 355 ? -8.454 1.546 6.666 1.00 97.12 355 LYS A N 1
ATOM 2738 C CA . LYS A 1 355 ? -7.540 1.229 5.549 1.00 97.12 355 LYS A CA 1
ATOM 2739 C C . LYS A 1 355 ? -6.080 1.077 5.982 1.00 97.12 355 LYS A C 1
ATOM 2741 O O . LYS A 1 355 ? -5.359 0.285 5.379 1.00 97.12 355 LYS A O 1
ATOM 2746 N N . ILE A 1 356 ? -5.639 1.812 7.003 1.00 97.88 356 ILE A N 1
ATOM 2747 C CA . ILE A 1 356 ? -4.322 1.606 7.624 1.00 97.88 356 ILE A CA 1
ATOM 2748 C C . ILE A 1 356 ? -4.317 0.307 8.437 1.00 97.88 356 ILE A C 1
ATOM 2750 O O . ILE A 1 356 ? -3.368 -0.469 8.344 1.00 97.88 356 ILE A O 1
ATOM 2754 N N . MET A 1 357 ? -5.392 0.019 9.172 1.00 98.00 357 MET A N 1
ATOM 2755 C CA . MET A 1 357 ? -5.521 -1.205 9.959 1.00 98.00 357 MET A CA 1
ATOM 2756 C C . MET A 1 357 ? -5.544 -2.474 9.096 1.00 98.00 357 MET A C 1
ATOM 2758 O O . MET A 1 357 ? -4.870 -3.436 9.450 1.00 98.00 357 MET A O 1
ATOM 2762 N N . ASP A 1 358 ? -6.158 -2.442 7.911 1.00 97.50 358 ASP A N 1
ATOM 2763 C CA . ASP A 1 358 ? -6.062 -3.508 6.900 1.00 97.50 358 ASP A CA 1
ATOM 2764 C C . ASP A 1 358 ? -4.614 -3.829 6.476 1.00 97.50 358 ASP A C 1
ATOM 2766 O O . ASP A 1 358 ? -4.326 -4.957 6.079 1.00 97.50 358 ASP A O 1
ATOM 2770 N N . ILE A 1 359 ? -3.703 -2.846 6.518 1.00 97.81 359 ILE A N 1
ATOM 2771 C CA . ILE A 1 359 ? -2.269 -3.048 6.250 1.00 97.81 359 ILE A CA 1
ATOM 2772 C C . ILE A 1 359 ? -1.575 -3.581 7.508 1.00 97.81 359 ILE A C 1
ATOM 2774 O O . ILE A 1 359 ? -0.800 -4.528 7.431 1.00 97.81 359 ILE A O 1
ATOM 2778 N N . VAL A 1 360 ? -1.860 -2.998 8.673 1.00 97.62 360 VAL A N 1
ATOM 2779 C CA . VAL A 1 360 ? -1.285 -3.391 9.972 1.00 97.62 360 VAL A CA 1
ATOM 2780 C C . VAL A 1 360 ? -1.599 -4.848 10.324 1.00 97.62 360 VAL A C 1
ATOM 2782 O O . VAL A 1 360 ? -0.721 -5.576 10.780 1.00 97.62 360 VAL A O 1
ATOM 2785 N N . MET A 1 361 ? -2.825 -5.302 10.056 1.00 96.31 361 MET A N 1
ATOM 2786 C CA . MET A 1 361 ? -3.287 -6.668 10.331 1.00 96.31 361 MET A CA 1
ATOM 2787 C C . MET A 1 361 ? -2.633 -7.735 9.435 1.00 96.31 361 MET A C 1
ATOM 2789 O O . MET A 1 361 ? -2.822 -8.926 9.669 1.00 96.31 361 MET A O 1
ATOM 2793 N N . LEU A 1 362 ? -1.789 -7.340 8.472 1.00 95.94 362 LEU A N 1
ATOM 2794 C CA . LEU A 1 362 ? -0.886 -8.248 7.749 1.00 95.94 362 LEU A CA 1
ATOM 2795 C C . LEU A 1 362 ? 0.326 -8.688 8.597 1.00 95.94 362 LEU A C 1
ATOM 2797 O O . LEU A 1 362 ? 1.187 -9.427 8.121 1.00 95.94 362 LEU A O 1
ATOM 2801 N N . GLY A 1 363 ? 0.412 -8.236 9.852 1.00 94.31 363 GLY A N 1
ATOM 2802 C CA . GLY A 1 363 ? 1.445 -8.607 10.812 1.00 94.31 363 GLY A CA 1
ATOM 2803 C C . GLY A 1 363 ? 2.644 -7.659 10.798 1.00 94.31 363 GLY A C 1
ATOM 2804 O O . GLY A 1 363 ? 2.548 -6.495 10.413 1.00 94.31 363 GLY A O 1
ATOM 2805 N N . LYS A 1 364 ? 3.806 -8.159 11.234 1.00 94.69 364 LYS A N 1
ATOM 2806 C CA . LYS A 1 364 ? 4.997 -7.340 11.532 1.00 94.69 364 LYS A CA 1
ATOM 2807 C C . LYS A 1 364 ? 5.485 -6.484 10.356 1.00 94.69 364 LYS A C 1
ATOM 2809 O O . LYS A 1 364 ? 5.925 -5.352 10.571 1.00 94.69 364 LYS A O 1
ATOM 2814 N N . ASP A 1 365 ? 5.406 -6.995 9.129 1.00 93.75 365 ASP A N 1
ATOM 2815 C CA . ASP A 1 365 ? 5.805 -6.244 7.931 1.00 93.75 365 ASP A CA 1
ATOM 2816 C C . ASP A 1 365 ? 4.765 -5.179 7.559 1.00 93.75 365 ASP A C 1
ATOM 2818 O O . ASP A 1 365 ? 5.137 -4.087 7.135 1.00 93.75 365 ASP A O 1
ATOM 2822 N N . GLY A 1 366 ? 3.481 -5.448 7.813 1.00 96.56 366 GLY A N 1
ATOM 2823 C CA . GLY A 1 366 ? 2.388 -4.484 7.700 1.00 96.56 366 GLY A CA 1
ATOM 2824 C C . GLY A 1 366 ? 2.498 -3.338 8.710 1.00 96.56 366 GLY A C 1
ATOM 2825 O O . GLY A 1 366 ? 2.477 -2.172 8.323 1.00 96.56 366 GLY A O 1
ATOM 2826 N N . GLU A 1 367 ? 2.728 -3.649 9.991 1.00 96.31 367 GLU A N 1
ATOM 2827 C CA . GLU A 1 367 ? 3.054 -2.655 11.028 1.00 96.31 367 GLU A CA 1
ATOM 2828 C C . GLU A 1 367 ? 4.290 -1.820 10.670 1.00 96.31 367 GLU A C 1
ATOM 2830 O O . GLU A 1 367 ? 4.324 -0.611 10.897 1.00 96.31 367 GLU A O 1
ATOM 2835 N N . THR A 1 368 ? 5.329 -2.459 10.127 1.00 96.56 368 THR A N 1
ATOM 2836 C CA . THR A 1 368 ? 6.574 -1.775 9.757 1.00 96.56 368 THR A CA 1
ATOM 2837 C C . THR A 1 368 ? 6.362 -0.879 8.535 1.00 96.56 368 THR A C 1
ATOM 2839 O O . THR A 1 368 ? 6.853 0.251 8.527 1.00 96.56 368 THR A O 1
ATOM 2842 N N . LEU A 1 369 ? 5.573 -1.319 7.546 1.00 96.75 369 LEU A N 1
ATOM 2843 C CA . LEU A 1 369 ? 5.163 -0.492 6.412 1.00 96.75 369 LEU A CA 1
ATOM 2844 C C . LEU A 1 369 ? 4.332 0.712 6.876 1.00 96.75 369 LEU A C 1
ATOM 2846 O O . LEU A 1 369 ? 4.608 1.823 6.435 1.00 96.75 369 LEU A O 1
ATOM 2850 N N . ALA A 1 370 ? 3.360 0.514 7.768 1.00 96.69 370 ALA A N 1
ATOM 2851 C CA . ALA A 1 370 ? 2.481 1.581 8.236 1.00 96.69 370 ALA A CA 1
ATOM 2852 C C . ALA A 1 370 ? 3.206 2.604 9.129 1.00 96.69 370 ALA A C 1
ATOM 2854 O O . ALA A 1 370 ? 3.127 3.800 8.876 1.00 96.69 370 ALA A O 1
ATOM 2855 N N . PHE A 1 371 ? 3.935 2.152 10.157 1.00 95.75 371 PHE A N 1
ATOM 2856 C CA . PHE A 1 371 ? 4.413 3.030 11.236 1.00 95.75 371 PHE A CA 1
ATOM 2857 C C . PHE A 1 371 ? 5.924 3.298 11.255 1.00 95.75 371 PHE A C 1
ATOM 2859 O O . PHE A 1 371 ? 6.367 4.167 12.002 1.00 95.75 371 PHE A O 1
ATOM 2866 N N . LYS A 1 372 ? 6.738 2.558 10.487 1.00 93.75 372 LYS A N 1
ATOM 2867 C CA . LYS A 1 372 ? 8.218 2.625 10.571 1.00 93.75 372 LYS A CA 1
ATOM 2868 C C . LYS A 1 372 ? 8.915 2.946 9.246 1.00 93.75 372 LYS A C 1
ATOM 2870 O O . LYS A 1 372 ? 10.110 3.216 9.247 1.00 93.75 372 LYS A O 1
ATOM 2875 N N . SER A 1 373 ? 8.192 2.925 8.128 1.00 91.38 373 SER A N 1
ATOM 2876 C CA . SER A 1 373 ? 8.731 3.189 6.786 1.00 91.38 373 SER A CA 1
ATOM 2877 C C . SER A 1 373 ? 8.971 4.674 6.480 1.00 91.38 373 SER A C 1
ATOM 2879 O O . SER A 1 373 ? 9.682 4.987 5.529 1.00 91.38 373 SER A O 1
ATOM 2881 N N . GLY A 1 374 ? 8.347 5.583 7.240 1.00 92.50 374 GLY A N 1
ATOM 2882 C CA . GLY A 1 374 ? 8.309 7.018 6.935 1.00 92.50 374 GLY A CA 1
ATOM 2883 C C . GLY A 1 374 ? 7.341 7.409 5.807 1.00 92.50 374 GLY A C 1
ATOM 2884 O O . GLY A 1 374 ? 7.338 8.565 5.390 1.00 92.50 374 GLY A O 1
ATOM 2885 N N . LEU A 1 375 ? 6.522 6.479 5.302 1.00 93.94 375 LEU A N 1
ATOM 2886 C CA . LEU A 1 375 ? 5.493 6.769 4.301 1.00 93.94 375 LEU A CA 1
ATOM 2887 C C . LEU A 1 375 ? 4.382 7.661 4.877 1.00 93.94 375 LEU A C 1
ATOM 2889 O O . LEU A 1 375 ? 3.957 7.488 6.018 1.00 93.94 375 LEU A O 1
ATOM 2893 N N . SER A 1 376 ? 3.870 8.587 4.061 1.00 94.88 376 SER A N 1
ATOM 2894 C CA . SER A 1 376 ? 2.684 9.368 4.417 1.00 94.88 376 SER A CA 1
ATOM 2895 C C . SER A 1 376 ? 1.420 8.507 4.381 1.00 94.88 376 SER A C 1
ATOM 2897 O O . SER A 1 376 ? 1.333 7.519 3.642 1.00 94.88 376 SER A O 1
ATOM 2899 N N . ILE A 1 377 ? 0.401 8.926 5.137 1.00 95.06 377 ILE A N 1
ATOM 2900 C CA . ILE A 1 377 ? -0.895 8.245 5.160 1.00 95.06 377 ILE A CA 1
ATOM 2901 C C . ILE A 1 377 ? -1.522 8.152 3.759 1.00 95.06 377 ILE A C 1
ATOM 2903 O O . ILE A 1 377 ? -2.045 7.100 3.399 1.00 95.06 377 ILE A O 1
ATOM 2907 N N . ASP A 1 378 ? -1.376 9.182 2.920 1.00 95.50 378 ASP A N 1
ATOM 2908 C CA . ASP A 1 378 ? -1.890 9.185 1.545 1.00 95.50 378 ASP A CA 1
ATOM 2909 C C . ASP A 1 378 ? -1.258 8.093 0.674 1.00 95.50 378 ASP A C 1
ATOM 2911 O O . ASP A 1 378 ? -1.952 7.467 -0.129 1.00 95.50 378 ASP A O 1
ATOM 2915 N N . LYS A 1 379 ? 0.041 7.807 0.853 1.00 96.12 379 LYS A N 1
ATOM 2916 C CA . LYS A 1 379 ? 0.722 6.715 0.139 1.00 96.12 379 LYS A CA 1
ATOM 2917 C C . LYS A 1 379 ? 0.186 5.352 0.594 1.00 96.12 379 LYS A C 1
ATOM 2919 O O . LYS A 1 379 ? -0.097 4.497 -0.247 1.00 96.12 379 LYS A O 1
ATOM 2924 N N . LEU A 1 380 ? -0.031 5.163 1.898 1.00 97.00 380 LEU A N 1
ATOM 2925 C CA . LEU A 1 380 ? -0.608 3.936 2.470 1.00 97.00 380 LEU A CA 1
ATOM 2926 C C . LEU A 1 380 ? -2.071 3.722 2.028 1.00 97.00 380 LEU A C 1
ATOM 2928 O O . LEU A 1 380 ? -2.428 2.641 1.559 1.00 97.00 380 LEU A O 1
ATOM 2932 N N . ILE A 1 381 ? -2.905 4.765 2.086 1.00 95.75 381 ILE A N 1
ATOM 2933 C CA . ILE A 1 381 ? -4.288 4.751 1.582 1.00 95.75 381 ILE A CA 1
ATOM 2934 C C . ILE A 1 381 ? -4.308 4.508 0.068 1.00 95.75 381 ILE A C 1
ATOM 2936 O O . ILE A 1 381 ? -5.123 3.724 -0.416 1.00 95.75 381 ILE A O 1
ATOM 2940 N N . GLY A 1 382 ? -3.403 5.134 -0.688 1.00 95.44 382 GLY A N 1
ATOM 2941 C CA . GLY A 1 382 ? -3.249 4.935 -2.129 1.00 95.44 382 GLY A CA 1
ATOM 2942 C C . GLY A 1 382 ? -2.954 3.478 -2.486 1.00 95.44 382 GLY A C 1
ATOM 2943 O O . GLY A 1 382 ? -3.630 2.912 -3.348 1.00 95.44 382 GLY A O 1
ATOM 2944 N N . LEU A 1 383 ? -2.019 2.843 -1.771 1.00 97.00 383 LEU A N 1
ATOM 2945 C CA . LEU A 1 383 ? -1.740 1.410 -1.884 1.00 97.00 383 LEU A CA 1
ATOM 2946 C C . LEU A 1 383 ? -2.991 0.575 -1.572 1.00 97.00 383 LEU A C 1
ATOM 2948 O O . LEU A 1 383 ? -3.392 -0.254 -2.391 1.00 97.00 383 LEU A O 1
ATOM 2952 N N . ARG A 1 384 ? -3.659 0.830 -0.438 1.00 96.81 384 ARG A N 1
ATOM 2953 C CA . ARG A 1 384 ? -4.843 0.067 -0.008 1.00 96.81 384 ARG A CA 1
ATOM 2954 C C . ARG A 1 384 ? -6.062 0.236 -0.919 1.00 96.81 384 ARG A C 1
ATOM 2956 O O . ARG A 1 384 ? -6.834 -0.706 -1.083 1.00 96.81 384 ARG A O 1
ATOM 2963 N N . ASN A 1 385 ? -6.218 1.396 -1.551 1.00 95.69 385 ASN A N 1
ATOM 2964 C CA . ASN A 1 385 ? -7.247 1.642 -2.563 1.00 95.69 385 ASN A CA 1
ATOM 2965 C C . ASN A 1 385 ? -6.959 0.899 -3.882 1.00 95.69 385 ASN A C 1
ATOM 2967 O O . ASN A 1 385 ? -7.886 0.610 -4.638 1.00 95.69 385 ASN A O 1
ATOM 2971 N N . LYS A 1 386 ? -5.688 0.608 -4.199 1.00 95.56 386 LYS A N 1
ATOM 2972 C CA . LYS A 1 386 ? -5.305 -0.113 -5.424 1.00 95.56 386 LYS A CA 1
ATOM 2973 C C . LYS A 1 386 ? -5.240 -1.630 -5.223 1.00 95.56 386 LYS A C 1
ATOM 2975 O O . LYS A 1 386 ? -5.592 -2.346 -6.162 1.00 95.56 386 LYS A O 1
ATOM 2980 N N . PHE A 1 387 ? -4.863 -2.114 -4.042 1.00 96.88 387 PHE A N 1
ATOM 2981 C CA . PHE A 1 387 ? -4.628 -3.533 -3.756 1.00 96.88 387 PHE A CA 1
ATOM 2982 C C . PHE A 1 387 ? -5.469 -4.054 -2.583 1.00 96.88 387 PHE A C 1
ATOM 2984 O O . PHE A 1 387 ? -5.660 -3.374 -1.574 1.00 96.88 387 PHE A O 1
ATOM 2991 N N . ALA A 1 388 ? -5.949 -5.295 -2.699 1.00 95.81 388 ALA A N 1
ATOM 2992 C CA . ALA A 1 388 ? -6.572 -6.011 -1.585 1.00 95.81 388 ALA A CA 1
ATOM 2993 C C . ALA A 1 388 ? -5.520 -6.409 -0.522 1.00 95.81 388 ALA A C 1
ATOM 2995 O O . ALA A 1 388 ? -4.350 -6.568 -0.882 1.00 95.81 388 ALA A O 1
ATOM 2996 N N . PRO A 1 389 ? -5.891 -6.647 0.754 1.00 95.31 389 PRO A N 1
ATOM 2997 C CA . PRO A 1 389 ? -4.922 -6.934 1.819 1.00 95.31 389 PRO A CA 1
ATOM 2998 C C . PRO A 1 389 ? -4.002 -8.125 1.500 1.00 95.31 389 PRO A C 1
ATOM 3000 O O . PRO A 1 389 ? -2.789 -8.023 1.651 1.00 95.31 389 PRO A O 1
ATOM 3003 N N . GLY A 1 390 ? -4.544 -9.210 0.931 1.00 95.50 390 GLY A N 1
ATOM 3004 C CA . GLY A 1 390 ? -3.745 -10.362 0.485 1.00 95.50 390 GLY A CA 1
ATOM 3005 C C . GLY A 1 390 ? -2.747 -10.046 -0.640 1.00 95.50 390 GLY A C 1
ATOM 3006 O O . GLY A 1 390 ? -1.652 -10.602 -0.661 1.00 95.50 390 GLY A O 1
ATOM 3007 N N . GLN A 1 391 ? -3.067 -9.105 -1.536 1.00 96.00 391 GLN A N 1
ATOM 3008 C CA . GLN A 1 391 ? -2.121 -8.637 -2.557 1.00 96.00 391 GLN A CA 1
ATOM 3009 C C . GLN A 1 391 ? -1.018 -7.775 -1.934 1.00 96.00 391 GLN A C 1
ATOM 3011 O O . GLN A 1 391 ? 0.137 -7.893 -2.326 1.00 96.00 391 GLN A O 1
ATOM 3016 N N . ILE A 1 392 ? -1.343 -6.948 -0.933 1.00 97.31 392 ILE A N 1
ATOM 3017 C CA . ILE A 1 392 ? -0.345 -6.167 -0.185 1.00 97.31 392 ILE A CA 1
ATOM 3018 C C . ILE A 1 392 ? 0.592 -7.102 0.588 1.00 97.31 392 ILE A C 1
ATOM 3020 O O . ILE A 1 392 ? 1.802 -6.902 0.550 1.00 97.31 392 ILE A O 1
ATOM 3024 N N . ALA A 1 393 ? 0.069 -8.162 1.211 1.00 96.44 393 ALA A N 1
ATOM 3025 C CA . ALA A 1 393 ? 0.885 -9.184 1.866 1.00 96.44 393 ALA A CA 1
ATOM 3026 C C . ALA A 1 393 ? 1.843 -9.868 0.876 1.00 96.44 393 ALA A C 1
ATOM 3028 O O . ALA A 1 393 ? 3.027 -10.020 1.170 1.00 96.44 393 ALA A O 1
ATOM 3029 N N . GLN A 1 394 ? 1.363 -10.211 -0.324 1.00 95.38 394 GLN A N 1
ATOM 3030 C CA . GLN A 1 394 ? 2.194 -10.788 -1.382 1.00 95.38 394 GLN A CA 1
ATOM 3031 C C . GLN A 1 394 ? 3.272 -9.804 -1.875 1.00 95.38 394 GLN A C 1
ATOM 3033 O O . GLN A 1 394 ? 4.434 -10.185 -2.008 1.00 95.38 394 GLN A O 1
ATOM 3038 N N . LEU A 1 395 ? 2.924 -8.529 -2.084 1.00 96.62 395 LEU A N 1
ATOM 3039 C CA . LEU A 1 395 ? 3.877 -7.468 -2.434 1.00 96.62 395 LEU A CA 1
ATOM 3040 C C . LEU A 1 395 ? 4.949 -7.285 -1.349 1.00 96.62 395 LEU A C 1
ATOM 3042 O O . LEU A 1 395 ? 6.131 -7.191 -1.670 1.00 96.62 395 LEU A O 1
ATOM 3046 N N . LEU A 1 396 ? 4.560 -7.278 -0.071 1.00 96.31 396 LEU A N 1
ATOM 3047 C CA . LEU A 1 396 ? 5.482 -7.185 1.063 1.00 96.31 396 LEU A CA 1
ATOM 3048 C C . LEU A 1 396 ? 6.400 -8.407 1.160 1.00 96.31 396 LEU A C 1
ATOM 3050 O O . LEU A 1 396 ? 7.605 -8.242 1.329 1.00 96.31 396 LEU A O 1
ATOM 3054 N N . GLN A 1 397 ? 5.869 -9.617 0.980 1.00 95.31 397 GLN A N 1
ATOM 3055 C CA . GLN A 1 397 ? 6.660 -10.849 0.993 1.00 95.31 397 GLN A CA 1
ATOM 3056 C C . GLN A 1 397 ? 7.702 -10.874 -0.137 1.00 95.31 397 GLN A C 1
ATOM 3058 O O . GLN A 1 397 ? 8.849 -11.265 0.084 1.00 95.31 397 GLN A O 1
ATOM 3063 N N . GLN A 1 398 ? 7.306 -10.473 -1.349 1.00 95.31 398 GLN A N 1
ATOM 3064 C CA . GLN A 1 398 ? 8.119 -10.643 -2.555 1.00 95.31 398 GLN A CA 1
ATOM 3065 C C . GLN A 1 398 ? 9.037 -9.445 -2.829 1.00 95.31 398 GLN A C 1
ATOM 3067 O O . GLN A 1 398 ? 10.221 -9.638 -3.092 1.00 95.31 398 GLN A O 1
ATOM 3072 N N . LEU A 1 399 ? 8.543 -8.205 -2.750 1.00 95.06 399 LEU A N 1
ATOM 3073 C CA . LEU A 1 399 ? 9.354 -7.003 -2.998 1.00 95.06 399 LEU A CA 1
ATOM 3074 C C . LEU A 1 399 ? 10.075 -6.496 -1.742 1.00 95.06 399 LEU A C 1
ATOM 3076 O O . LEU A 1 399 ? 11.082 -5.794 -1.861 1.00 95.06 399 LEU A O 1
ATOM 3080 N N . LYS A 1 400 ? 9.576 -6.844 -0.544 1.00 94.56 400 LYS A N 1
ATOM 3081 C CA . LYS A 1 400 ? 9.913 -6.196 0.739 1.00 94.56 400 LYS A CA 1
ATOM 3082 C C . LYS A 1 400 ? 9.536 -4.709 0.730 1.00 94.56 400 LYS A C 1
ATOM 3084 O O . LYS A 1 400 ? 9.263 -4.115 -0.311 1.00 94.56 400 LYS A O 1
ATOM 3089 N N . ILE A 1 401 ? 9.555 -4.070 1.900 1.00 94.75 401 ILE A N 1
ATOM 3090 C CA . ILE A 1 401 ? 9.247 -2.631 2.018 1.00 94.75 401 ILE A CA 1
ATOM 3091 C C . ILE A 1 401 ? 10.155 -1.802 1.089 1.00 94.75 401 ILE A C 1
ATOM 3093 O O . ILE A 1 401 ? 9.669 -0.952 0.353 1.00 94.75 401 ILE A O 1
ATOM 3097 N N . ALA A 1 402 ? 11.455 -2.114 1.037 1.00 93.56 402 ALA A N 1
ATOM 3098 C CA . ALA A 1 402 ? 12.419 -1.400 0.196 1.00 93.56 402 ALA A CA 1
ATOM 3099 C C . ALA A 1 402 ? 12.148 -1.505 -1.321 1.00 93.56 402 ALA A C 1
ATOM 3101 O O . ALA A 1 402 ? 12.448 -0.558 -2.043 1.00 93.56 402 ALA A O 1
ATOM 3102 N N . GLY A 1 403 ? 11.587 -2.619 -1.809 1.00 94.44 403 GLY A N 1
ATOM 3103 C CA . GLY A 1 403 ? 11.202 -2.773 -3.217 1.00 94.44 403 GLY A CA 1
ATOM 3104 C C . GLY A 1 403 ? 9.798 -2.247 -3.530 1.00 94.44 403 GLY A C 1
ATOM 3105 O O . GLY A 1 403 ? 9.523 -1.892 -4.672 1.00 94.44 403 GLY A O 1
ATOM 3106 N N . LEU A 1 404 ? 8.912 -2.156 -2.534 1.00 96.44 404 LEU A N 1
ATOM 3107 C CA . LEU A 1 404 ? 7.562 -1.614 -2.704 1.00 96.44 404 LEU A CA 1
ATOM 3108 C C . LEU A 1 404 ? 7.532 -0.076 -2.658 1.00 96.44 404 LEU A C 1
ATOM 3110 O O . LEU A 1 404 ? 6.855 0.541 -3.479 1.00 96.44 404 LEU A O 1
ATOM 3114 N N . THR A 1 405 ? 8.285 0.548 -1.744 1.00 95.81 405 THR A N 1
ATOM 3115 C CA . THR A 1 405 ? 8.297 2.009 -1.536 1.00 95.81 405 THR A CA 1
ATOM 3116 C C . THR A 1 405 ? 8.504 2.831 -2.820 1.00 95.81 405 THR A C 1
ATOM 3118 O O . THR A 1 405 ? 7.745 3.782 -3.004 1.00 95.81 405 THR A O 1
ATOM 3121 N N . PRO A 1 406 ? 9.424 2.490 -3.752 1.00 96.38 406 PRO A N 1
ATOM 3122 C CA . PRO A 1 406 ? 9.583 3.237 -5.002 1.00 96.38 406 PRO A CA 1
ATOM 3123 C C . PRO A 1 406 ? 8.306 3.313 -5.845 1.00 96.38 406 PRO A C 1
ATOM 3125 O O . PRO A 1 406 ? 8.029 4.353 -6.434 1.00 96.38 406 PRO A O 1
ATOM 3128 N N . PHE A 1 407 ? 7.487 2.255 -5.867 1.00 96.62 407 PHE A N 1
ATOM 3129 C CA . PHE A 1 407 ? 6.205 2.265 -6.579 1.00 96.62 407 PHE A CA 1
ATOM 3130 C C . PHE A 1 407 ? 5.134 3.102 -5.876 1.00 96.62 407 PHE A C 1
ATOM 3132 O O . PHE A 1 407 ? 4.185 3.525 -6.522 1.00 96.62 407 PHE A O 1
ATOM 3139 N N . MET A 1 408 ? 5.285 3.371 -4.579 1.00 96.38 408 MET A N 1
ATOM 3140 C CA . MET A 1 408 ? 4.362 4.200 -3.801 1.00 96.38 408 MET A CA 1
ATOM 3141 C C . MET A 1 408 ? 4.667 5.701 -3.903 1.00 96.38 408 MET A C 1
ATOM 3143 O O . MET A 1 408 ? 3.944 6.504 -3.315 1.00 96.38 408 MET A O 1
ATOM 3147 N N . GLU A 1 409 ? 5.718 6.101 -4.627 1.00 94.69 409 GLU A N 1
ATOM 3148 C CA . GLU A 1 409 ? 6.108 7.510 -4.729 1.00 94.69 409 GLU A CA 1
ATOM 3149 C C . GLU A 1 409 ? 5.070 8.350 -5.484 1.00 94.69 409 GLU A C 1
ATOM 3151 O O . GLU A 1 409 ? 4.728 9.445 -5.041 1.00 94.69 409 GLU A O 1
ATOM 3156 N N . TYR A 1 410 ? 4.498 7.796 -6.560 1.00 93.75 410 TYR A N 1
ATOM 3157 C CA . TYR A 1 410 ? 3.454 8.436 -7.361 1.00 93.75 410 TYR A CA 1
ATOM 3158 C C . TYR A 1 410 ? 2.286 7.469 -7.623 1.00 93.75 410 TYR A C 1
ATOM 3160 O O . TYR A 1 410 ? 2.525 6.290 -7.896 1.00 93.75 410 TYR A O 1
ATOM 3168 N N . PRO A 1 411 ? 1.019 7.937 -7.646 1.00 93.44 411 PRO A N 1
ATOM 3169 C CA . PRO A 1 411 ? -0.144 7.081 -7.912 1.00 93.44 411 PRO A CA 1
ATOM 3170 C C . PRO A 1 411 ? -0.069 6.298 -9.231 1.00 93.44 411 PRO A C 1
ATOM 3172 O O . PRO A 1 411 ? -0.583 5.179 -9.310 1.00 93.44 411 PRO A O 1
ATOM 3175 N N . ILE A 1 412 ? 0.588 6.871 -10.245 1.00 93.31 412 ILE A N 1
ATOM 3176 C CA . ILE A 1 412 ? 0.813 6.247 -11.555 1.00 93.31 412 ILE A CA 1
ATOM 3177 C C . ILE A 1 412 ? 1.764 5.045 -11.474 1.00 93.31 412 ILE A C 1
ATOM 3179 O O . ILE A 1 412 ? 1.541 4.050 -12.154 1.00 93.31 412 ILE A O 1
ATOM 3183 N N . TYR A 1 413 ? 2.756 5.053 -10.577 1.00 95.12 413 TYR A N 1
ATOM 3184 C CA . TYR A 1 413 ? 3.661 3.913 -10.388 1.00 95.12 413 TYR A CA 1
ATOM 3185 C C . TYR A 1 413 ? 2.951 2.764 -9.661 1.00 95.12 413 TYR A C 1
ATOM 3187 O O . TYR A 1 413 ? 3.102 1.606 -10.045 1.00 95.12 413 TYR A O 1
ATOM 3195 N N . THR A 1 414 ? 2.107 3.073 -8.669 1.00 94.62 414 THR A N 1
ATOM 3196 C CA . THR A 1 414 ? 1.236 2.090 -8.001 1.00 94.62 414 THR A CA 1
ATOM 3197 C C . THR A 1 414 ? 0.251 1.457 -8.992 1.00 94.62 414 THR A C 1
ATOM 3199 O O . THR A 1 414 ? -0.027 0.259 -8.920 1.00 94.62 414 THR A O 1
ATOM 3202 N N . ALA A 1 415 ? -0.279 2.245 -9.936 1.00 93.06 415 ALA A N 1
ATOM 3203 C CA . ALA A 1 415 ? -1.143 1.748 -11.007 1.00 93.06 415 ALA A CA 1
ATOM 3204 C C . ALA A 1 415 ? -0.378 0.854 -12.001 1.00 93.06 415 ALA A C 1
ATOM 3206 O O . ALA A 1 415 ? -0.860 -0.233 -12.320 1.00 93.06 415 ALA A O 1
ATOM 3207 N N . PHE A 1 416 ? 0.825 1.260 -12.413 1.00 93.94 416 PHE A N 1
ATOM 3208 C CA . PHE A 1 416 ? 1.700 0.478 -13.287 1.00 93.94 416 PHE A CA 1
ATOM 3209 C C . PHE A 1 416 ? 2.081 -0.867 -12.648 1.00 93.94 416 PHE A C 1
ATOM 3211 O O . PHE A 1 416 ? 1.847 -1.917 -13.242 1.00 93.94 416 PHE A O 1
ATOM 3218 N N . LEU A 1 417 ? 2.525 -0.869 -11.383 1.00 95.62 417 LEU A N 1
ATOM 3219 C CA . LEU A 1 417 ? 2.783 -2.094 -10.613 1.00 95.62 417 LEU A CA 1
ATOM 3220 C C . LEU A 1 417 ? 1.563 -3.028 -10.598 1.00 95.62 417 LEU A C 1
ATOM 3222 O O . LEU A 1 417 ? 1.712 -4.234 -10.787 1.00 95.62 417 LEU A O 1
ATOM 3226 N N . LYS A 1 418 ? 0.349 -2.486 -10.414 1.00 94.25 418 LYS A N 1
ATOM 3227 C CA . LYS A 1 418 ? -0.885 -3.285 -10.432 1.00 94.25 418 LYS A CA 1
ATOM 3228 C C . LYS A 1 418 ? -1.132 -3.949 -11.789 1.00 94.25 418 LYS A C 1
ATOM 3230 O O . LYS A 1 418 ? -1.569 -5.097 -11.814 1.00 94.25 418 LYS A O 1
ATOM 3235 N N . ALA A 1 419 ? -0.868 -3.250 -12.890 1.00 92.62 419 ALA A N 1
ATOM 3236 C CA . ALA A 1 419 ? -1.056 -3.776 -14.241 1.00 92.62 419 ALA A CA 1
ATOM 3237 C C . ALA A 1 419 ? -0.021 -4.864 -14.600 1.00 92.62 419 ALA A C 1
ATOM 3239 O O . ALA A 1 419 ? -0.344 -5.826 -15.301 1.00 92.62 419 ALA A O 1
ATOM 3240 N N . LEU A 1 420 ? 1.201 -4.750 -14.069 1.00 93.88 420 LEU A N 1
ATOM 3241 C CA . LEU A 1 420 ? 2.278 -5.723 -14.273 1.00 93.88 420 LEU A CA 1
ATOM 3242 C C . LEU A 1 420 ? 2.166 -6.976 -13.390 1.00 93.88 420 LEU A C 1
ATOM 3244 O O . LEU A 1 420 ? 2.649 -8.033 -13.790 1.00 93.88 420 LEU A O 1
ATOM 3248 N N . LEU A 1 421 ? 1.525 -6.890 -12.217 1.00 91.94 421 LEU A N 1
ATOM 3249 C CA . LEU A 1 421 ? 1.549 -7.928 -11.170 1.00 91.94 421 LEU A CA 1
ATOM 3250 C C . LEU A 1 421 ? 1.124 -9.337 -11.630 1.00 91.94 421 LEU A C 1
ATOM 3252 O O . LEU A 1 421 ? 1.593 -10.330 -11.083 1.00 91.94 421 LEU A O 1
ATOM 3256 N N . ALA A 1 422 ? 0.227 -9.426 -12.615 1.00 87.38 422 ALA A N 1
ATOM 3257 C CA . ALA A 1 422 ? -0.274 -10.693 -13.157 1.00 87.38 422 ALA A CA 1
ATOM 3258 C C . ALA A 1 422 ? 0.508 -11.206 -14.384 1.00 87.38 422 ALA A C 1
ATOM 3260 O O . ALA A 1 422 ? 0.244 -12.308 -14.853 1.00 87.38 422 ALA A O 1
ATOM 3261 N N . GLN A 1 423 ? 1.425 -10.400 -14.929 1.00 92.81 423 GLN A N 1
ATOM 3262 C CA . GLN A 1 423 ? 2.068 -10.621 -16.232 1.00 92.81 423 GLN A CA 1
ATOM 3263 C C . GLN A 1 423 ? 3.599 -10.681 -16.151 1.00 92.81 423 GLN A C 1
ATOM 3265 O O . GLN A 1 423 ? 4.239 -11.253 -17.029 1.00 92.81 423 GLN A O 1
ATOM 3270 N N . VAL A 1 424 ? 4.196 -10.091 -15.111 1.00 94.25 424 VAL A N 1
ATOM 3271 C CA . VAL A 1 424 ? 5.649 -9.985 -14.938 1.00 94.25 424 VAL A CA 1
ATOM 3272 C C . VAL A 1 424 ? 6.103 -10.811 -13.728 1.00 94.25 424 VAL A C 1
ATOM 3274 O O . VAL A 1 424 ? 5.543 -10.646 -12.643 1.00 94.25 424 VAL A O 1
ATOM 3277 N N . PRO A 1 425 ? 7.138 -11.665 -13.860 1.00 92.94 425 PRO A N 1
ATOM 3278 C CA . PRO A 1 425 ? 7.712 -12.383 -12.725 1.00 92.94 425 PRO A CA 1
ATOM 3279 C C . PRO A 1 425 ? 8.295 -11.447 -11.652 1.00 92.94 425 PRO A C 1
ATOM 3281 O O . PRO A 1 425 ? 8.705 -10.318 -11.918 1.00 92.94 425 PRO A O 1
ATOM 3284 N N . TRP A 1 426 ? 8.410 -11.947 -10.421 1.00 93.56 426 TRP A N 1
ATOM 3285 C CA . TRP A 1 426 ? 8.833 -11.138 -9.271 1.00 93.56 426 TRP A CA 1
ATOM 3286 C C . TRP A 1 426 ? 10.237 -10.532 -9.384 1.00 93.56 426 TRP A C 1
ATOM 3288 O O . TRP A 1 426 ? 10.435 -9.407 -8.934 1.00 93.56 426 TRP A O 1
ATOM 3298 N N . ALA A 1 427 ? 11.200 -11.226 -9.999 1.00 94.00 427 ALA A N 1
ATOM 3299 C CA . ALA A 1 427 ? 12.570 -10.719 -10.127 1.00 94.00 427 ALA A CA 1
ATOM 3300 C C . ALA A 1 427 ? 12.656 -9.445 -11.008 1.00 94.00 427 ALA A C 1
ATOM 3302 O O . ALA A 1 427 ? 13.151 -8.431 -10.513 1.00 94.00 427 ALA A O 1
ATOM 3303 N N . PRO A 1 428 ? 12.088 -9.400 -12.234 1.00 95.44 428 PRO A N 1
ATOM 3304 C CA . PRO A 1 428 ? 11.953 -8.145 -12.976 1.00 95.44 428 PRO A CA 1
ATOM 3305 C C . PRO A 1 428 ? 11.186 -7.039 -12.232 1.00 95.44 428 PRO A C 1
ATOM 3307 O O . PRO A 1 428 ? 11.558 -5.876 -12.359 1.00 95.44 428 PRO A O 1
ATOM 3310 N N . LEU A 1 429 ? 10.166 -7.351 -11.417 1.00 95.62 429 LEU A N 1
ATOM 3311 C CA . LEU A 1 429 ? 9.477 -6.334 -10.599 1.00 95.62 429 LEU A CA 1
ATOM 3312 C C . LEU A 1 429 ? 10.379 -5.751 -9.492 1.00 95.62 429 LEU A C 1
ATOM 3314 O O . LEU A 1 429 ? 10.362 -4.540 -9.261 1.00 95.62 429 LEU A O 1
ATOM 3318 N N . GLN A 1 430 ? 11.198 -6.583 -8.838 1.00 95.00 430 GLN A N 1
ATOM 3319 C CA . GLN A 1 430 ? 12.206 -6.139 -7.864 1.00 95.00 430 GLN A CA 1
ATOM 3320 C C . GLN A 1 430 ? 13.284 -5.256 -8.510 1.00 95.00 430 GLN A C 1
ATOM 3322 O O . GLN A 1 430 ? 13.726 -4.279 -7.904 1.00 95.00 430 GLN A O 1
ATOM 3327 N N . ASP A 1 431 ? 13.715 -5.577 -9.733 1.00 94.94 431 ASP A N 1
ATOM 3328 C CA . ASP A 1 431 ? 14.665 -4.742 -10.472 1.00 94.94 431 ASP A CA 1
ATOM 3329 C C . ASP A 1 431 ? 14.023 -3.443 -10.971 1.00 94.94 431 ASP A C 1
ATOM 3331 O O . ASP A 1 431 ? 14.640 -2.383 -10.865 1.00 94.94 431 ASP A O 1
ATOM 3335 N N . LEU A 1 432 ? 12.765 -3.482 -11.424 1.00 96.19 432 LEU A N 1
ATOM 3336 C CA . LEU A 1 432 ? 12.010 -2.292 -11.816 1.00 96.19 432 LEU A CA 1
ATOM 3337 C C . LEU A 1 432 ? 11.874 -1.284 -10.672 1.00 96.19 432 LEU A C 1
ATOM 3339 O O . LEU A 1 432 ? 11.983 -0.089 -10.930 1.00 96.19 432 LEU A O 1
ATOM 3343 N N . ALA A 1 433 ? 11.749 -1.724 -9.416 1.00 96.06 433 ALA A N 1
ATOM 3344 C CA . ALA A 1 433 ? 11.734 -0.822 -8.259 1.00 96.06 433 ALA A CA 1
ATOM 3345 C C . ALA A 1 433 ? 12.945 0.136 -8.219 1.00 96.06 433 ALA A C 1
ATOM 3347 O O . ALA A 1 433 ? 12.812 1.294 -7.830 1.00 96.06 433 ALA A O 1
ATOM 3348 N N . LYS A 1 434 ? 14.122 -0.323 -8.672 1.00 96.12 434 LYS A N 1
ATOM 3349 C CA . LYS A 1 434 ? 15.374 0.461 -8.716 1.00 96.12 434 LYS A CA 1
ATOM 3350 C C . LYS A 1 434 ? 15.375 1.511 -9.833 1.00 96.12 434 LYS A C 1
ATOM 3352 O O . LYS A 1 434 ? 16.141 2.469 -9.772 1.00 96.12 434 LYS A O 1
ATOM 3357 N N . TYR A 1 435 ? 14.543 1.314 -10.856 1.00 96.06 435 TYR A N 1
ATOM 3358 C CA . TYR A 1 435 ? 14.554 2.077 -12.102 1.00 96.06 435 TYR A CA 1
ATOM 3359 C C . TYR A 1 435 ? 13.216 2.747 -12.442 1.00 96.06 435 TYR A C 1
ATOM 3361 O O . TYR A 1 435 ? 13.157 3.451 -13.441 1.00 96.06 435 TYR A O 1
ATOM 3369 N N . VAL A 1 436 ? 12.158 2.596 -11.637 1.00 95.38 436 VAL A N 1
ATOM 3370 C CA . VAL A 1 436 ? 10.788 3.045 -11.967 1.00 95.38 436 VAL A CA 1
ATOM 3371 C C . VAL A 1 436 ? 10.700 4.530 -12.357 1.00 95.38 436 VAL A C 1
ATOM 3373 O O . VAL A 1 436 ? 9.939 4.885 -13.251 1.00 95.38 436 VAL A O 1
ATOM 3376 N N . GLY A 1 437 ? 11.561 5.392 -11.801 1.00 93.31 437 GLY A N 1
ATOM 3377 C CA . GLY A 1 437 ? 11.672 6.799 -12.215 1.00 93.31 437 GLY A CA 1
ATOM 3378 C C . GLY A 1 437 ? 12.089 7.011 -13.681 1.00 93.31 437 GLY A C 1
ATOM 3379 O O . GLY A 1 437 ? 11.656 7.976 -14.302 1.00 93.31 437 GLY A O 1
ATOM 3380 N N . LYS A 1 438 ? 12.859 6.088 -14.274 1.00 92.19 438 LYS A N 1
ATOM 3381 C CA . LYS A 1 438 ? 13.198 6.076 -15.712 1.00 92.19 438 LYS A CA 1
ATOM 3382 C C . LYS A 1 438 ? 12.006 5.692 -16.598 1.00 92.19 438 LYS A C 1
ATOM 3384 O O . LYS A 1 438 ? 12.042 5.952 -17.795 1.00 92.19 438 LYS A O 1
ATOM 3389 N N . PHE A 1 439 ? 10.954 5.116 -16.013 1.00 92.12 439 PHE A N 1
ATOM 3390 C CA . PHE A 1 439 ? 9.717 4.743 -16.698 1.00 92.12 439 PHE A CA 1
ATOM 3391 C C . PHE A 1 439 ? 8.569 5.742 -16.472 1.00 92.12 439 PHE A C 1
ATOM 3393 O O . PHE A 1 439 ? 7.459 5.484 -16.923 1.00 92.12 439 PHE A O 1
ATOM 3400 N N . HIS A 1 440 ? 8.811 6.892 -15.822 1.00 91.44 440 HIS A N 1
ATOM 3401 C CA . HIS A 1 440 ? 7.757 7.840 -15.427 1.00 91.44 440 HIS A CA 1
ATOM 3402 C C . HIS A 1 440 ? 6.792 8.205 -16.565 1.00 91.44 440 HIS A C 1
ATOM 3404 O O . HIS A 1 440 ? 5.585 8.046 -16.412 1.00 91.44 440 HIS A O 1
ATOM 3410 N N . ALA A 1 441 ? 7.330 8.600 -17.724 1.00 86.75 441 ALA A N 1
ATOM 3411 C CA . ALA A 1 441 ? 6.559 8.978 -18.913 1.00 86.75 441 ALA A CA 1
ATOM 3412 C C . ALA A 1 441 ? 5.788 7.813 -19.573 1.00 86.75 441 ALA A C 1
ATOM 3414 O O . ALA A 1 441 ? 5.021 8.035 -20.504 1.00 86.75 441 ALA A O 1
ATOM 3415 N N . TYR A 1 442 ? 6.004 6.577 -19.119 1.00 87.31 442 TYR A N 1
ATOM 3416 C CA . TYR A 1 442 ? 5.381 5.365 -19.649 1.00 87.31 442 TYR A CA 1
ATOM 3417 C C . TYR A 1 442 ? 4.371 4.744 -18.670 1.00 87.31 442 TYR A C 1
ATOM 3419 O O . TYR A 1 442 ? 3.507 3.985 -19.091 1.00 87.31 442 TYR A O 1
ATOM 3427 N N . CYS A 1 443 ? 4.429 5.081 -17.376 1.00 88.69 443 CYS A N 1
ATOM 3428 C CA . CYS A 1 443 ? 3.525 4.544 -16.348 1.00 88.69 443 CYS A CA 1
ATOM 3429 C C . CYS A 1 443 ? 2.046 4.943 -16.536 1.00 88.69 443 CYS A C 1
ATOM 3431 O O . CYS A 1 443 ? 1.171 4.322 -15.933 1.00 88.69 443 CYS A O 1
ATOM 3433 N N . GLU A 1 444 ? 1.764 5.975 -17.337 1.00 83.19 444 GLU A N 1
ATOM 3434 C CA . GLU A 1 444 ? 0.405 6.426 -17.676 1.00 83.19 444 GLU A CA 1
ATOM 3435 C C . GLU A 1 444 ? -0.162 5.757 -18.940 1.00 83.19 444 GLU A C 1
ATOM 3437 O O . GLU A 1 444 ? -1.375 5.761 -19.139 1.00 83.19 444 GLU A O 1
ATOM 3442 N N . ASP A 1 445 ? 0.694 5.159 -19.776 1.00 83.12 445 ASP A N 1
ATOM 3443 C CA . ASP A 1 445 ? 0.337 4.561 -21.066 1.00 83.12 445 ASP A CA 1
ATOM 3444 C C . ASP A 1 445 ? -0.039 3.068 -20.899 1.00 83.12 445 ASP A C 1
ATOM 3446 O O . ASP A 1 445 ? 0.815 2.236 -20.564 1.00 83.12 445 ASP A O 1
ATOM 3450 N N . PRO A 1 446 ? -1.300 2.664 -21.163 1.00 81.62 446 PRO A N 1
ATOM 3451 C CA . PRO A 1 446 ? -1.694 1.258 -21.106 1.00 81.62 446 PRO A CA 1
ATOM 3452 C C . PRO A 1 446 ? -0.907 0.370 -22.082 1.00 81.62 446 PRO A C 1
ATOM 3454 O O . PRO A 1 446 ? -0.607 -0.779 -21.751 1.00 81.62 446 PRO A O 1
ATOM 3457 N N . ALA A 1 447 ? -0.522 0.886 -23.256 1.00 85.94 447 ALA A N 1
ATOM 3458 C CA . ALA A 1 447 ? 0.258 0.135 -24.237 1.00 85.94 447 ALA A CA 1
ATOM 3459 C C . ALA A 1 447 ? 1.697 -0.100 -23.751 1.00 85.94 447 ALA A C 1
ATOM 3461 O O . ALA A 1 447 ? 2.240 -1.190 -23.937 1.00 85.94 447 ALA A O 1
ATOM 3462 N N . ALA A 1 448 ? 2.298 0.866 -23.048 1.00 85.38 448 ALA A N 1
ATOM 3463 C CA . ALA A 1 448 ? 3.610 0.705 -22.420 1.00 85.38 448 ALA A CA 1
ATOM 3464 C C . ALA A 1 448 ? 3.673 -0.456 -21.419 1.00 85.38 448 ALA A C 1
ATOM 3466 O O . ALA A 1 448 ? 4.721 -1.087 -21.291 1.00 85.38 448 ALA A O 1
ATOM 3467 N N . THR A 1 449 ? 2.559 -0.789 -20.757 1.00 88.88 449 THR A N 1
ATOM 3468 C CA . THR A 1 449 ? 2.474 -1.982 -19.897 1.00 88.88 449 THR A CA 1
ATOM 3469 C C . THR A 1 449 ? 2.709 -3.253 -20.718 1.00 88.88 449 THR A C 1
ATOM 3471 O O . THR A 1 449 ? 3.570 -4.057 -20.366 1.00 88.88 449 THR A O 1
ATOM 3474 N N . GLY A 1 450 ? 2.014 -3.410 -21.851 1.00 91.25 450 GLY A N 1
ATOM 3475 C CA . GLY A 1 450 ? 2.215 -4.541 -22.764 1.00 91.25 450 GLY A CA 1
ATOM 3476 C C . GLY A 1 450 ? 3.619 -4.568 -23.381 1.00 91.25 450 GLY A C 1
ATOM 3477 O O . GLY A 1 450 ? 4.249 -5.627 -23.457 1.00 91.25 450 GLY A O 1
ATOM 3478 N N . HIS A 1 451 ? 4.158 -3.399 -23.746 1.00 93.50 451 HIS A N 1
ATOM 3479 C CA . HIS A 1 451 ? 5.529 -3.299 -24.243 1.00 93.50 451 HIS A CA 1
ATOM 3480 C C . HIS A 1 451 ? 6.559 -3.711 -23.178 1.00 93.50 451 HIS A C 1
ATOM 3482 O O . HIS A 1 451 ? 7.478 -4.466 -23.486 1.00 93.50 451 HIS A O 1
ATOM 3488 N N . PHE A 1 452 ? 6.394 -3.288 -21.918 1.00 94.31 452 PHE A N 1
ATOM 3489 C CA . PHE A 1 452 ? 7.273 -3.702 -20.821 1.00 94.31 452 PHE A CA 1
ATOM 3490 C C . PHE A 1 452 ? 7.220 -5.215 -20.598 1.00 94.31 452 PHE A C 1
ATOM 3492 O O . PHE A 1 452 ? 8.271 -5.848 -20.551 1.00 94.31 452 PHE A O 1
ATOM 3499 N N . VAL A 1 453 ? 6.012 -5.794 -20.525 1.00 94.25 453 VAL A N 1
ATOM 3500 C CA . VAL A 1 453 ? 5.785 -7.245 -20.378 1.00 94.25 453 VAL A CA 1
ATOM 3501 C C . VAL A 1 453 ? 6.486 -8.042 -21.479 1.00 94.25 453 VAL A C 1
ATOM 3503 O O . VAL A 1 453 ? 7.053 -9.092 -21.196 1.00 94.25 453 VAL A O 1
ATOM 3506 N N . THR A 1 454 ? 6.482 -7.541 -22.716 1.00 94.44 454 THR A N 1
ATOM 3507 C CA . THR A 1 454 ? 7.182 -8.181 -23.841 1.00 94.44 454 THR A CA 1
ATOM 3508 C C . THR A 1 454 ? 8.702 -8.070 -23.689 1.00 94.44 454 THR A C 1
ATOM 3510 O O . THR A 1 454 ? 9.411 -9.065 -23.803 1.00 94.44 454 THR A O 1
ATOM 3513 N N . LEU A 1 455 ? 9.220 -6.879 -23.369 1.00 95.56 455 LEU A N 1
ATOM 3514 C CA . LEU A 1 455 ? 10.665 -6.641 -23.26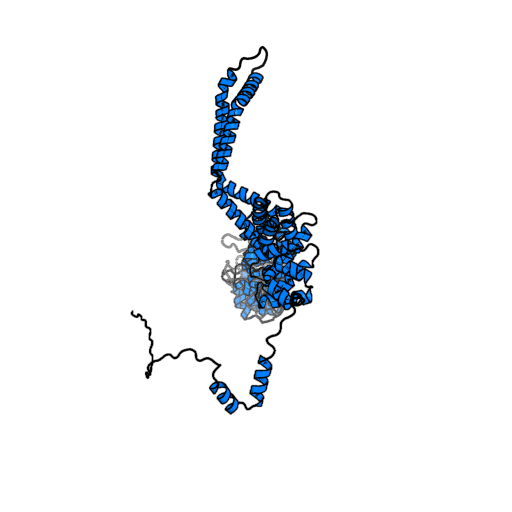0 1.00 95.56 455 LEU A CA 1
ATOM 3515 C C . LEU A 1 455 ? 11.324 -7.437 -22.122 1.00 95.56 455 LEU A C 1
ATOM 3517 O O . LEU A 1 455 ? 12.428 -7.949 -22.309 1.00 95.56 455 LEU A O 1
ATOM 3521 N N . VAL A 1 456 ? 10.657 -7.607 -20.972 1.00 96.19 456 VAL A N 1
ATOM 3522 C CA . VAL A 1 456 ? 11.212 -8.379 -19.837 1.00 96.19 456 VAL A CA 1
ATOM 3523 C C . VAL A 1 456 ? 11.267 -9.895 -20.063 1.00 96.19 456 VAL A C 1
ATOM 3525 O O . VAL A 1 456 ? 11.781 -10.612 -19.207 1.00 96.19 456 VAL A O 1
ATOM 3528 N N . GLN A 1 457 ? 10.761 -10.403 -21.193 1.00 93.12 457 GLN A N 1
ATOM 3529 C CA . GLN A 1 457 ? 10.941 -11.808 -21.584 1.00 93.12 457 GLN A CA 1
ATOM 3530 C C . GLN A 1 457 ? 12.337 -12.068 -22.169 1.00 93.12 457 GLN A C 1
ATOM 3532 O O . GLN A 1 457 ? 12.848 -13.177 -22.031 1.00 93.12 457 GLN A O 1
ATOM 3537 N N . GLY A 1 458 ? 12.950 -11.059 -22.802 1.00 90.94 458 GLY A N 1
ATOM 3538 C CA . GLY A 1 458 ? 14.274 -11.161 -23.429 1.00 90.94 458 GLY A CA 1
ATOM 3539 C C . GLY A 1 458 ? 15.380 -10.357 -22.738 1.00 90.94 458 GLY A C 1
ATOM 3540 O O . GLY A 1 458 ? 16.550 -10.697 -22.889 1.00 90.94 458 GLY A O 1
ATOM 3541 N N . TYR A 1 459 ? 15.037 -9.309 -21.980 1.00 96.00 459 TYR A N 1
ATOM 3542 C CA . TYR A 1 459 ? 16.003 -8.349 -21.430 1.00 96.00 459 TYR A CA 1
ATOM 3543 C C . TYR A 1 459 ? 15.794 -8.091 -19.933 1.00 96.00 459 TYR A C 1
ATOM 3545 O O . TYR A 1 459 ? 14.665 -8.020 -19.443 1.00 96.00 459 TYR A O 1
ATOM 3553 N N . SER A 1 460 ? 16.882 -7.859 -19.194 1.00 96.69 460 SER A N 1
ATOM 3554 C CA . SER A 1 460 ? 16.795 -7.338 -17.825 1.00 96.69 460 SER A CA 1
ATOM 3555 C C . SER A 1 460 ? 16.311 -5.883 -17.814 1.00 96.69 460 SER A C 1
ATOM 3557 O O . SER A 1 460 ? 16.506 -5.129 -18.769 1.00 96.69 460 SER A O 1
ATOM 3559 N N . VAL A 1 461 ? 15.734 -5.423 -16.699 1.00 97.00 461 VAL A N 1
ATOM 3560 C CA . VAL A 1 461 ? 15.220 -4.042 -16.614 1.00 97.00 461 VAL A CA 1
ATOM 3561 C C . VAL A 1 461 ? 16.324 -2.996 -16.811 1.00 97.00 461 VAL A C 1
ATOM 3563 O O . VAL A 1 461 ? 16.082 -1.952 -17.412 1.00 97.00 461 VAL A O 1
ATOM 3566 N N . LYS A 1 462 ? 17.556 -3.286 -16.374 1.00 97.12 462 LYS A N 1
ATOM 3567 C CA . LYS A 1 462 ? 18.715 -2.411 -16.604 1.00 97.12 462 LYS A CA 1
ATOM 3568 C C . LYS A 1 462 ? 19.055 -2.292 -18.094 1.00 97.12 462 LYS A C 1
ATOM 3570 O O . LYS A 1 462 ? 19.367 -1.201 -18.559 1.00 97.12 462 LYS A O 1
ATOM 3575 N N . GLU A 1 463 ? 18.980 -3.389 -18.842 1.00 97.50 463 GLU A N 1
ATOM 3576 C CA . GLU A 1 463 ? 19.182 -3.374 -20.294 1.00 97.50 463 GLU A CA 1
ATOM 3577 C C . GLU A 1 463 ? 18.071 -2.598 -21.001 1.00 97.50 463 GLU A C 1
ATOM 3579 O O . GLU A 1 463 ? 18.374 -1.768 -21.853 1.00 97.50 463 GLU A O 1
ATOM 3584 N N . ILE A 1 464 ? 16.810 -2.771 -20.588 1.00 97.06 464 ILE A N 1
ATOM 3585 C CA . ILE A 1 464 ? 15.678 -1.988 -21.110 1.00 97.06 464 ILE A CA 1
ATOM 3586 C C . ILE A 1 464 ? 15.900 -0.485 -20.879 1.00 97.06 464 ILE A C 1
ATOM 3588 O O . ILE A 1 464 ? 15.679 0.302 -21.794 1.00 97.06 464 ILE A O 1
ATOM 3592 N N . VAL A 1 465 ? 16.386 -0.069 -19.703 1.00 95.88 465 VAL A N 1
ATOM 3593 C CA . VAL A 1 465 ? 16.726 1.344 -19.435 1.00 95.88 465 VAL A CA 1
ATOM 3594 C C . VAL A 1 465 ? 17.819 1.846 -20.383 1.00 95.88 465 VAL A C 1
ATOM 3596 O O . VAL A 1 465 ? 17.626 2.881 -21.015 1.00 95.88 465 VAL A O 1
ATOM 3599 N N . ASN A 1 466 ? 18.921 1.105 -20.543 1.00 95.62 466 ASN A N 1
ATOM 3600 C CA . ASN A 1 466 ? 20.002 1.487 -21.461 1.00 95.62 466 ASN A CA 1
ATOM 3601 C C . ASN A 1 466 ? 19.501 1.613 -22.915 1.00 95.62 466 ASN A C 1
ATOM 3603 O O . ASN A 1 466 ? 19.854 2.555 -23.623 1.00 95.62 466 ASN A O 1
ATOM 3607 N N . LEU A 1 467 ? 18.651 0.679 -23.351 1.00 96.12 467 LEU A N 1
ATOM 3608 C CA . LEU A 1 467 ? 18.036 0.684 -24.677 1.00 96.12 467 LEU A CA 1
ATOM 3609 C C . LEU A 1 467 ? 17.059 1.857 -24.861 1.00 96.12 467 LEU A C 1
ATOM 3611 O O . LEU A 1 467 ? 17.002 2.429 -25.943 1.00 96.12 467 LEU A O 1
ATOM 3615 N N . LEU A 1 468 ? 16.315 2.258 -23.824 1.00 93.06 468 LEU A N 1
ATOM 3616 C CA . LEU A 1 468 ? 15.419 3.424 -23.866 1.00 93.06 468 LEU A CA 1
ATOM 3617 C C . LEU A 1 468 ? 16.174 4.758 -23.887 1.00 93.06 468 LEU A C 1
ATOM 3619 O O . LEU A 1 468 ? 15.680 5.734 -24.461 1.00 93.06 468 LEU A O 1
ATOM 3623 N N . GLU A 1 469 ? 17.355 4.813 -23.275 1.00 91.62 469 GLU A N 1
ATOM 3624 C CA . GLU A 1 469 ? 18.242 5.973 -23.352 1.00 91.62 469 GLU A CA 1
ATOM 3625 C C . GLU A 1 469 ? 18.826 6.115 -24.767 1.00 91.62 469 GLU A C 1
ATOM 3627 O O . GLU A 1 469 ? 18.693 7.190 -25.350 1.00 91.62 469 GLU A O 1
ATOM 3632 N N . ALA A 1 470 ? 19.330 5.024 -25.360 1.00 92.00 470 ALA A N 1
ATOM 3633 C CA . ALA A 1 470 ? 19.896 5.000 -26.717 1.00 92.00 470 ALA A CA 1
ATOM 3634 C C . ALA A 1 470 ? 18.867 5.004 -27.868 1.00 92.00 470 ALA A C 1
ATOM 3636 O O . ALA A 1 470 ? 19.202 5.341 -29.002 1.00 92.00 470 ALA A O 1
ATOM 3637 N N . ALA A 1 471 ? 17.611 4.615 -27.622 1.00 90.69 471 ALA A N 1
ATOM 3638 C CA . ALA A 1 471 ? 16.573 4.633 -28.650 1.00 90.69 471 ALA A CA 1
ATOM 3639 C C . ALA A 1 471 ? 16.372 6.067 -29.182 1.00 90.69 471 ALA A C 1
ATOM 3641 O O . ALA A 1 471 ? 16.127 6.972 -28.375 1.00 90.69 471 ALA A O 1
ATOM 3642 N N . PRO A 1 472 ? 16.433 6.309 -30.505 1.00 86.44 472 PRO A N 1
ATOM 3643 C CA . PRO A 1 472 ? 16.336 7.658 -31.046 1.00 86.44 472 PRO A CA 1
ATOM 3644 C C . PRO A 1 472 ? 14.980 8.308 -30.719 1.00 86.44 472 PRO A C 1
ATOM 3646 O O . PRO A 1 472 ? 13.970 7.613 -30.560 1.00 86.44 472 PRO A O 1
ATOM 3649 N N . PRO A 1 473 ? 14.922 9.645 -30.593 1.00 73.88 473 PRO A N 1
ATOM 3650 C CA . PRO A 1 473 ? 13.667 10.346 -30.369 1.00 73.88 473 PRO A CA 1
ATOM 3651 C C . PRO A 1 473 ? 12.747 10.224 -31.591 1.00 73.88 473 PRO A C 1
ATOM 3653 O O . PRO A 1 473 ? 13.198 10.159 -32.739 1.00 73.88 473 PRO A O 1
ATOM 3656 N N . TYR A 1 474 ? 11.441 10.256 -31.343 1.00 71.19 474 TYR A N 1
ATOM 3657 C CA . TYR A 1 474 ? 10.455 10.433 -32.401 1.00 71.19 474 TYR A CA 1
ATOM 3658 C C . TYR A 1 474 ? 10.241 11.919 -32.698 1.00 71.19 474 TYR A C 1
ATOM 3660 O O . TYR A 1 474 ? 10.171 12.744 -31.789 1.00 71.19 474 TYR A O 1
ATOM 3668 N N . LYS A 1 475 ? 10.100 12.250 -33.986 1.00 66.06 475 LYS A N 1
ATOM 3669 C CA . LYS A 1 475 ? 9.612 13.563 -34.447 1.00 66.06 475 LYS A CA 1
ATOM 3670 C C . LYS A 1 475 ? 8.080 13.611 -34.551 1.00 66.06 475 LYS A C 1
ATOM 3672 O O . LYS A 1 475 ? 7.513 14.691 -34.668 1.00 66.06 475 LYS A O 1
ATOM 3677 N N . THR A 1 476 ? 7.425 12.451 -34.513 1.00 53.44 476 THR A N 1
ATOM 3678 C CA . THR A 1 476 ? 5.969 12.257 -34.546 1.00 53.44 476 THR A CA 1
ATOM 3679 C C . THR A 1 476 ? 5.484 11.712 -33.195 1.00 53.44 476 THR A C 1
ATOM 3681 O O . THR A 1 476 ? 6.097 10.785 -32.674 1.00 53.44 476 THR A O 1
ATOM 3684 N N . PRO A 1 477 ? 4.410 12.257 -32.598 1.00 53.84 477 PRO A N 1
ATOM 3685 C CA . PRO A 1 477 ? 4.057 11.969 -31.202 1.00 53.84 477 PRO A CA 1
ATOM 3686 C C . PRO A 1 477 ? 3.516 10.552 -30.940 1.00 53.84 477 PRO A C 1
ATOM 3688 O O . PRO A 1 477 ? 3.567 10.097 -29.802 1.00 53.84 477 PRO A O 1
ATOM 3691 N N . ASP A 1 478 ? 3.021 9.849 -31.962 1.00 49.97 478 ASP A N 1
ATOM 3692 C CA . ASP A 1 478 ? 2.185 8.648 -31.786 1.00 49.97 478 ASP A CA 1
ATOM 3693 C C . ASP A 1 478 ? 2.938 7.357 -31.425 1.00 49.97 478 ASP A C 1
ATOM 3695 O O . ASP A 1 478 ? 2.313 6.308 -31.267 1.00 49.97 478 ASP A O 1
ATOM 3699 N N . VAL A 1 479 ? 4.272 7.387 -31.310 1.00 56.12 479 VAL A N 1
ATOM 3700 C CA . VAL A 1 479 ? 5.060 6.174 -31.053 1.00 56.12 479 VAL A CA 1
ATOM 3701 C C . VAL A 1 479 ? 5.959 6.330 -29.829 1.00 56.12 479 VAL A C 1
ATOM 3703 O O . VAL A 1 479 ? 6.858 7.164 -29.755 1.00 56.12 479 VAL A O 1
ATOM 3706 N N . ASN A 1 480 ? 5.723 5.462 -28.851 1.00 75.94 480 ASN A N 1
ATOM 3707 C CA . ASN A 1 480 ? 6.501 5.347 -27.626 1.00 75.94 480 ASN A CA 1
ATOM 3708 C C . ASN A 1 480 ? 7.843 4.629 -27.912 1.00 75.94 480 ASN A C 1
ATOM 3710 O O . ASN A 1 480 ? 7.870 3.625 -28.630 1.00 75.94 480 ASN A O 1
ATOM 3714 N N . LYS A 1 481 ? 8.963 5.077 -27.316 1.00 88.62 481 LYS A N 1
ATOM 3715 C CA . LYS A 1 481 ? 10.272 4.391 -27.415 1.00 88.62 481 LYS A CA 1
ATOM 3716 C C . LYS A 1 481 ? 10.197 2.903 -27.036 1.00 88.62 481 LYS A C 1
ATOM 3718 O O . LYS A 1 481 ? 10.895 2.093 -27.634 1.00 88.62 481 LYS A O 1
ATOM 3723 N N . MET A 1 482 ? 9.329 2.516 -26.099 1.00 90.00 482 MET A N 1
ATOM 3724 C CA . MET A 1 482 ? 9.120 1.106 -25.744 1.00 90.00 482 MET A CA 1
ATOM 3725 C C . MET A 1 482 ? 8.553 0.282 -26.911 1.00 90.00 482 MET A C 1
ATOM 3727 O O . MET A 1 482 ? 8.937 -0.871 -27.078 1.00 90.00 482 MET A O 1
ATOM 3731 N N . SER A 1 483 ? 7.702 0.880 -27.753 1.00 89.44 483 SER A N 1
ATOM 3732 C CA . SER A 1 483 ? 7.165 0.233 -28.957 1.00 89.44 483 SER A CA 1
ATOM 3733 C C . SER A 1 483 ? 8.258 -0.016 -30.003 1.00 89.44 483 SER A C 1
ATOM 3735 O O . SER A 1 483 ? 8.319 -1.103 -30.576 1.00 89.44 483 SER A O 1
ATOM 3737 N N . LEU A 1 484 ? 9.191 0.938 -30.175 1.00 91.81 484 LEU A N 1
ATOM 3738 C CA . LEU A 1 484 ? 10.381 0.749 -31.021 1.00 91.81 484 LEU A CA 1
ATOM 3739 C C . LEU A 1 484 ? 11.179 -0.479 -30.575 1.00 91.81 484 LEU A C 1
ATOM 3741 O O . LEU A 1 484 ? 11.506 -1.337 -31.388 1.00 91.81 484 LEU A O 1
ATOM 3745 N N . LEU A 1 485 ? 11.489 -0.562 -29.279 1.00 94.56 485 LEU A N 1
ATOM 3746 C CA . LEU A 1 485 ? 12.297 -1.652 -28.737 1.00 94.56 485 LEU A CA 1
ATOM 3747 C C . LEU A 1 485 ? 11.601 -3.009 -28.870 1.00 94.56 485 LEU A C 1
ATOM 3749 O O . LEU A 1 485 ? 12.272 -3.998 -29.142 1.00 94.56 485 LEU A O 1
ATOM 3753 N N . VAL A 1 486 ? 10.273 -3.064 -28.726 1.00 93.81 486 VAL A N 1
ATOM 3754 C CA . VAL A 1 486 ? 9.499 -4.289 -28.979 1.00 93.81 486 VAL A CA 1
ATOM 3755 C C . VAL A 1 486 ? 9.602 -4.710 -30.441 1.00 93.81 486 VAL A C 1
ATOM 3757 O O . VAL A 1 486 ? 9.920 -5.869 -30.697 1.00 93.81 486 VAL A O 1
ATOM 3760 N N . ALA A 1 487 ? 9.416 -3.787 -31.390 1.00 92.50 487 ALA A N 1
ATOM 3761 C CA . ALA A 1 487 ? 9.548 -4.085 -32.817 1.00 92.50 487 ALA A CA 1
ATOM 3762 C C . ALA A 1 487 ? 10.958 -4.588 -33.191 1.00 92.50 487 ALA A C 1
ATOM 3764 O O . ALA A 1 487 ? 11.085 -5.512 -33.989 1.00 92.50 487 ALA A O 1
ATOM 3765 N N . LEU A 1 488 ? 12.004 -4.020 -32.580 1.00 94.50 488 LEU A N 1
ATOM 3766 C CA . LEU A 1 488 ? 13.402 -4.388 -32.831 1.00 94.50 488 LEU A CA 1
ATOM 3767 C C . LEU A 1 488 ? 13.898 -5.604 -32.031 1.00 94.50 488 LEU A C 1
ATOM 3769 O O . LEU A 1 488 ? 14.970 -6.125 -32.334 1.00 94.50 488 LEU A O 1
ATOM 3773 N N . SER A 1 489 ? 13.161 -6.058 -31.014 1.00 93.50 489 SER A N 1
ATOM 3774 C CA . SER A 1 489 ? 13.633 -7.095 -30.081 1.00 93.50 489 SER A CA 1
ATOM 3775 C C . SER A 1 489 ? 13.992 -8.420 -30.758 1.00 93.50 489 SER A C 1
ATOM 3777 O O . SER A 1 489 ? 14.962 -9.066 -30.373 1.00 93.50 489 SER A O 1
ATOM 3779 N N . ALA A 1 490 ? 13.266 -8.784 -31.819 1.00 93.69 490 ALA A N 1
ATOM 3780 C CA . ALA A 1 490 ? 13.531 -9.980 -32.616 1.00 93.69 490 ALA A CA 1
ATOM 3781 C C . ALA A 1 490 ? 14.746 -9.844 -33.556 1.00 93.69 490 ALA A C 1
ATOM 3783 O O . ALA A 1 490 ? 15.224 -10.850 -34.072 1.00 93.69 490 ALA A O 1
ATOM 3784 N N . LYS A 1 491 ? 15.259 -8.627 -33.793 1.00 95.56 491 LYS A N 1
ATOM 3785 C CA . LYS A 1 491 ? 16.371 -8.370 -34.728 1.00 95.56 491 LYS A CA 1
ATOM 3786 C C . LYS A 1 491 ? 17.744 -8.672 -34.142 1.00 95.56 491 LYS A C 1
ATOM 3788 O O . LYS A 1 491 ? 18.663 -9.001 -34.882 1.00 95.56 491 LYS A O 1
ATOM 3793 N N . ALA A 1 492 ? 17.892 -8.578 -32.827 1.00 95.06 492 ALA A N 1
ATOM 3794 C CA . ALA A 1 492 ? 19.168 -8.737 -32.145 1.00 95.06 492 ALA A CA 1
ATOM 3795 C C . ALA A 1 492 ? 19.215 -10.020 -31.311 1.00 95.06 492 ALA A C 1
ATOM 3797 O O . ALA A 1 492 ? 18.268 -10.330 -30.593 1.00 95.06 492 ALA A O 1
ATOM 3798 N N . ASP A 1 493 ? 20.358 -10.705 -31.320 1.00 93.75 493 ASP A N 1
ATOM 3799 C CA . ASP A 1 493 ? 20.628 -11.850 -30.440 1.00 93.75 493 ASP A CA 1
ATOM 3800 C C . ASP A 1 493 ? 20.667 -11.491 -28.940 1.00 93.75 493 ASP A C 1
ATOM 3802 O O . ASP A 1 493 ? 20.564 -12.361 -28.077 1.00 93.75 493 ASP A O 1
ATOM 3806 N N . SER A 1 494 ? 20.854 -10.207 -28.622 1.00 95.62 494 SER A N 1
ATOM 3807 C CA . SER A 1 494 ? 21.121 -9.708 -27.274 1.00 95.62 494 SER A CA 1
ATOM 3808 C C . SER A 1 494 ? 20.864 -8.202 -27.151 1.00 95.62 494 SER A C 1
ATOM 3810 O O . SER A 1 494 ? 20.920 -7.452 -28.131 1.00 95.62 494 SER A O 1
ATOM 3812 N N . ALA A 1 495 ? 20.658 -7.724 -25.920 1.00 96.19 495 ALA A N 1
ATOM 3813 C CA . ALA A 1 495 ? 20.510 -6.294 -25.645 1.00 96.19 495 ALA A CA 1
ATOM 3814 C C . ALA A 1 495 ? 21.757 -5.477 -26.030 1.00 96.19 495 ALA A C 1
ATOM 3816 O O . ALA A 1 495 ? 21.627 -4.345 -26.490 1.00 96.19 495 ALA A O 1
ATOM 3817 N N . SER A 1 496 ? 22.967 -6.035 -25.884 1.00 96.25 496 SER A N 1
ATOM 3818 C CA . SER A 1 496 ? 24.210 -5.361 -26.287 1.00 96.25 496 SER A CA 1
ATOM 3819 C C . SER A 1 496 ? 24.323 -5.201 -27.802 1.00 96.25 496 SER A C 1
ATOM 3821 O O . SER A 1 496 ? 24.751 -4.144 -28.266 1.00 96.25 496 SER A O 1
ATOM 3823 N N . THR A 1 497 ? 23.893 -6.205 -28.573 1.00 96.19 497 THR A N 1
ATOM 3824 C CA . THR A 1 497 ? 23.799 -6.107 -30.035 1.00 96.19 497 THR A CA 1
ATOM 3825 C C . THR A 1 497 ? 22.783 -5.042 -30.457 1.00 96.19 497 THR A C 1
ATOM 3827 O O . THR A 1 497 ? 23.111 -4.185 -31.280 1.00 96.19 497 THR A O 1
ATOM 3830 N N . LEU A 1 498 ? 21.585 -5.024 -29.856 1.00 96.50 498 LEU A N 1
ATOM 3831 C CA . LEU A 1 498 ? 20.577 -4.004 -30.165 1.00 96.50 498 LEU A CA 1
ATOM 3832 C C . LEU A 1 498 ? 21.056 -2.591 -29.795 1.00 96.50 498 LEU A C 1
ATOM 3834 O O . LEU A 1 498 ? 20.858 -1.650 -30.560 1.00 96.50 498 LEU A O 1
ATOM 3838 N N . LEU A 1 499 ? 21.737 -2.440 -28.657 1.00 95.81 499 LEU A N 1
ATOM 3839 C CA . LEU A 1 499 ? 22.317 -1.170 -28.224 1.00 95.81 499 LEU A CA 1
ATOM 3840 C C . LEU A 1 499 ? 23.373 -0.655 -29.217 1.00 95.81 499 LEU A C 1
ATOM 3842 O O . LEU A 1 499 ? 23.378 0.531 -29.540 1.00 95.81 499 LEU A O 1
ATOM 3846 N N . ALA A 1 500 ? 24.234 -1.531 -29.746 1.00 93.00 500 ALA A N 1
ATOM 3847 C CA . ALA A 1 500 ? 25.201 -1.163 -30.782 1.00 93.00 500 ALA A CA 1
ATOM 3848 C C . ALA A 1 500 ? 24.511 -0.687 -32.076 1.00 93.00 500 ALA A C 1
ATOM 3850 O O . ALA A 1 500 ? 24.888 0.349 -32.627 1.00 93.00 500 ALA A O 1
ATOM 3851 N N . ALA A 1 501 ? 23.457 -1.387 -32.510 1.00 94.06 501 ALA A N 1
ATOM 3852 C CA . ALA A 1 501 ? 22.654 -1.015 -33.674 1.00 94.06 501 ALA A CA 1
ATOM 3853 C C . ALA A 1 501 ? 21.943 0.344 -33.495 1.00 94.06 501 ALA A C 1
ATOM 3855 O O . ALA A 1 501 ? 21.992 1.190 -34.391 1.00 94.06 501 ALA A O 1
ATOM 3856 N N . LEU A 1 502 ? 21.340 0.596 -32.325 1.00 94.50 502 LEU A N 1
ATOM 3857 C CA . LEU A 1 502 ? 20.701 1.878 -31.996 1.00 94.50 502 LEU A CA 1
ATOM 3858 C C . LEU A 1 502 ? 21.713 3.032 -31.965 1.00 94.50 502 LEU A C 1
ATOM 3860 O O . LEU A 1 502 ? 21.466 4.066 -32.583 1.00 94.50 502 LEU A O 1
ATOM 3864 N N . ASN A 1 503 ? 22.880 2.833 -31.345 1.00 92.00 503 ASN A N 1
ATOM 3865 C CA . ASN A 1 503 ? 23.954 3.829 -31.327 1.00 92.00 503 ASN A CA 1
ATOM 3866 C C . ASN A 1 503 ? 24.472 4.145 -32.745 1.00 92.00 503 ASN A C 1
ATOM 3868 O O . ASN A 1 503 ? 24.793 5.294 -33.047 1.00 92.00 503 ASN A O 1
ATOM 3872 N N . LEU A 1 504 ? 24.543 3.155 -33.646 1.00 90.38 504 LEU A N 1
ATOM 3873 C CA . LEU A 1 504 ? 24.895 3.401 -35.050 1.00 90.38 504 LEU A CA 1
ATOM 3874 C C . LEU A 1 504 ? 23.807 4.219 -35.771 1.00 90.38 504 LEU A C 1
ATOM 3876 O O . LEU A 1 504 ? 24.135 5.167 -36.486 1.00 90.38 504 LEU A O 1
ATOM 3880 N N . CYS A 1 505 ? 22.528 3.911 -35.534 1.00 90.44 505 CYS A N 1
ATOM 3881 C CA . CYS A 1 505 ? 21.396 4.680 -36.063 1.00 90.44 505 CYS A CA 1
ATOM 3882 C C . CYS A 1 505 ? 21.394 6.136 -35.558 1.00 90.44 505 CYS A C 1
ATOM 3884 O O . CYS A 1 505 ? 21.179 7.058 -36.346 1.00 90.44 505 CYS A O 1
ATOM 3886 N N . GLU A 1 506 ? 21.692 6.367 -34.274 1.00 88.62 506 GLU A N 1
ATOM 3887 C CA . GLU A 1 506 ? 21.830 7.713 -33.700 1.00 88.62 506 GLU A CA 1
ATOM 3888 C C . GLU A 1 506 ? 22.970 8.491 -34.378 1.00 88.62 506 GLU A C 1
ATOM 3890 O O . GLU A 1 506 ? 22.776 9.624 -34.829 1.00 88.62 506 GLU A O 1
ATOM 3895 N N . ARG A 1 507 ? 24.147 7.867 -34.542 1.00 85.75 507 ARG A N 1
ATOM 3896 C CA . ARG A 1 507 ? 25.286 8.469 -35.260 1.00 85.75 507 ARG A CA 1
ATOM 3897 C C . ARG A 1 507 ? 24.949 8.834 -36.710 1.00 85.75 507 ARG A C 1
ATOM 3899 O O . ARG A 1 507 ? 25.468 9.837 -37.203 1.00 85.75 507 ARG A O 1
ATOM 3906 N N . ALA A 1 508 ? 24.082 8.056 -37.358 1.00 82.81 508 ALA A N 1
ATOM 3907 C CA . ALA A 1 508 ? 23.566 8.284 -38.710 1.00 82.81 508 ALA A CA 1
ATOM 3908 C C . ALA A 1 508 ? 22.412 9.312 -38.788 1.00 82.81 508 ALA A C 1
ATOM 3910 O O . ALA A 1 508 ? 21.869 9.549 -39.872 1.00 82.81 508 ALA A O 1
ATOM 3911 N N . GLU A 1 509 ? 22.012 9.912 -37.658 1.00 84.44 509 GLU A N 1
ATOM 3912 C CA . GLU A 1 509 ? 20.852 10.809 -37.532 1.00 84.44 509 GLU A CA 1
ATOM 3913 C C . GLU A 1 509 ? 19.544 10.177 -38.037 1.00 84.44 509 GLU A C 1
ATOM 3915 O O . GLU A 1 509 ? 18.751 10.805 -38.755 1.00 84.44 509 GLU A O 1
ATOM 3920 N N . TRP A 1 510 ? 19.324 8.904 -37.707 1.00 86.88 510 TRP A N 1
ATOM 3921 C CA . TRP A 1 510 ? 18.049 8.236 -37.944 1.00 86.88 510 TRP A CA 1
ATOM 3922 C C . TRP A 1 510 ? 17.126 8.479 -36.750 1.00 86.88 510 TRP A C 1
ATOM 3924 O O . TRP A 1 510 ? 17.457 8.153 -35.612 1.00 86.88 510 TRP A O 1
ATOM 3934 N N . ASP A 1 511 ? 15.951 9.046 -37.015 1.00 87.12 511 ASP A N 1
ATOM 3935 C CA . ASP A 1 511 ? 14.857 9.030 -36.046 1.00 87.12 511 ASP A CA 1
ATOM 3936 C C . ASP A 1 511 ? 14.201 7.642 -35.996 1.00 87.12 511 ASP A C 1
ATOM 3938 O O . ASP A 1 511 ? 14.419 6.777 -36.848 1.00 87.12 511 ASP A O 1
ATOM 3942 N N . ALA A 1 512 ? 13.394 7.404 -34.969 1.00 88.12 512 ALA A N 1
ATOM 3943 C CA . ALA A 1 512 ? 12.819 6.085 -34.746 1.00 88.12 512 ALA A CA 1
ATOM 3944 C C . ALA A 1 512 ? 11.812 5.649 -35.837 1.00 88.12 512 ALA A C 1
ATOM 3946 O O . ALA A 1 512 ? 11.688 4.455 -36.106 1.00 88.12 512 ALA A O 1
ATOM 3947 N N . ALA A 1 513 ? 11.171 6.590 -36.544 1.00 86.38 513 ALA A N 1
ATOM 3948 C CA . ALA A 1 513 ? 10.349 6.278 -37.717 1.00 86.38 513 ALA A CA 1
ATOM 3949 C C . ALA A 1 513 ? 11.205 5.740 -38.879 1.00 86.38 513 ALA A C 1
ATOM 3951 O O . ALA A 1 513 ? 10.837 4.756 -39.523 1.00 86.38 513 ALA A O 1
ATOM 3952 N N . ARG A 1 514 ? 12.388 6.330 -39.105 1.00 86.94 514 ARG A N 1
ATOM 3953 C CA . ARG A 1 514 ? 13.370 5.827 -40.074 1.00 86.94 514 ARG A CA 1
ATOM 3954 C C . ARG A 1 514 ? 13.875 4.427 -39.715 1.00 86.94 514 ARG A C 1
ATOM 3956 O O . ARG A 1 514 ? 13.958 3.580 -40.601 1.00 86.94 514 ARG A O 1
ATOM 3963 N N . VAL A 1 515 ? 14.167 4.177 -38.437 1.00 91.06 515 VAL A N 1
ATOM 3964 C CA . VAL A 1 515 ? 14.575 2.847 -37.947 1.00 91.06 515 VAL A CA 1
ATOM 3965 C C . VAL A 1 515 ? 13.474 1.808 -38.193 1.00 91.06 515 VAL A C 1
ATOM 3967 O O . VAL A 1 515 ? 13.761 0.744 -38.738 1.00 91.06 515 VAL A O 1
ATOM 3970 N N . LEU A 1 516 ? 12.211 2.128 -37.879 1.00 89.75 516 LEU A N 1
ATOM 3971 C CA . LEU A 1 516 ? 11.069 1.237 -38.126 1.00 89.75 516 LEU A CA 1
ATOM 3972 C C . LEU A 1 516 ? 10.878 0.886 -39.609 1.00 89.75 516 LEU A C 1
ATOM 3974 O O . LEU A 1 516 ? 10.535 -0.254 -39.916 1.00 89.75 516 LEU A O 1
ATOM 3978 N N . ALA A 1 517 ? 11.115 1.837 -40.518 1.00 88.31 517 ALA A N 1
ATOM 3979 C CA . ALA A 1 517 ? 11.004 1.610 -41.958 1.00 88.31 517 ALA A CA 1
ATOM 3980 C C . ALA A 1 517 ? 12.116 0.697 -42.513 1.00 88.31 517 ALA A C 1
ATOM 3982 O O . ALA A 1 517 ? 11.856 -0.126 -43.387 1.00 88.31 517 ALA A O 1
ATOM 3983 N N . GLU A 1 518 ? 13.348 0.824 -42.011 1.00 89.81 518 GLU A N 1
ATOM 3984 C CA . GLU A 1 518 ? 14.508 0.088 -42.537 1.00 89.81 518 GLU A CA 1
ATOM 3985 C C . GLU A 1 518 ? 14.726 -1.285 -41.878 1.00 89.81 518 GLU A C 1
ATOM 3987 O O . GLU A 1 518 ? 15.277 -2.183 -42.518 1.00 89.81 518 GLU A O 1
ATOM 3992 N N . GLN A 1 519 ? 14.247 -1.504 -40.645 1.00 91.38 519 GLN A N 1
ATOM 3993 C CA . GLN A 1 519 ? 14.439 -2.780 -39.932 1.00 91.38 519 GLN A CA 1
ATOM 3994 C C . GLN A 1 519 ? 13.813 -4.004 -40.621 1.00 91.38 519 GLN A C 1
ATOM 3996 O O . GLN A 1 519 ? 14.203 -5.134 -40.339 1.00 91.38 519 GLN A O 1
ATOM 4001 N N . GLY A 1 520 ? 12.887 -3.812 -41.568 1.00 88.19 520 GLY A N 1
ATOM 4002 C CA . GLY A 1 520 ? 12.361 -4.902 -42.397 1.00 88.19 520 GLY A CA 1
ATOM 4003 C C . GLY A 1 520 ? 13.436 -5.605 -43.238 1.00 88.19 520 GLY A C 1
ATOM 4004 O O . GLY A 1 520 ? 13.259 -6.763 -43.601 1.00 88.19 520 GLY A O 1
ATOM 4005 N N . ALA A 1 521 ? 14.563 -4.935 -43.507 1.00 87.00 521 ALA A N 1
ATOM 4006 C CA . ALA A 1 521 ? 15.726 -5.509 -44.184 1.00 87.00 521 ALA A CA 1
ATOM 4007 C C . ALA A 1 521 ? 16.779 -6.094 -43.220 1.00 87.00 521 ALA A C 1
ATOM 4009 O O . ALA A 1 521 ? 17.789 -6.622 -43.681 1.00 87.00 521 ALA A O 1
ATOM 4010 N N . TRP A 1 522 ? 16.588 -5.980 -41.901 1.00 92.88 522 TRP A N 1
ATOM 4011 C CA . TRP A 1 522 ? 17.535 -6.501 -40.914 1.00 92.88 522 TRP A CA 1
ATOM 4012 C C . TRP A 1 522 ? 17.247 -7.984 -40.631 1.00 92.88 522 TRP A C 1
ATOM 4014 O O . TRP A 1 522 ? 16.074 -8.335 -40.448 1.00 92.88 522 TRP A O 1
ATOM 4024 N N . PRO A 1 523 ? 18.275 -8.851 -40.571 1.00 92.75 523 PRO A N 1
ATOM 4025 C CA . PRO A 1 523 ? 18.104 -10.250 -40.186 1.00 92.75 523 PRO A CA 1
ATOM 4026 C C . PRO A 1 523 ? 17.578 -10.391 -38.747 1.00 92.75 523 PRO A C 1
ATOM 4028 O O . PRO A 1 523 ? 17.859 -9.556 -37.889 1.00 92.75 523 PRO A O 1
ATOM 4031 N N . ASP A 1 524 ? 16.806 -11.450 -38.496 1.00 95.25 524 ASP A N 1
ATOM 4032 C CA . ASP A 1 524 ? 16.295 -11.792 -37.163 1.00 95.25 524 ASP A CA 1
ATOM 4033 C C . ASP A 1 524 ? 17.354 -12.563 -36.356 1.00 95.25 524 ASP A C 1
ATOM 4035 O O . ASP A 1 524 ? 18.102 -13.367 -36.914 1.00 95.25 524 ASP A O 1
ATOM 4039 N N . GLY A 1 525 ? 17.413 -12.338 -35.039 1.00 93.88 525 GLY A N 1
ATOM 4040 C CA . GLY A 1 525 ? 18.361 -12.994 -34.129 1.00 93.88 525 GLY A CA 1
ATOM 4041 C C . GLY A 1 525 ? 19.837 -12.725 -34.449 1.00 93.88 525 GLY A C 1
ATOM 4042 O O . GLY A 1 525 ? 20.696 -13.546 -34.128 1.00 93.88 525 GLY A O 1
ATOM 4043 N N . ALA A 1 526 ? 20.127 -11.610 -35.119 1.00 94.81 526 ALA A N 1
ATOM 4044 C CA . ALA A 1 526 ? 21.431 -11.319 -35.692 1.00 94.81 526 ALA A CA 1
ATOM 4045 C C . ALA A 1 526 ? 22.431 -10.781 -34.662 1.00 94.81 526 ALA A C 1
ATOM 4047 O O . ALA A 1 526 ? 22.056 -10.221 -33.629 1.00 94.81 526 ALA A O 1
ATOM 4048 N N . LYS A 1 527 ? 23.722 -10.912 -34.974 1.00 94.75 527 LYS A N 1
ATOM 4049 C CA . LYS A 1 527 ? 24.836 -10.359 -34.189 1.00 94.75 527 LYS A CA 1
ATOM 4050 C C . LYS A 1 527 ? 25.137 -8.916 -34.581 1.00 94.75 527 LYS A C 1
ATOM 4052 O O . LYS A 1 527 ? 24.828 -8.477 -35.686 1.00 94.75 527 LYS A O 1
ATOM 4057 N N . ALA A 1 528 ? 25.842 -8.195 -33.705 1.00 90.81 528 ALA A N 1
ATOM 4058 C CA . ALA A 1 528 ? 26.220 -6.794 -33.924 1.00 90.81 528 ALA A CA 1
ATOM 4059 C C . ALA A 1 528 ? 26.810 -6.516 -35.320 1.00 90.81 528 ALA A C 1
ATOM 4061 O O . ALA A 1 528 ? 26.353 -5.599 -35.987 1.00 90.81 528 ALA A O 1
ATOM 4062 N N . ALA A 1 529 ? 27.754 -7.329 -35.806 1.00 88.88 529 ALA A N 1
ATOM 4063 C CA . ALA A 1 529 ? 28.364 -7.125 -37.125 1.00 88.88 529 ALA A CA 1
ATOM 4064 C C . ALA A 1 529 ? 27.379 -7.282 -38.305 1.00 88.88 529 ALA A C 1
ATOM 4066 O O . ALA A 1 529 ? 27.521 -6.599 -39.316 1.00 88.88 529 ALA A O 1
ATOM 4067 N N . GLU A 1 530 ? 26.381 -8.159 -38.176 1.00 91.75 530 GLU A N 1
ATOM 4068 C CA . GLU A 1 530 ? 25.366 -8.416 -39.207 1.00 91.75 530 GLU A CA 1
ATOM 4069 C C . GLU A 1 530 ? 24.337 -7.277 -39.253 1.00 91.75 530 GLU A C 1
ATOM 4071 O O . GLU A 1 530 ? 23.977 -6.813 -40.336 1.00 91.75 530 GLU A O 1
ATOM 4076 N N . LEU A 1 531 ? 23.927 -6.761 -38.085 1.00 92.81 531 LEU A N 1
ATOM 4077 C CA . LEU A 1 531 ? 23.082 -5.566 -37.998 1.00 92.81 531 LEU A CA 1
ATOM 4078 C C . LEU A 1 531 ? 23.819 -4.296 -38.441 1.00 92.81 531 LEU A C 1
ATOM 4080 O O . LEU A 1 531 ? 23.237 -3.491 -39.165 1.00 92.81 531 LEU A O 1
ATOM 4084 N N . GLU A 1 532 ? 25.089 -4.113 -38.062 1.00 90.25 532 GLU A N 1
ATOM 4085 C CA . GLU A 1 532 ? 25.886 -2.967 -38.519 1.00 90.25 532 GLU A CA 1
ATOM 4086 C C . GLU A 1 532 ? 26.002 -2.946 -40.051 1.00 90.25 532 GLU A C 1
ATOM 4088 O O . GLU A 1 532 ? 25.811 -1.888 -40.647 1.00 90.25 532 GLU A O 1
ATOM 4093 N N . LEU A 1 533 ? 26.208 -4.102 -40.697 1.00 87.06 533 LEU A N 1
ATOM 4094 C CA . LEU A 1 533 ? 26.236 -4.223 -42.160 1.00 87.06 533 LEU A CA 1
ATOM 4095 C C . LEU A 1 533 ? 24.863 -3.934 -42.805 1.00 87.06 533 LEU A C 1
ATOM 4097 O O . LEU A 1 533 ? 24.784 -3.234 -43.814 1.00 87.06 533 LEU A O 1
ATOM 4101 N N . ALA A 1 534 ? 23.768 -4.426 -42.214 1.00 89.25 534 ALA A N 1
ATOM 4102 C CA . ALA A 1 534 ? 22.412 -4.169 -42.711 1.00 89.25 534 ALA A CA 1
ATOM 4103 C C . ALA A 1 534 ? 22.003 -2.684 -42.597 1.00 89.25 534 ALA A C 1
ATOM 4105 O O . ALA A 1 534 ? 21.293 -2.164 -43.461 1.00 89.25 534 ALA A O 1
ATOM 4106 N N . ILE A 1 535 ? 22.464 -1.990 -41.550 1.00 90.56 535 ILE A N 1
ATOM 4107 C CA . ILE A 1 535 ? 22.291 -0.541 -41.370 1.00 90.56 535 ILE A CA 1
ATOM 4108 C C . ILE A 1 535 ? 23.162 0.229 -42.369 1.00 90.56 535 ILE A C 1
ATOM 4110 O O . ILE A 1 535 ? 22.671 1.133 -43.049 1.00 90.56 535 ILE A O 1
ATOM 4114 N N . GLU A 1 536 ? 24.437 -0.144 -42.491 1.00 86.75 536 GLU A N 1
ATOM 4115 C CA . GLU A 1 536 ? 25.428 0.495 -43.360 1.00 86.75 536 GLU A CA 1
ATOM 4116 C C . GLU A 1 536 ? 24.963 0.574 -44.819 1.00 86.75 536 GLU A C 1
ATOM 4118 O O . GLU A 1 536 ? 24.891 1.677 -45.371 1.00 86.75 536 GLU A O 1
ATOM 4123 N N . GLY A 1 537 ? 24.514 -0.545 -45.400 1.00 81.12 537 GLY A N 1
ATOM 4124 C CA . GLY A 1 537 ? 24.008 -0.594 -46.779 1.00 81.12 537 GLY A CA 1
ATOM 4125 C C . GLY A 1 537 ? 22.794 0.313 -47.052 1.00 81.12 537 GLY A C 1
ATOM 4126 O O . GLY A 1 537 ? 22.440 0.565 -48.205 1.00 81.12 537 GLY A O 1
ATOM 4127 N N . ARG A 1 538 ? 22.152 0.850 -46.006 1.00 86.31 538 ARG A N 1
ATOM 4128 C CA . ARG A 1 538 ? 21.031 1.803 -46.086 1.00 86.31 538 ARG A CA 1
ATOM 4129 C C . ARG A 1 538 ? 21.411 3.240 -45.716 1.00 86.31 538 ARG A C 1
ATOM 4131 O O . ARG A 1 538 ? 20.652 4.153 -46.059 1.00 86.31 538 ARG A O 1
ATOM 4138 N N . MET A 1 539 ? 22.554 3.462 -45.054 1.00 87.25 539 MET A N 1
ATOM 4139 C CA . MET A 1 539 ? 23.012 4.780 -44.581 1.00 87.25 539 MET A CA 1
ATOM 4140 C C . MET A 1 539 ? 23.334 5.760 -45.710 1.00 87.25 539 MET A C 1
ATOM 4142 O O . MET A 1 539 ? 23.111 6.958 -45.533 1.00 87.25 539 MET A O 1
ATOM 4146 N N . MET A 1 540 ? 23.846 5.266 -46.840 1.00 83.25 540 MET A N 1
ATOM 4147 C CA . MET A 1 540 ? 24.218 6.092 -47.998 1.00 83.25 540 MET A CA 1
ATOM 4148 C C . MET A 1 540 ? 23.155 6.057 -49.104 1.00 83.25 540 MET A C 1
ATOM 4150 O O . MET A 1 540 ? 22.866 7.087 -49.704 1.00 83.25 540 MET A O 1
ATOM 4154 N N . ALA A 1 541 ? 22.514 4.903 -49.324 1.00 78.75 541 ALA A N 1
ATOM 4155 C CA . ALA A 1 541 ? 21.586 4.658 -50.436 1.00 78.75 541 ALA A CA 1
ATOM 4156 C C . ALA A 1 541 ? 20.324 5.547 -50.463 1.00 78.75 541 ALA A C 1
ATOM 4158 O O . ALA A 1 541 ? 19.634 5.599 -51.475 1.00 78.75 541 ALA A O 1
ATOM 4159 N N . ASN A 1 542 ? 20.006 6.225 -49.355 1.00 72.31 542 ASN A N 1
ATOM 4160 C CA . ASN A 1 542 ? 18.798 7.042 -49.190 1.00 72.31 542 ASN A CA 1
ATOM 4161 C C . ASN A 1 542 ? 19.109 8.532 -48.949 1.00 72.31 542 ASN A C 1
ATOM 4163 O O . ASN A 1 542 ? 18.248 9.284 -48.489 1.00 72.31 542 ASN A O 1
ATOM 4167 N N . ILE A 1 543 ? 20.349 8.955 -49.208 1.00 83.19 543 ILE A N 1
ATOM 4168 C CA . ILE A 1 543 ? 20.774 10.351 -49.117 1.00 83.19 543 ILE A CA 1
ATOM 4169 C C . ILE A 1 543 ? 21.206 10.792 -50.508 1.00 83.19 543 ILE A C 1
ATOM 4171 O O . ILE A 1 543 ? 22.251 10.365 -50.996 1.00 83.19 543 ILE A O 1
ATOM 4175 N N . ASP A 1 544 ? 20.426 11.684 -51.115 1.00 84.12 544 ASP A N 1
ATOM 4176 C CA . ASP A 1 544 ? 20.876 12.409 -52.298 1.00 84.12 544 ASP A CA 1
ATOM 4177 C C . ASP A 1 544 ? 22.136 13.210 -51.931 1.00 84.12 544 ASP A C 1
ATOM 4179 O O . ASP A 1 544 ? 22.105 14.092 -51.067 1.00 84.12 544 ASP A O 1
ATOM 4183 N N . LYS A 1 545 ? 23.269 12.848 -52.536 1.00 85.12 545 LYS A N 1
ATOM 4184 C CA . LYS A 1 545 ? 24.572 13.452 -52.247 1.00 85.12 545 LYS A CA 1
ATOM 4185 C C . LYS A 1 545 ? 24.616 14.924 -52.646 1.00 85.12 545 LYS A C 1
ATOM 4187 O O . LYS A 1 545 ? 25.306 15.695 -51.981 1.00 85.12 545 LYS A O 1
ATOM 4192 N N . ASP A 1 546 ? 23.931 15.304 -53.718 1.00 81.25 546 ASP A N 1
ATOM 4193 C CA . ASP A 1 546 ? 24.030 16.643 -54.283 1.00 81.25 546 ASP A CA 1
ATOM 4194 C C . ASP A 1 546 ? 23.129 17.624 -53.520 1.00 81.25 546 ASP A C 1
ATOM 4196 O O . ASP A 1 546 ? 23.570 18.742 -53.250 1.00 81.25 546 ASP A O 1
ATOM 4200 N N . ASP A 1 547 ? 21.955 17.182 -53.050 1.00 81.31 547 ASP A N 1
ATOM 4201 C CA . ASP A 1 547 ? 21.050 17.983 -52.207 1.00 81.31 547 ASP A CA 1
ATOM 4202 C C . ASP A 1 547 ? 21.387 17.933 -50.701 1.00 81.31 547 ASP A C 1
ATOM 4204 O O . ASP A 1 547 ? 21.283 18.941 -49.998 1.00 81.31 547 ASP A O 1
ATOM 4208 N N . GLN A 1 548 ? 21.810 16.777 -50.173 1.00 85.06 548 GLN A N 1
ATOM 4209 C CA . GLN A 1 548 ? 22.056 16.541 -48.737 1.00 85.06 548 GLN A CA 1
ATOM 4210 C C . GLN A 1 548 ? 23.537 16.259 -48.418 1.00 85.06 548 GLN A C 1
ATOM 4212 O O . GLN A 1 548 ? 23.853 15.521 -47.477 1.00 85.06 548 GLN A O 1
ATOM 4217 N N . PHE A 1 549 ? 24.465 16.882 -49.153 1.00 87.38 549 PHE A N 1
ATOM 4218 C CA . PHE A 1 549 ? 25.915 16.642 -49.049 1.00 87.38 549 PHE A CA 1
ATOM 4219 C C . PHE A 1 549 ? 26.472 16.652 -47.614 1.00 87.38 549 PHE A C 1
ATOM 4221 O O . PHE A 1 549 ? 27.317 15.828 -47.267 1.00 87.38 549 PHE A O 1
ATOM 4228 N N . ALA A 1 550 ? 25.967 17.538 -46.748 1.00 86.88 550 ALA A N 1
ATOM 4229 C CA . ALA A 1 550 ? 26.355 17.599 -45.338 1.00 86.88 550 ALA A CA 1
ATOM 4230 C C . ALA A 1 550 ? 26.105 16.281 -44.585 1.00 86.88 550 ALA A C 1
ATOM 4232 O O . ALA A 1 550 ? 26.980 15.772 -43.882 1.00 86.88 550 ALA A O 1
ATOM 4233 N N . ARG A 1 551 ? 24.914 15.709 -44.780 1.00 87.12 551 ARG A N 1
ATOM 4234 C CA . ARG A 1 551 ? 24.483 14.450 -44.171 1.00 87.12 551 ARG A CA 1
ATOM 4235 C C . ARG A 1 551 ? 25.203 13.259 -44.802 1.00 87.12 551 ARG A C 1
ATOM 4237 O O . ARG A 1 551 ? 25.620 12.350 -44.091 1.00 87.12 551 ARG A O 1
ATOM 4244 N N . TRP A 1 552 ? 25.418 13.310 -46.118 1.00 89.62 552 TRP A N 1
ATOM 4245 C CA . TRP A 1 552 ? 26.181 12.307 -46.864 1.00 89.62 552 TRP A CA 1
ATOM 4246 C C . TRP A 1 552 ? 27.630 12.206 -46.359 1.00 89.62 552 TRP A C 1
ATOM 4248 O O . TRP A 1 552 ? 28.096 11.119 -46.029 1.00 89.62 552 TRP A O 1
ATOM 4258 N N . ILE A 1 553 ? 28.321 13.341 -46.194 1.00 91.56 553 ILE A N 1
ATOM 4259 C CA . ILE A 1 553 ? 29.686 13.400 -45.645 1.00 91.56 553 ILE A CA 1
ATOM 4260 C C . ILE A 1 553 ? 29.739 12.946 -44.179 1.00 91.56 553 ILE A C 1
ATOM 4262 O O . ILE A 1 553 ? 30.686 12.257 -43.793 1.00 91.56 553 ILE A O 1
ATOM 4266 N N . LYS A 1 554 ? 28.731 13.282 -43.359 1.00 89.62 554 LYS A N 1
ATOM 4267 C CA . LYS A 1 554 ? 28.640 12.785 -41.976 1.00 89.62 554 LYS A CA 1
ATOM 4268 C C . LYS A 1 554 ? 28.499 11.260 -41.934 1.00 89.62 554 LYS A C 1
ATOM 4270 O O . LYS A 1 554 ? 29.249 10.614 -41.203 1.00 89.62 554 LYS A O 1
ATOM 4275 N N . ASN A 1 555 ? 27.604 10.681 -42.733 1.00 90.31 555 ASN A N 1
ATOM 4276 C CA . ASN A 1 555 ? 27.428 9.228 -42.784 1.00 90.31 555 ASN A CA 1
ATOM 4277 C C . ASN A 1 555 ? 28.676 8.533 -43.341 1.00 90.31 555 ASN A C 1
ATOM 4279 O O . ASN A 1 555 ? 29.150 7.577 -42.729 1.00 90.31 555 ASN A O 1
ATOM 4283 N N . LEU A 1 556 ? 29.287 9.066 -44.404 1.00 91.62 556 LEU A N 1
ATOM 4284 C CA . LEU A 1 556 ? 30.561 8.568 -44.925 1.00 91.62 556 LEU A CA 1
ATOM 4285 C C . LEU A 1 556 ? 31.655 8.534 -43.847 1.00 91.62 556 LEU A C 1
ATOM 4287 O O . LEU A 1 556 ? 32.396 7.559 -43.768 1.00 91.62 556 LEU A O 1
ATOM 4291 N N . ALA A 1 557 ? 31.755 9.561 -43.000 1.00 91.50 557 ALA A N 1
ATOM 4292 C CA . ALA A 1 557 ? 32.730 9.583 -41.912 1.00 91.50 557 ALA A CA 1
ATOM 4293 C C . ALA A 1 557 ? 32.502 8.454 -40.892 1.00 91.50 557 ALA A C 1
ATOM 4295 O O . ALA A 1 557 ? 33.457 7.776 -40.516 1.00 91.50 557 ALA A O 1
ATOM 4296 N N . VAL A 1 558 ? 31.247 8.198 -40.499 1.00 89.56 558 VAL A N 1
ATOM 4297 C CA . VAL A 1 558 ? 30.889 7.077 -39.608 1.00 89.56 558 VAL A CA 1
ATOM 4298 C C . VAL A 1 558 ? 31.294 5.731 -40.223 1.00 89.56 558 VAL A C 1
ATOM 4300 O O . VAL A 1 558 ? 31.855 4.882 -39.530 1.00 89.56 558 VAL A O 1
ATOM 4303 N N . LEU A 1 559 ? 31.061 5.548 -41.526 1.00 90.06 559 LEU A N 1
ATOM 4304 C CA . LEU A 1 559 ? 31.399 4.313 -42.242 1.00 90.06 559 LEU A CA 1
ATOM 4305 C C . LEU A 1 559 ? 32.908 4.145 -42.477 1.00 90.06 559 LEU A C 1
ATOM 4307 O O . LEU A 1 559 ? 33.417 3.026 -42.410 1.00 90.06 559 LEU A O 1
ATOM 4311 N N . ALA A 1 560 ? 33.632 5.242 -42.703 1.00 89.88 560 ALA A N 1
ATOM 4312 C CA . ALA A 1 560 ? 35.084 5.241 -42.856 1.00 89.88 560 ALA A CA 1
ATOM 4313 C C . ALA A 1 560 ? 35.810 4.947 -41.532 1.00 89.88 560 ALA A C 1
ATOM 4315 O O . ALA A 1 560 ? 36.758 4.168 -41.519 1.00 89.88 560 ALA A O 1
ATOM 4316 N N . GLU A 1 561 ? 35.340 5.491 -40.402 1.00 88.62 561 GLU A N 1
ATOM 4317 C CA . GLU A 1 561 ? 35.868 5.160 -39.064 1.00 88.62 561 GLU A CA 1
ATOM 4318 C C . GLU A 1 561 ? 35.694 3.679 -38.703 1.00 88.62 561 GLU A C 1
ATOM 4320 O O . GLU A 1 561 ? 36.518 3.113 -37.988 1.00 88.62 561 GLU A O 1
ATOM 4325 N N . LYS A 1 562 ? 34.627 3.050 -39.205 1.00 84.44 562 LYS A N 1
ATOM 4326 C CA . LYS A 1 562 ? 34.354 1.616 -39.054 1.00 84.44 562 LYS A CA 1
ATOM 4327 C C . LYS A 1 562 ? 35.093 0.731 -40.068 1.00 84.44 562 LYS A C 1
ATOM 4329 O O . LYS A 1 562 ? 35.063 -0.487 -39.929 1.00 84.44 562 LYS A O 1
ATOM 4334 N N . GLY A 1 563 ? 35.752 1.315 -41.071 1.00 86.94 563 GLY A N 1
ATOM 4335 C CA . GLY A 1 563 ? 36.460 0.584 -42.126 1.00 86.94 563 GLY A CA 1
ATOM 4336 C C . GLY A 1 563 ? 35.570 -0.007 -43.228 1.00 86.94 563 GLY A C 1
ATOM 4337 O O . GLY A 1 563 ? 36.088 -0.704 -44.095 1.00 86.94 563 GLY A O 1
ATOM 4338 N N . TYR A 1 564 ? 34.263 0.286 -43.245 1.00 87.50 564 TYR A N 1
ATOM 4339 C CA . TYR A 1 564 ? 33.351 -0.160 -44.313 1.00 87.50 564 TYR A CA 1
ATOM 4340 C C . TYR A 1 564 ? 33.603 0.563 -45.644 1.00 87.50 564 TYR A C 1
ATOM 4342 O O . TYR A 1 564 ? 33.332 0.021 -46.713 1.00 87.50 564 TYR A O 1
ATOM 4350 N N . HIS A 1 565 ? 34.143 1.782 -45.582 1.00 90.50 565 HIS A N 1
ATOM 4351 C CA . HIS A 1 565 ? 34.467 2.600 -46.747 1.00 90.50 565 HIS A CA 1
ATOM 4352 C C . HIS A 1 565 ? 35.892 3.155 -46.671 1.00 90.50 565 HIS A C 1
ATOM 4354 O O . HIS A 1 565 ? 36.329 3.668 -45.643 1.00 90.50 565 HIS A O 1
ATOM 4360 N N . THR A 1 566 ? 36.599 3.116 -47.798 1.00 92.81 566 THR A N 1
ATOM 4361 C CA . THR A 1 566 ? 37.922 3.718 -47.988 1.00 92.81 566 THR A CA 1
ATOM 4362 C C . THR A 1 566 ? 37.804 4.988 -48.825 1.00 92.81 566 THR A C 1
ATOM 4364 O O . THR A 1 566 ? 37.233 4.972 -49.919 1.00 92.81 566 THR A O 1
ATOM 4367 N N . ILE A 1 567 ? 38.392 6.083 -48.334 1.00 95.00 567 ILE A N 1
ATOM 4368 C CA . ILE A 1 567 ? 38.510 7.350 -49.064 1.00 95.00 567 ILE A CA 1
ATOM 4369 C C . ILE A 1 567 ? 39.947 7.486 -49.567 1.00 95.00 567 ILE A C 1
ATOM 4371 O O . ILE A 1 567 ? 40.883 7.586 -48.774 1.00 95.00 567 ILE A O 1
ATOM 4375 N N . THR A 1 568 ? 40.120 7.516 -50.885 1.00 94.94 568 THR A N 1
ATOM 4376 C CA . THR A 1 568 ? 41.409 7.774 -51.532 1.00 94.94 568 THR A CA 1
ATOM 4377 C C . THR A 1 568 ? 41.484 9.237 -51.952 1.00 94.94 568 THR A C 1
ATOM 4379 O O . THR A 1 568 ? 40.600 9.747 -52.638 1.00 94.94 568 THR A O 1
ATOM 4382 N N . TYR A 1 569 ? 42.557 9.913 -51.545 1.00 94.44 569 TYR A N 1
ATOM 4383 C CA . TYR A 1 569 ? 42.790 11.334 -51.799 1.00 94.44 569 TYR A CA 1
ATOM 4384 C C . TYR A 1 569 ? 43.787 11.487 -52.948 1.00 94.44 569 TYR A C 1
ATOM 4386 O O . TYR A 1 569 ? 44.948 11.084 -52.818 1.00 94.44 569 TYR A O 1
ATOM 4394 N N . GLY A 1 570 ? 43.340 12.064 -54.064 1.00 93.06 570 GLY A N 1
ATOM 4395 C CA . GLY A 1 570 ? 44.169 12.294 -55.245 1.00 93.06 570 GLY A CA 1
ATOM 4396 C C . GLY A 1 570 ? 45.295 13.315 -55.037 1.00 93.06 570 GLY A C 1
ATOM 4397 O O . GLY A 1 570 ? 45.604 13.746 -53.922 1.00 93.06 570 GLY A O 1
ATOM 4398 N N . ASN A 1 571 ? 45.912 13.716 -56.145 1.00 92.44 571 ASN A N 1
ATOM 4399 C CA . ASN A 1 571 ? 46.873 14.818 -56.166 1.00 92.44 571 ASN A CA 1
ATOM 4400 C C . ASN A 1 571 ? 46.143 16.168 -56.141 1.00 92.44 571 ASN A C 1
ATOM 4402 O O . ASN A 1 571 ? 44.977 16.253 -56.531 1.00 92.44 571 ASN A O 1
ATOM 4406 N N . VAL A 1 572 ? 46.834 17.221 -55.699 1.00 89.62 572 VAL A N 1
ATOM 4407 C CA . VAL A 1 572 ? 46.325 18.593 -55.806 1.00 89.62 572 VAL A CA 1
ATOM 4408 C C . VAL A 1 572 ? 46.460 19.059 -57.256 1.00 89.62 572 VAL A C 1
ATOM 4410 O O . VAL A 1 572 ? 47.530 18.945 -57.851 1.00 89.62 572 VAL A O 1
ATOM 4413 N N . VAL A 1 573 ? 45.382 19.590 -57.828 1.00 89.69 573 VAL A N 1
ATOM 4414 C CA . VAL A 1 573 ? 45.338 20.111 -59.201 1.00 89.69 573 VAL A CA 1
ATOM 4415 C C . VAL A 1 573 ? 44.901 21.572 -59.171 1.00 89.69 573 VAL A C 1
ATOM 4417 O O . VAL A 1 573 ? 43.891 21.905 -58.555 1.00 89.69 573 VAL A O 1
ATOM 4420 N N . THR A 1 574 ? 45.642 22.453 -59.844 1.00 85.69 574 THR A N 1
ATOM 4421 C CA . THR A 1 574 ? 45.239 23.854 -60.039 1.00 85.69 574 THR A CA 1
ATOM 4422 C C . THR A 1 574 ? 44.214 23.943 -61.169 1.00 85.69 574 THR A C 1
ATOM 4424 O O . THR A 1 574 ? 44.478 23.492 -62.284 1.00 85.69 574 THR A O 1
ATOM 4427 N N . LEU A 1 575 ? 43.058 24.549 -60.901 1.00 81.44 575 LEU A N 1
ATOM 4428 C CA . LEU A 1 575 ? 42.032 24.812 -61.907 1.00 81.44 575 LEU A CA 1
ATOM 4429 C C . LEU A 1 575 ? 42.400 26.020 -62.778 1.00 81.44 575 LEU A C 1
ATOM 4431 O O . LEU A 1 575 ? 42.953 27.009 -62.297 1.00 81.44 575 LEU A O 1
ATOM 4435 N N . GLY A 1 576 ? 42.031 25.975 -64.059 1.00 67.06 576 GLY A N 1
ATOM 4436 C CA . GLY A 1 576 ? 42.199 27.109 -64.968 1.00 67.06 576 GLY A CA 1
ATOM 4437 C C . GLY A 1 576 ? 41.248 28.263 -64.634 1.00 67.06 576 GLY A C 1
ATOM 4438 O O . GLY A 1 576 ? 40.031 28.089 -64.638 1.00 67.06 576 GLY A O 1
ATOM 4439 N N . GLY A 1 577 ? 41.786 29.459 -64.379 1.00 64.06 577 GLY A N 1
ATOM 4440 C CA . GLY A 1 577 ? 40.988 30.658 -64.111 1.00 64.06 577 GLY A CA 1
ATOM 4441 C C . GLY A 1 577 ? 41.802 31.831 -63.556 1.00 64.06 577 GLY A C 1
ATOM 4442 O O . GLY A 1 577 ? 43.010 31.732 -63.365 1.00 64.06 577 GLY A O 1
ATOM 4443 N N . LYS A 1 578 ? 41.130 32.960 -63.278 1.00 54.78 578 LYS A N 1
ATOM 4444 C CA . LYS A 1 578 ? 41.753 34.168 -62.687 1.00 54.78 578 LYS A CA 1
ATOM 4445 C C . LYS A 1 578 ? 42.086 34.044 -61.193 1.00 54.78 578 LYS A C 1
ATOM 4447 O O . LYS A 1 578 ? 42.768 34.910 -60.658 1.00 54.78 578 LYS A O 1
ATOM 4452 N N . MET A 1 579 ? 41.589 33.009 -60.517 1.00 60.78 579 MET A N 1
ATOM 4453 C CA . MET A 1 579 ? 41.949 32.680 -59.137 1.00 60.78 579 MET A CA 1
ATOM 4454 C C . MET A 1 579 ? 42.702 31.352 -59.143 1.00 60.78 579 MET A C 1
ATOM 4456 O O . MET A 1 579 ? 42.230 30.419 -59.791 1.00 60.78 579 MET A O 1
ATOM 4460 N N . LEU A 1 580 ? 43.811 31.257 -58.399 1.00 73.50 580 LEU A N 1
ATOM 4461 C CA . LEU A 1 580 ? 44.704 30.085 -58.287 1.00 73.50 580 LEU A CA 1
ATOM 4462 C C . LEU A 1 580 ? 44.072 28.912 -57.508 1.00 73.50 580 LEU A C 1
ATOM 4464 O O . LEU A 1 580 ? 44.690 28.303 -56.641 1.00 73.50 580 LEU A O 1
ATOM 4468 N N . THR A 1 581 ? 42.803 28.638 -57.784 1.00 80.19 581 THR A N 1
ATOM 4469 C CA . THR A 1 581 ? 41.962 27.662 -57.097 1.00 80.19 581 THR A CA 1
ATOM 4470 C C . THR A 1 581 ? 42.499 26.256 -57.313 1.00 80.19 581 THR A C 1
ATOM 4472 O O . THR A 1 581 ? 42.895 25.903 -58.424 1.00 80.19 581 THR A O 1
ATOM 4475 N N . LYS A 1 582 ? 42.494 25.447 -56.257 1.00 87.12 582 LYS A N 1
ATOM 4476 C CA . LYS A 1 582 ? 43.049 24.095 -56.256 1.00 87.12 582 LYS A CA 1
ATOM 4477 C C . LYS A 1 582 ? 42.016 23.084 -55.790 1.00 87.12 582 LYS A C 1
ATOM 4479 O O . LYS A 1 582 ? 41.210 23.375 -54.912 1.00 87.12 582 LYS A O 1
ATOM 4484 N N . GLU A 1 583 ? 42.067 21.885 -56.348 1.00 89.88 583 GLU A N 1
ATOM 4485 C CA . GLU A 1 583 ? 41.177 20.784 -55.992 1.00 89.88 583 GLU A CA 1
ATOM 4486 C C . GLU A 1 583 ? 41.955 19.500 -55.699 1.00 89.88 583 GLU A C 1
ATOM 4488 O O . GLU A 1 583 ? 42.993 19.236 -56.302 1.00 89.88 583 GLU A O 1
ATOM 4493 N N . VAL A 1 584 ? 41.423 18.683 -54.790 1.00 92.12 584 VAL A N 1
ATOM 4494 C CA . VAL A 1 584 ? 41.761 17.262 -54.645 1.00 92.12 584 VAL A CA 1
ATOM 4495 C C . VAL A 1 584 ? 40.481 16.470 -54.858 1.00 92.12 584 VAL A C 1
ATOM 4497 O O . VAL A 1 584 ? 39.515 16.641 -54.111 1.00 92.12 584 VAL A O 1
ATOM 4500 N N . LEU A 1 585 ? 40.484 15.585 -55.855 1.00 92.56 585 LEU A N 1
ATOM 4501 C CA . LEU A 1 585 ? 39.426 14.595 -56.022 1.00 92.56 585 LEU A CA 1
ATOM 4502 C C . LEU A 1 585 ? 39.562 13.522 -54.933 1.00 92.56 585 LEU A C 1
ATOM 4504 O O . LEU A 1 585 ? 40.630 12.925 -54.764 1.00 92.56 585 LEU A O 1
ATOM 4508 N N . CYS A 1 586 ? 38.476 13.286 -54.208 1.00 94.75 586 CYS A N 1
ATOM 4509 C CA . CYS A 1 586 ? 38.346 12.222 -53.224 1.00 94.75 586 CYS A CA 1
ATOM 4510 C C . CYS A 1 586 ? 37.441 11.133 -53.792 1.00 94.75 586 CYS A C 1
ATOM 4512 O O . CYS A 1 586 ? 36.249 11.366 -54.003 1.00 94.75 586 CYS A O 1
ATOM 4514 N N . THR A 1 587 ? 38.005 9.949 -54.017 1.00 94.12 587 THR A N 1
ATOM 4515 C CA . THR A 1 587 ? 37.265 8.765 -54.467 1.00 94.12 587 THR A CA 1
ATOM 4516 C C . THR A 1 587 ? 36.893 7.917 -53.260 1.00 94.12 587 THR A C 1
ATOM 4518 O O . THR A 1 587 ? 37.738 7.632 -52.410 1.00 94.12 587 THR A O 1
ATOM 4521 N N . VAL A 1 588 ? 35.633 7.510 -53.189 1.00 93.00 588 VAL A N 1
ATOM 4522 C CA . VAL A 1 588 ? 35.054 6.697 -52.122 1.00 93.00 588 VAL A CA 1
ATOM 4523 C C . VAL A 1 588 ? 34.747 5.316 -52.681 1.00 93.00 588 VAL A C 1
ATOM 4525 O O . VAL A 1 588 ? 34.059 5.200 -53.692 1.00 93.00 588 VAL A O 1
ATOM 4528 N N . SER A 1 589 ? 35.252 4.281 -52.014 1.00 90.56 589 SER A N 1
ATOM 4529 C CA . SER A 1 589 ? 35.059 2.882 -52.408 1.00 90.56 589 SER A CA 1
ATOM 4530 C C . SER A 1 589 ? 34.797 1.997 -51.190 1.00 90.56 589 SER A C 1
ATOM 4532 O O . SER A 1 589 ? 35.414 2.188 -50.143 1.00 90.56 589 SER A O 1
ATOM 4534 N N . GLY A 1 590 ? 33.881 1.043 -51.319 1.00 85.25 590 GLY A N 1
ATOM 4535 C CA . GLY A 1 590 ? 33.474 0.127 -50.245 1.00 85.25 590 GLY A CA 1
ATOM 4536 C C . GLY A 1 590 ? 32.042 -0.348 -50.469 1.00 85.25 590 GLY A C 1
ATOM 4537 O O . GLY A 1 590 ? 31.253 0.394 -51.039 1.00 85.25 590 GLY A O 1
ATOM 4538 N N . ASN A 1 591 ? 31.726 -1.594 -50.109 1.00 77.06 591 ASN A N 1
ATOM 4539 C CA . ASN A 1 591 ? 30.369 -2.172 -50.109 1.00 77.06 591 ASN A CA 1
ATOM 4540 C C . ASN A 1 591 ? 29.470 -1.835 -51.328 1.00 77.06 591 ASN A C 1
ATOM 4542 O O . ASN A 1 591 ? 28.264 -1.645 -51.208 1.00 77.06 591 ASN A O 1
ATOM 4546 N N . GLY A 1 592 ? 30.058 -1.787 -52.530 1.00 76.56 592 GLY A N 1
ATOM 4547 C CA . GLY A 1 592 ? 29.354 -1.483 -53.785 1.00 76.56 592 GLY A CA 1
ATOM 4548 C C . GLY A 1 592 ? 29.189 0.009 -54.107 1.00 76.56 592 GLY A C 1
ATOM 4549 O O . GLY A 1 592 ? 28.814 0.337 -55.231 1.00 76.56 592 GLY A O 1
ATOM 4550 N N . LEU A 1 593 ? 29.527 0.915 -53.186 1.00 84.00 593 LEU A N 1
ATOM 4551 C CA . LEU A 1 593 ? 29.612 2.348 -53.453 1.00 84.00 593 LEU A CA 1
ATOM 4552 C C . LEU A 1 593 ? 30.890 2.663 -54.247 1.00 84.00 593 LEU A C 1
ATOM 4554 O O . LEU A 1 593 ? 31.993 2.258 -53.869 1.00 84.00 593 LEU A O 1
ATOM 4558 N N . ASN A 1 594 ? 30.741 3.425 -55.330 1.00 87.44 594 ASN A N 1
ATOM 4559 C CA . ASN A 1 594 ? 31.841 4.020 -56.084 1.00 87.44 594 ASN A CA 1
ATOM 4560 C C . ASN A 1 594 ? 31.484 5.478 -56.374 1.00 87.44 594 ASN A C 1
ATOM 4562 O O . ASN A 1 594 ? 30.808 5.784 -57.354 1.00 87.44 594 ASN A O 1
ATOM 4566 N N . GLU A 1 595 ? 31.885 6.359 -55.466 1.00 90.06 595 GLU A N 1
ATOM 4567 C CA . GLU A 1 595 ? 31.438 7.747 -55.432 1.00 90.06 595 GLU A CA 1
ATOM 4568 C C . GLU A 1 595 ? 32.604 8.726 -55.352 1.00 90.06 595 GLU A C 1
ATOM 4570 O O . GLU A 1 595 ? 33.739 8.359 -55.048 1.00 90.06 595 GLU A O 1
ATOM 4575 N N . SER A 1 596 ? 32.330 10.004 -55.608 1.00 91.50 596 SER A N 1
ATOM 4576 C CA . SER A 1 596 ? 33.345 11.047 -55.450 1.00 91.50 596 SER A CA 1
ATOM 4577 C C . SER A 1 596 ? 32.818 12.359 -54.884 1.00 91.50 596 SER A C 1
ATOM 4579 O O . SER A 1 596 ? 31.660 12.746 -55.077 1.00 91.50 596 SER A O 1
ATOM 4581 N N . PHE A 1 597 ? 33.722 13.058 -54.203 1.00 92.44 597 PHE A N 1
ATOM 4582 C CA . PHE A 1 597 ? 33.581 14.441 -53.764 1.00 92.44 597 PHE A CA 1
ATOM 4583 C C . PHE A 1 597 ? 34.917 15.174 -53.938 1.00 92.44 597 PHE A C 1
ATOM 4585 O O . PHE A 1 597 ? 35.932 14.564 -54.275 1.00 92.44 597 PHE A O 1
ATOM 4592 N N . VAL A 1 598 ? 34.929 16.490 -53.739 1.00 90.88 598 VAL A N 1
ATOM 4593 C CA . VAL A 1 598 ? 36.119 17.322 -53.954 1.00 90.88 598 VAL A CA 1
ATOM 4594 C C . VAL A 1 598 ? 36.439 18.138 -52.708 1.00 90.88 598 VAL A C 1
ATOM 4596 O O . VAL A 1 598 ? 35.563 18.803 -52.150 1.00 90.88 598 VAL A O 1
ATOM 4599 N N . VAL A 1 599 ? 37.713 18.127 -52.309 1.00 90.81 599 VAL A N 1
ATOM 4600 C CA . VAL A 1 599 ? 38.294 19.144 -51.422 1.00 90.81 599 VAL A CA 1
ATOM 4601 C C . VAL A 1 599 ? 38.708 20.320 -52.296 1.00 90.81 599 VAL A C 1
ATOM 4603 O O . VAL A 1 599 ? 39.508 20.152 -53.213 1.00 90.81 599 VAL A O 1
ATOM 4606 N N . HIS A 1 600 ? 38.174 21.501 -52.020 1.00 88.06 600 HIS A N 1
ATOM 4607 C CA . HIS A 1 600 ? 38.350 22.696 -52.834 1.00 88.06 600 HIS A CA 1
ATOM 4608 C C . HIS A 1 600 ? 39.035 23.788 -52.006 1.00 88.06 600 HIS A C 1
ATOM 4610 O O . HIS A 1 600 ? 38.568 24.128 -50.918 1.00 88.06 600 HIS A O 1
ATOM 4616 N N . GLY A 1 601 ? 40.152 24.311 -52.506 1.00 85.19 601 GLY A N 1
ATOM 4617 C CA . GLY A 1 601 ? 40.986 25.311 -51.847 1.00 85.19 601 GLY A CA 1
ATOM 4618 C C . GLY A 1 601 ? 41.102 26.599 -52.659 1.00 85.19 601 GLY A C 1
ATOM 4619 O O . GLY A 1 601 ? 41.270 26.565 -53.880 1.00 85.19 601 GLY A O 1
ATOM 4620 N N . HIS A 1 602 ? 41.047 27.742 -51.976 1.00 80.25 602 HIS A N 1
ATOM 4621 C CA . HIS A 1 602 ? 41.206 29.068 -52.578 1.00 80.25 602 HIS A CA 1
ATOM 4622 C C . HIS A 1 602 ? 42.415 29.802 -51.962 1.00 80.25 602 HIS A C 1
ATOM 4624 O O . HIS A 1 602 ? 42.256 30.531 -50.978 1.00 80.25 602 HIS A O 1
ATOM 4630 N N . PRO A 1 603 ? 43.631 29.649 -52.521 1.00 74.69 603 PRO A N 1
ATOM 4631 C CA . PRO A 1 603 ? 44.812 30.381 -52.070 1.00 74.69 603 PRO A CA 1
ATOM 4632 C C . PRO A 1 603 ? 44.584 31.897 -52.023 1.00 74.69 603 PRO A C 1
ATOM 4634 O O . PRO A 1 603 ? 44.204 32.517 -53.015 1.00 74.69 603 PRO A O 1
ATOM 4637 N N . GLY A 1 604 ? 44.824 32.502 -50.858 1.00 65.62 604 GLY A N 1
ATOM 4638 C CA . GLY A 1 604 ? 44.624 33.937 -50.630 1.00 65.62 604 GLY A CA 1
ATOM 4639 C C . GLY A 1 604 ? 43.191 34.387 -50.324 1.00 65.62 604 GLY A C 1
ATOM 4640 O O . GLY A 1 604 ? 42.999 35.571 -50.053 1.00 65.62 604 GLY A O 1
ATOM 4641 N N . ALA A 1 605 ? 42.194 33.495 -50.312 1.00 64.81 605 ALA A N 1
ATOM 4642 C CA . ALA A 1 605 ? 40.865 33.847 -49.822 1.00 64.81 605 ALA A CA 1
ATOM 4643 C C . ALA A 1 605 ? 40.893 34.062 -48.296 1.00 64.81 605 ALA A C 1
ATOM 4645 O O . ALA A 1 605 ? 41.245 33.166 -47.530 1.00 64.81 605 ALA A O 1
ATOM 4646 N N . GLY A 1 606 ? 40.533 35.272 -47.858 1.00 61.88 606 GLY A N 1
ATOM 4647 C CA . GLY A 1 606 ? 40.322 35.594 -46.445 1.00 61.88 606 GLY A CA 1
ATOM 4648 C C . GLY A 1 606 ? 38.985 35.065 -45.908 1.00 61.88 606 GLY A C 1
ATOM 4649 O O . GLY A 1 606 ? 38.342 34.217 -46.522 1.00 61.88 606 GLY A O 1
ATOM 4650 N N . LYS A 1 607 ? 38.538 35.595 -44.758 1.00 54.94 607 LYS A N 1
ATOM 4651 C CA . LYS A 1 607 ? 37.230 35.249 -44.165 1.00 54.94 607 LYS A CA 1
ATOM 4652 C C . LYS A 1 607 ? 36.097 35.375 -45.196 1.00 54.94 607 LYS A C 1
ATOM 4654 O O . LYS A 1 607 ? 36.074 36.328 -45.972 1.00 54.94 607 LYS A O 1
ATOM 4659 N N . ALA A 1 608 ? 35.154 34.432 -45.143 1.00 55.88 608 ALA A N 1
ATOM 4660 C CA . ALA A 1 608 ? 34.064 34.299 -46.105 1.00 55.88 608 ALA A CA 1
ATOM 4661 C C . ALA A 1 608 ? 33.307 35.617 -46.360 1.00 55.88 608 ALA A C 1
ATOM 4663 O O . ALA A 1 608 ? 32.951 36.342 -45.428 1.00 55.88 608 ALA A O 1
ATOM 4664 N N . GLN A 1 609 ? 33.047 35.910 -47.635 1.00 53.94 609 GLN A N 1
ATOM 4665 C CA . GLN A 1 609 ? 32.367 37.134 -48.060 1.00 53.94 609 GLN A CA 1
ATOM 4666 C C . GLN A 1 609 ? 30.847 37.035 -47.869 1.00 53.94 609 GLN A C 1
ATOM 4668 O O . GLN A 1 609 ? 30.267 35.957 -47.966 1.00 53.94 609 GLN A O 1
ATOM 4673 N N . VAL A 1 610 ? 30.182 38.177 -47.665 1.00 47.69 610 VAL A N 1
ATOM 4674 C CA . VAL A 1 610 ? 28.740 38.255 -47.342 1.00 47.69 610 VAL A CA 1
ATOM 4675 C C . VAL A 1 610 ? 27.843 37.601 -48.413 1.00 47.69 610 VAL A C 1
ATOM 4677 O O . VAL A 1 610 ? 26.828 37.007 -48.070 1.00 47.69 610 VAL A O 1
ATOM 4680 N N . GLY A 1 611 ? 28.241 37.638 -49.693 1.00 50.62 611 GLY A N 1
ATOM 4681 C CA . GLY A 1 611 ? 27.548 36.961 -50.807 1.00 50.62 611 GLY A CA 1
ATOM 4682 C C . GLY A 1 611 ? 28.026 35.530 -51.117 1.00 50.62 611 GLY A C 1
ATOM 4683 O O . GLY A 1 611 ? 27.552 34.908 -52.063 1.00 50.62 611 GLY A O 1
ATOM 4684 N N . SER A 1 612 ? 28.989 34.997 -50.365 1.00 53.34 612 SER A N 1
ATOM 4685 C CA . SER A 1 612 ? 29.444 33.601 -50.449 1.00 53.34 612 SER A CA 1
ATOM 4686 C C . SER A 1 612 ? 29.940 33.144 -49.074 1.00 53.34 612 SER A C 1
ATOM 4688 O O . SER A 1 612 ? 31.142 32.949 -48.871 1.00 53.34 612 SER A O 1
ATOM 4690 N N . PRO A 1 613 ? 29.021 32.955 -48.105 1.00 48.84 613 PRO A N 1
ATOM 4691 C CA . PRO A 1 613 ? 29.368 32.662 -46.713 1.00 48.84 613 PRO A CA 1
ATOM 4692 C C . PRO A 1 613 ? 30.116 31.332 -46.521 1.00 48.84 613 PRO A C 1
ATOM 4694 O O . PRO A 1 613 ? 30.655 31.095 -45.439 1.00 48.84 613 PRO A O 1
ATOM 4697 N N . ASN A 1 614 ? 30.171 30.481 -47.552 1.00 51.56 614 ASN A N 1
ATOM 4698 C CA . ASN A 1 614 ? 30.835 29.173 -47.557 1.00 51.56 614 ASN A CA 1
ATOM 4699 C C . ASN A 1 614 ? 32.164 29.160 -48.348 1.00 51.56 614 ASN A C 1
ATOM 4701 O O . ASN A 1 614 ? 32.748 28.097 -48.538 1.00 51.56 614 ASN A O 1
ATOM 4705 N N . ALA A 1 615 ? 32.657 30.317 -48.807 1.00 54.47 615 ALA A N 1
ATOM 4706 C CA . ALA A 1 615 ? 33.978 30.449 -49.426 1.00 54.47 615 ALA A CA 1
ATOM 4707 C C . ALA A 1 615 ? 35.074 30.618 -48.353 1.00 54.47 615 ALA A C 1
ATOM 4709 O O . ALA A 1 615 ? 35.595 31.714 -48.149 1.00 54.47 615 ALA A O 1
ATOM 4710 N N . SER A 1 616 ? 35.377 29.536 -47.631 1.00 59.03 616 SER A N 1
ATOM 4711 C CA . SER A 1 616 ? 36.571 29.419 -46.781 1.00 59.03 616 SER A CA 1
ATOM 4712 C C . SER A 1 616 ? 37.825 29.080 -47.602 1.00 59.03 616 SER A C 1
ATOM 4714 O O . SER A 1 616 ? 37.735 28.723 -48.779 1.00 59.03 616 SER A O 1
ATOM 4716 N N . ASP A 1 617 ? 38.993 29.170 -46.958 1.00 72.00 617 ASP A N 1
ATOM 4717 C CA . ASP A 1 617 ? 40.306 28.782 -47.494 1.00 72.00 617 ASP A CA 1
ATOM 4718 C C . ASP A 1 617 ? 40.320 27.342 -48.038 1.00 72.00 617 ASP A C 1
ATOM 4720 O O . ASP A 1 617 ? 40.877 27.097 -49.108 1.00 72.00 617 ASP A O 1
ATOM 4724 N N . ILE A 1 618 ? 39.658 26.419 -47.331 1.00 83.50 618 ILE A N 1
ATOM 4725 C CA . ILE A 1 618 ? 39.336 25.052 -47.761 1.00 83.50 618 ILE A CA 1
ATOM 4726 C C . ILE A 1 618 ? 37.861 24.747 -47.450 1.00 83.50 618 ILE A C 1
ATOM 4728 O O . ILE A 1 618 ? 37.365 25.076 -46.368 1.00 83.50 618 ILE A O 1
ATOM 4732 N N . HIS A 1 619 ? 37.164 24.078 -48.370 1.00 85.75 619 HIS A N 1
ATOM 4733 C CA . HIS A 1 619 ? 35.827 23.504 -48.165 1.00 85.75 619 HIS A CA 1
ATOM 4734 C C . HIS A 1 619 ? 35.654 22.177 -48.928 1.00 85.75 619 HIS A C 1
ATOM 4736 O O . HIS A 1 619 ? 36.450 21.858 -49.811 1.00 85.75 619 HIS A O 1
ATOM 4742 N N . LEU A 1 620 ? 34.615 21.400 -48.607 1.00 90.19 620 LEU A N 1
ATOM 4743 C CA . LEU A 1 620 ? 34.190 20.240 -49.404 1.00 90.19 620 LEU A CA 1
ATOM 4744 C C . LEU A 1 620 ? 32.965 20.577 -50.261 1.00 90.19 620 LEU A C 1
ATOM 4746 O O . LEU A 1 620 ? 32.110 21.359 -49.837 1.00 90.19 620 LEU A O 1
ATOM 4750 N N . LYS A 1 621 ? 32.853 19.934 -51.426 1.00 87.50 621 LYS A N 1
ATOM 4751 C CA . LYS A 1 621 ? 31.672 19.965 -52.307 1.00 87.50 621 LYS A CA 1
ATOM 4752 C C . LYS A 1 621 ? 31.473 18.619 -53.034 1.00 87.50 621 LYS A C 1
ATOM 4754 O O . LYS A 1 621 ? 32.446 17.865 -53.163 1.00 87.50 621 LYS A O 1
ATOM 4759 N N . PRO A 1 622 ? 30.276 18.327 -53.577 1.00 87.38 622 PRO A N 1
ATOM 4760 C CA . PRO A 1 622 ? 30.104 17.252 -54.553 1.00 87.38 622 PRO A CA 1
ATOM 4761 C C . PRO A 1 622 ? 30.957 17.483 -55.810 1.00 87.38 622 PRO A C 1
ATOM 4763 O O . PRO A 1 622 ? 31.239 18.626 -56.178 1.00 87.38 622 PRO A O 1
ATOM 4766 N N . SER A 1 623 ? 31.353 16.412 -56.501 1.00 77.06 623 SER A N 1
ATOM 4767 C CA . SER A 1 623 ? 32.251 16.489 -57.665 1.00 77.06 623 SER A CA 1
ATOM 4768 C C . SER A 1 623 ? 31.648 17.182 -58.899 1.00 77.06 623 SER A C 1
ATOM 4770 O O . SER A 1 623 ? 32.405 17.739 -59.689 1.00 77.06 623 SER A O 1
ATOM 4772 N N . GLY A 1 624 ? 30.315 17.231 -59.034 1.00 67.38 624 GLY A N 1
ATOM 4773 C CA . GLY A 1 624 ? 29.606 17.977 -60.090 1.00 67.38 624 GLY A CA 1
ATOM 4774 C C . GLY A 1 624 ? 28.908 19.272 -59.636 1.00 67.38 624 GLY A C 1
ATOM 4775 O O . GLY A 1 624 ? 28.358 19.999 -60.461 1.00 67.38 624 GLY A O 1
ATOM 4776 N N . GLY A 1 625 ? 28.901 19.578 -58.334 1.00 59.09 625 GLY A N 1
ATOM 4777 C CA . GLY A 1 625 ? 28.050 20.623 -57.759 1.00 59.09 625 GLY A CA 1
ATOM 4778 C C . GLY A 1 625 ? 28.655 22.032 -57.797 1.00 59.09 625 GLY A C 1
ATOM 4779 O O . GLY A 1 625 ? 29.647 22.310 -57.122 1.00 59.09 625 GLY A O 1
ATOM 4780 N N . TYR A 1 626 ? 28.002 22.965 -58.500 1.00 56.94 626 TYR A N 1
ATOM 4781 C CA . TYR A 1 626 ? 28.298 24.408 -58.402 1.00 56.94 626 TYR A CA 1
ATOM 4782 C C . TYR A 1 626 ? 27.518 25.124 -57.286 1.00 56.94 626 TYR A C 1
ATOM 4784 O O . TYR A 1 626 ? 27.857 26.258 -56.935 1.00 56.94 626 TYR A O 1
ATOM 4792 N N . ASN A 1 627 ? 26.499 24.475 -56.712 1.00 60.44 627 ASN A N 1
ATOM 4793 C CA . ASN A 1 627 ? 25.630 25.055 -55.691 1.00 60.44 627 ASN A CA 1
ATOM 4794 C C . ASN A 1 627 ? 26.441 25.477 -54.447 1.00 60.44 627 ASN A C 1
ATOM 4796 O O . ASN A 1 627 ? 27.108 24.672 -53.800 1.00 60.44 627 ASN A O 1
ATOM 4800 N N . VAL A 1 628 ? 26.409 26.767 -54.107 1.00 58.12 628 VAL A N 1
ATOM 4801 C CA . VAL A 1 628 ? 27.114 27.313 -52.932 1.00 58.12 628 VAL A CA 1
ATOM 4802 C C . VAL A 1 628 ? 26.501 26.860 -51.605 1.00 58.12 628 VAL A C 1
ATOM 4804 O O . VAL A 1 628 ? 27.204 26.844 -50.591 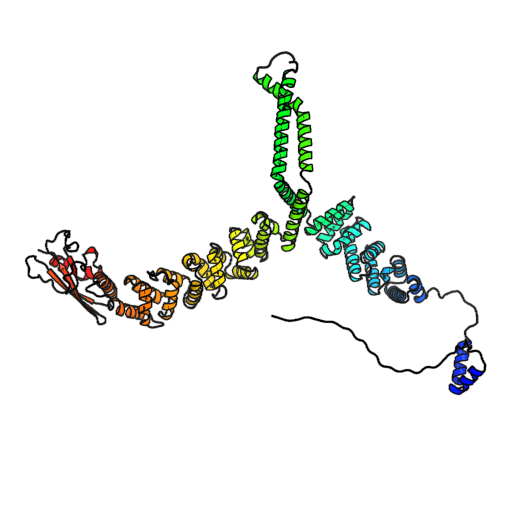1.00 58.12 628 VAL A O 1
ATOM 4807 N N . ASN A 1 629 ? 25.232 26.445 -51.612 1.00 58.06 629 ASN A N 1
ATOM 4808 C CA . ASN A 1 629 ? 24.492 26.059 -50.411 1.00 58.06 629 ASN A CA 1
ATOM 4809 C C . ASN A 1 629 ? 24.831 24.645 -49.912 1.00 58.06 629 ASN A C 1
ATOM 4811 O O . ASN A 1 629 ? 24.560 24.340 -48.756 1.00 58.06 629 ASN A O 1
ATOM 4815 N N . THR A 1 630 ? 25.457 23.803 -50.741 1.00 67.75 630 THR A N 1
ATOM 4816 C CA . THR A 1 630 ? 25.764 22.396 -50.417 1.00 67.75 630 THR A CA 1
ATOM 4817 C C . THR A 1 630 ? 27.225 22.185 -49.998 1.00 67.75 630 THR A C 1
ATOM 4819 O O . THR A 1 630 ? 27.679 21.058 -49.834 1.00 67.75 630 THR A O 1
ATOM 4822 N N . ARG A 1 631 ? 27.982 23.273 -49.796 1.00 80.12 631 ARG A N 1
ATOM 4823 C CA . ARG A 1 631 ? 29.401 23.254 -49.404 1.00 80.12 631 ARG A CA 1
ATOM 4824 C C . ARG A 1 631 ? 29.581 23.109 -47.893 1.00 80.12 631 ARG A C 1
ATOM 4826 O O . ARG A 1 631 ? 28.914 23.798 -47.125 1.00 80.12 631 ARG A O 1
ATOM 4833 N N . LEU A 1 632 ? 30.562 22.309 -47.478 1.00 85.44 632 LEU A N 1
ATOM 4834 C CA . LEU A 1 632 ? 30.978 22.190 -46.075 1.00 85.44 632 LEU A CA 1
ATOM 4835 C C . LEU A 1 632 ? 32.257 22.978 -45.813 1.00 85.44 632 LEU A C 1
ATOM 4837 O O . LEU A 1 632 ? 33.303 22.665 -46.383 1.00 85.44 632 LEU A O 1
ATOM 4841 N N . LYS A 1 633 ? 32.188 23.962 -44.915 1.00 83.19 633 LYS A N 1
ATOM 4842 C CA . LYS A 1 633 ? 33.370 24.685 -44.429 1.00 83.19 633 LYS A CA 1
ATOM 4843 C C . LYS A 1 633 ? 34.231 23.773 -43.565 1.00 83.19 633 LYS A C 1
ATOM 4845 O O . LYS A 1 633 ? 33.736 22.795 -43.008 1.00 83.19 633 LYS A O 1
ATOM 4850 N N . ARG A 1 634 ? 35.498 24.150 -43.389 1.00 81.81 634 ARG A N 1
ATOM 4851 C CA . ARG A 1 634 ? 36.485 23.463 -42.545 1.00 81.81 634 ARG A CA 1
ATOM 4852 C C . ARG A 1 634 ? 35.935 22.982 -41.196 1.00 81.81 634 ARG A C 1
ATOM 4854 O O . ARG A 1 634 ? 36.181 21.842 -40.822 1.00 81.81 634 ARG A O 1
ATOM 4861 N N . GLU A 1 635 ? 35.189 23.822 -40.485 1.00 83.12 635 GLU A N 1
ATOM 4862 C CA . GLU A 1 635 ? 34.660 23.542 -39.139 1.00 83.12 635 GLU A CA 1
ATOM 4863 C C . GLU A 1 635 ? 33.565 22.460 -39.134 1.00 83.12 635 GLU A C 1
ATOM 4865 O O . GLU A 1 635 ? 33.222 21.931 -38.081 1.00 83.12 635 GLU A O 1
ATOM 4870 N N . GLN A 1 636 ? 33.014 22.139 -40.306 1.00 86.50 636 GLN A N 1
ATOM 4871 C CA . GLN A 1 636 ? 31.955 21.152 -40.515 1.00 86.50 636 GLN A CA 1
ATOM 4872 C C . GLN A 1 636 ? 32.494 19.826 -41.083 1.00 86.50 636 GLN A C 1
ATOM 4874 O O . GLN A 1 636 ? 31.722 18.885 -41.262 1.00 86.50 636 GLN A O 1
ATOM 4879 N N . ILE A 1 637 ? 33.794 19.736 -41.397 1.00 89.12 637 ILE A N 1
ATOM 4880 C CA . ILE A 1 637 ? 34.409 18.523 -41.954 1.00 89.12 637 ILE A CA 1
ATOM 4881 C C . ILE A 1 637 ? 34.691 17.527 -40.814 1.00 89.12 637 ILE A C 1
ATOM 4883 O O . ILE A 1 637 ? 35.431 17.868 -39.889 1.00 89.12 637 ILE A O 1
ATOM 4887 N N . PRO A 1 638 ? 34.181 16.280 -40.876 1.00 92.25 638 PRO A N 1
ATOM 4888 C CA . PRO A 1 638 ? 34.486 15.255 -39.881 1.00 92.25 638 PRO A CA 1
ATOM 4889 C C . PRO A 1 638 ? 35.988 14.968 -39.765 1.00 92.25 638 PRO A C 1
ATOM 4891 O O . PRO A 1 638 ? 36.699 14.895 -40.770 1.00 92.25 638 PRO A O 1
ATOM 4894 N N . VAL A 1 639 ? 36.465 14.745 -38.536 1.00 92.44 639 VAL A N 1
ATOM 4895 C CA . VAL A 1 639 ? 37.900 14.617 -38.211 1.00 92.44 639 VAL A CA 1
ATOM 4896 C C . VAL A 1 639 ? 38.594 13.517 -39.019 1.00 92.44 639 VAL A C 1
ATOM 4898 O O . VAL A 1 639 ? 39.697 13.743 -39.514 1.00 92.44 639 VAL A O 1
ATOM 4901 N N . VAL A 1 640 ? 37.951 12.360 -39.216 1.00 92.56 640 VAL A N 1
ATOM 4902 C CA . VAL A 1 640 ? 38.494 11.251 -40.025 1.00 92.56 640 VAL A CA 1
ATOM 4903 C C . VAL A 1 640 ? 38.780 11.671 -41.475 1.00 92.56 640 VAL A C 1
ATOM 4905 O O . VAL A 1 640 ? 39.846 11.366 -42.011 1.00 92.56 640 VAL A O 1
ATOM 4908 N N . ILE A 1 641 ? 37.878 12.451 -42.083 1.00 93.75 641 ILE A N 1
ATOM 4909 C CA . ILE A 1 641 ? 38.013 12.946 -43.458 1.00 93.75 641 ILE A CA 1
ATOM 4910 C C . ILE A 1 641 ? 39.060 14.056 -43.502 1.00 93.75 641 ILE A C 1
ATOM 4912 O O . ILE A 1 641 ? 39.980 14.006 -44.317 1.00 93.75 641 ILE A O 1
ATOM 4916 N N . TRP A 1 642 ? 38.975 15.028 -42.586 1.00 92.81 642 TRP A N 1
ATOM 4917 C CA . TRP A 1 642 ? 39.942 16.122 -42.508 1.00 92.81 642 TRP A CA 1
ATOM 4918 C C . TRP A 1 642 ? 41.372 15.600 -42.379 1.00 92.81 642 TRP A C 1
ATOM 4920 O O . TRP A 1 642 ? 42.248 16.023 -43.137 1.00 92.81 642 TRP A O 1
ATOM 4930 N N . ASN A 1 643 ? 41.600 14.652 -41.465 1.00 93.06 643 ASN A N 1
ATOM 4931 C CA . ASN A 1 643 ? 42.901 14.037 -41.235 1.00 93.06 643 ASN A CA 1
ATOM 4932 C C . ASN A 1 643 ? 43.383 13.260 -42.464 1.00 93.06 643 ASN A C 1
ATOM 4934 O O . ASN A 1 643 ? 44.535 13.458 -42.857 1.00 93.06 643 ASN A O 1
ATOM 4938 N N . GLY A 1 644 ? 42.505 12.477 -43.106 1.00 91.75 644 GLY A N 1
ATOM 4939 C CA . GLY A 1 644 ? 42.808 11.673 -44.297 1.00 91.75 644 GLY A CA 1
ATOM 4940 C C . GLY A 1 644 ? 43.355 12.465 -45.492 1.00 91.75 644 GLY A C 1
ATOM 4941 O O . GLY A 1 644 ? 44.216 11.959 -46.211 1.00 91.75 644 GLY A O 1
ATOM 4942 N N . ILE A 1 645 ? 42.959 13.736 -45.656 1.00 92.38 645 ILE A N 1
ATOM 4943 C CA . ILE A 1 645 ? 43.525 14.637 -46.683 1.00 92.38 645 ILE A CA 1
ATOM 4944 C C . ILE A 1 645 ? 45.060 14.752 -46.539 1.00 92.38 645 ILE A C 1
ATOM 4946 O O . ILE A 1 645 ? 45.785 14.780 -47.538 1.00 92.38 645 ILE A O 1
ATOM 4950 N N . GLY A 1 646 ? 45.563 14.764 -45.300 1.00 91.75 646 GLY A N 1
ATOM 4951 C CA . GLY A 1 646 ? 46.982 14.884 -44.952 1.00 91.75 646 GLY A CA 1
ATOM 4952 C C . GLY A 1 646 ? 47.528 16.320 -44.999 1.00 91.75 646 GLY A C 1
ATOM 4953 O O . GLY A 1 646 ? 47.165 17.121 -45.861 1.00 91.75 646 GLY A O 1
ATOM 4954 N N . ASP A 1 647 ? 48.444 16.656 -44.081 1.00 89.81 647 ASP A N 1
ATOM 4955 C CA . ASP A 1 647 ? 48.978 18.024 -43.934 1.00 89.81 647 ASP A CA 1
ATOM 4956 C C . ASP A 1 647 ? 49.658 18.575 -45.187 1.00 89.81 647 ASP A C 1
ATOM 4958 O O . ASP A 1 647 ? 49.552 19.770 -45.458 1.00 89.81 647 ASP A O 1
ATOM 4962 N N . ALA A 1 648 ? 50.341 17.724 -45.957 1.00 89.81 648 ALA A N 1
ATOM 4963 C CA . ALA A 1 648 ? 51.002 18.135 -47.192 1.00 89.81 648 ALA A CA 1
ATOM 4964 C C . ALA A 1 648 ? 49.990 18.701 -48.204 1.00 89.81 648 ALA A C 1
ATOM 4966 O O . ALA A 1 648 ? 50.125 19.852 -48.619 1.00 89.81 648 ALA A O 1
ATOM 4967 N N . ARG A 1 649 ? 48.917 17.948 -48.504 1.00 91.00 649 ARG A N 1
ATOM 4968 C CA . ARG A 1 649 ? 47.850 18.394 -49.416 1.00 91.00 649 ARG A CA 1
ATOM 4969 C C . ARG A 1 649 ? 47.107 19.613 -48.866 1.00 91.00 649 ARG A C 1
ATOM 4971 O O . ARG A 1 649 ? 46.846 20.546 -49.615 1.00 91.00 649 ARG A O 1
ATOM 4978 N N . ARG A 1 650 ? 46.809 19.654 -47.556 1.00 89.00 650 ARG A N 1
ATOM 4979 C CA . ARG A 1 650 ? 46.151 20.814 -46.912 1.00 89.00 650 ARG A CA 1
ATOM 4980 C C . ARG A 1 650 ? 46.966 22.108 -47.061 1.00 89.00 650 ARG A C 1
ATOM 4982 O O . ARG A 1 650 ? 46.401 23.158 -47.365 1.00 89.00 650 ARG A O 1
ATOM 4989 N N . LYS A 1 651 ? 48.292 22.039 -46.893 1.00 87.06 651 LYS A N 1
ATOM 4990 C CA . LYS A 1 651 ? 49.202 23.178 -47.127 1.00 87.06 651 LYS A CA 1
ATOM 4991 C C . LYS A 1 651 ? 49.273 23.553 -48.607 1.00 87.06 651 LYS A C 1
ATOM 4993 O O . LYS A 1 651 ? 49.259 24.730 -48.944 1.00 87.06 651 LYS A O 1
ATOM 4998 N N . GLU A 1 652 ? 49.328 22.573 -49.500 1.00 86.12 652 GLU A N 1
ATOM 4999 C CA . GLU A 1 652 ? 49.413 22.812 -50.943 1.00 86.12 652 GLU A CA 1
ATOM 5000 C C . GLU A 1 652 ? 48.138 23.447 -51.530 1.00 86.12 652 GLU A C 1
ATOM 5002 O O . GLU A 1 652 ? 48.244 24.345 -52.369 1.00 86.12 652 GLU A O 1
ATOM 5007 N N . LEU A 1 653 ? 46.958 23.058 -51.028 1.00 85.06 653 LEU A N 1
ATOM 5008 C CA . LEU A 1 653 ? 45.640 23.625 -51.360 1.00 85.06 653 LEU A CA 1
ATOM 5009 C C . LEU A 1 653 ? 45.497 25.119 -51.019 1.00 85.06 653 LEU A C 1
ATOM 5011 O O . LEU A 1 653 ? 44.695 25.806 -51.645 1.00 85.06 653 LEU A O 1
ATOM 5015 N N . THR A 1 654 ? 46.257 25.618 -50.039 1.00 80.25 654 THR A N 1
ATOM 5016 C CA . THR A 1 654 ? 46.203 27.017 -49.560 1.00 80.25 654 THR A CA 1
ATOM 5017 C C . THR A 1 654 ? 47.430 27.846 -49.938 1.00 80.25 654 THR A C 1
ATOM 5019 O O . THR A 1 654 ? 47.395 29.074 -49.850 1.00 80.25 654 THR A O 1
ATOM 5022 N N . LYS A 1 655 ? 48.503 27.199 -50.407 1.00 79.44 655 LYS A N 1
ATOM 5023 C CA . LYS A 1 655 ? 49.715 27.847 -50.918 1.00 79.44 655 LYS A CA 1
ATOM 5024 C C . LYS A 1 655 ? 49.393 28.679 -52.166 1.00 79.44 655 LYS A C 1
ATOM 5026 O O . LYS A 1 655 ? 48.881 28.123 -53.140 1.00 79.44 655 LYS A O 1
ATOM 5031 N N . GLN A 1 656 ? 49.709 29.974 -52.122 1.00 65.88 656 GLN A N 1
ATOM 5032 C CA . GLN A 1 656 ? 49.710 30.871 -53.287 1.00 65.88 656 GLN A CA 1
ATOM 5033 C C . GLN A 1 656 ? 50.785 30.449 -54.297 1.00 65.88 656 GLN A C 1
ATOM 5035 O O . GLN A 1 656 ? 51.867 30.003 -53.846 1.00 65.88 656 GLN A O 1
#

pLDDT: mean 82.5, std 16.85, range [27.66, 98.0]

Secondary structure (DSSP, 8-state):
------------------------------TTSHHHHHHHHHHH-HHHHHHHHHHHTTS------SSGGG-HHHHHHHHTTT-HHHHHHHHHHHHHH-HHHHHHHHHH-GGGGSSHHHHHHHHHHHTSTT--HHHHHHHHHHHTT-HHHHHHHHHHHHHHHHHHTTS---HHHHHHHHHTHHHHTT-HHHHHHHHHHHHT-S-HHHHHHHHHHHHTTTT-HHHHHHHHHHHHHHHHHHTHHHHHHHHHHHHHHHHHHHHTHHHHHHTS---SS---HHHHHHHHHHHHHHHHHHHHHHHHHHHHHHHHHTS-HHHHHHHHHHHHHHHHHHHHTTT-TTHHHHHHHTTT-HHHHHHHHHHHTT-HHHHHHHHTS---HHHHHHHHHHS-HHHHHHHHHHHHHHHHGGGGSSHHHHHHHHHHTTTS-HHHHHHHHHHGGGGGGGTT-HHHHHHHHHHTTTS-HHHHHHHHHHSPPPSSTT--HHHHHHHHTTTBSSHHHHHHHHHHHHHTT--HHHHHHHGGGSPTTB-HHHHHHHHHHHHTTTS-TTTSHHHHHHHHHHHHHTTSSEEEEEEEEEPSSSS--EEEEEEEEETTEEEEEEEEE-TT--SPBTTBTT--SEEEEETT---GGGPEEGGGS-HHHHHHH-HHHHHHHH--

Sequence (656 aa):
MKSNDADTKRKESTAESRVQGNQPRPARAGLGSYEGIMTLQRLAGNRAVAQLMNAAQTADAPIQRQSGLNSLGAISLDLAGGDVAKADVIRRMIDKYGPIKVRSAAIDLPDAFASLERAEMTMQFLEQPGAGPELAAVAQRLAGAADDRYLKLLKLMLDAKAAAGSMDLDAARLEIVCALADEIGENKGHLQYVVLSVVRSDDLEATAKKLDRVKTFNFNEKLEQKVDSEAKKFADWNLKDKLFAIDKEESEQKKKAFDDQREAASQVPKVKKEKSEFKKGQLLGEEQQKRAKPKQDEIALDAEKKRQDAKGPEYELALDERKGKYAQYYQAVGFHPQADAALAMASNWFDQALKIMDIVMLGKDGETLAFKSGLSIDKLIGLRNKFAPGQIAQLLQQLKIAGLTPFMEYPIYTAFLKALLAQVPWAPLQDLAKYVGKFHAYCEDPAATGHFVTLVQGYSVKEIVNLLEAAPPYKTPDVNKMSLLVALSAKADSASTLLAALNLCERAEWDAARVLAEQGAWPDGAKAAELELAIEGRMMANIDKDDQFARWIKNLAVLAEKGYHTITYGNVVTLGGKMLTKEVLCTVSGNGLNESFVVHGHPGAGKAQVGSPNASDIHLKPSGGYNVNTRLKREQIPVVIWNGIGDARRKELTKQ

Foldseek 3Di:
DDDDDDDDDDDDDDDDDDDDDDDDDDDDDDPPDPVNVVVCCVPPNPVVVVVVVVVVPPPDDDDDPDDPCPPLLNLLCVLLVNDPVLSVLLSVLCVPQNDPLSSVLSVLPVCCSVDNLSVVLLSVLCPDVPGDSQQLNLLCVVCPPPSVSSNLLSVLVVLLCVLCPPFDQHSLLSNLLSVCSVLCPVPSVLSNLSSCQSRVDPDNVVSSVLNVQCSLVSNDPVLSVVLLVVLLVQLCVVCVVVLVVLVVVLVVQLVVLLVVCLVVLVPPDDDDDDDDPVVVVVSSSVSSCVNSVVVSVVSVVVSVVSVVVSCPPSSVVSSVVSSVLSSVLCVLLVVDPCLVVLCVLVVNPSVLSVLLSLQPVLDDLSCCLSPPLPDRSCLSSLLSVLDHSVVSNVCCVLQNSQLVVLLSPDSLSSQLCSLCVVQPDSVLSNQCSVVVVLCVVPSVPPVSSVLVSQQNVADRPVLVSLQLVLQAADPDDPDDSSNLCSLCVQLALHSVLSSLLSNLCVLLVHHSVNVNVQCVQGDGNDGNVSSNVSVLVVSQPPDDCQVQVLSNQSSLLSCVVVVQKDKDWAAWDQDDDPFRKIKIWIFIDG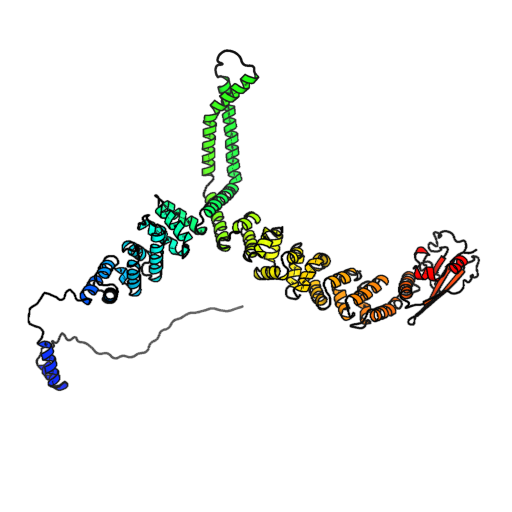DPDTAIKIWIATAPDDQADPVQNQPDRIWIHGPPDPDSVSIGHPVSHDPSRVPNNPPVNVCVRHHD